Protein AF-0000000069872707 (afdb_homodimer)

InterPro domains:
  IPR000653 DegT/DnrJ/EryC1/StrS aminotransferase [PF01041] (14-368)
  IPR000653 DegT/DnrJ/EryC1/StrS aminotransferase [PIRSF000390] (2-368)
  IPR000653 DegT/DnrJ/EryC1/StrS aminotransferase [PTHR30244] (3-365)
  IPR000653 DegT/DnrJ/EryC1/StrS aminotransferase [cd00616] (14-362)
  IPR012749 dTDP-4-amino-4,6-dideoxygalactose transaminase WecE-like [TIGR02379] (3-368)
  IPR015421 Pyridoxal phosphate-dependent transferase, major domain [G3DSA:3.40.640.10] (1-249)
  IPR015422 Pyridoxal phosphate-dependent transferase, small domain [G3DSA:3.90.1150.10] (250-371)
  IPR015424 Pyridoxal phosphate-dependent transferase [SSF53383] (3-367)

Secondary structure (DSSP, 8-state):
--B-S------STHHHHHHHHHHTT--SSSSHHHHHHHHHHHHHH--SEEEEES-HHHHHHHHHHHTT--TT-EEEEESSS-HHHHHHHHTTT-EEEEE-B-TTT-SB-HHHHHHH--TTEEEEEEE-GGGPPP-HHHHHHHHHHHT-EEEEE-TT-TT-EETTEETTSSSSEEEEE--TTSSS--SS-EEEEE-SGGGHHHHHHHHBTTB-HHHHHTTS-SS--B-S---B-PPPHHHHHHHHHHHHTHHHHHHHHHHHHHHHHHHTHHHHHTTS-BPPP--TTEE-----EEEE-S-HHHHHHHHHHHHHTTB--B--PPPSTTSHHHHHH-EESS--HHHHHHHHHEEEEP--TT-HHHHHHHHHHHHH---S---/--B-S------STHHHHHHHHHHTT--SSSSHHHHHHHHHHHHHH--SEEEEES-HHHHHHHHHHHTT--TT-EEEEESSS-HHHHHHHHTTT-EEEEE-B-TTT-SB-HHHHGGG--TTEEEEEEE-GGGPPP-HHHHHHHHHHHT-EEEEE-TT-TT-EETTEETTSSSSEEEEE--TTSSS--SS-EEEEE-SGGGHHHHHHHHBTTB-HHHHHTTS-SS--B-S---B-PPPHHHHHHHHHHHHTHHHHHHHHHHHHHHHHHHTHHHHHTTS-BPPP--TTEE-----EEEE-S-HHHHHHHHHHHHHTTB--B--PPPGGGSHHHHHH-EESS--HHHHHHHHHEEEEP--TT-HHHHHHHHHHHHH---S---

Solvent-accessible surface area (backbone atoms only — not comparable to full-atom values): 36897 Å² total; per-residue (Å²): 113,80,39,64,43,68,55,60,78,82,90,67,57,28,65,57,36,27,52,49,31,59,71,66,53,47,34,28,50,81,35,74,35,36,50,50,39,30,51,52,51,23,68,73,42,65,29,73,38,50,42,66,18,46,21,32,39,49,20,39,32,48,50,28,58,71,70,59,54,37,70,65,28,23,32,35,26,48,26,65,43,65,57,46,74,49,27,26,34,43,67,40,40,18,24,43,33,26,37,37,34,32,84,62,57,56,18,52,32,65,88,57,50,69,80,58,59,56,97,46,49,50,31,40,40,46,50,21,44,58,4,39,57,50,67,53,69,62,45,52,50,54,24,59,76,67,73,32,48,33,34,27,40,16,42,45,11,72,88,8,20,46,72,84,40,30,52,26,40,74,37,44,30,9,16,31,29,15,31,42,83,37,87,47,34,35,19,36,15,20,24,28,26,34,43,38,74,89,48,48,67,60,49,54,21,27,41,51,38,4,17,43,46,70,41,27,78,71,65,74,39,95,65,58,49,43,59,46,71,35,42,77,32,56,35,20,16,51,41,26,17,26,28,37,42,32,58,76,40,36,68,60,46,31,52,50,20,36,53,54,43,48,43,53,55,61,69,45,44,64,44,33,74,71,65,62,32,42,69,76,54,76,58,87,59,39,42,60,31,42,44,51,44,49,36,36,39,90,33,45,66,56,34,51,50,47,34,50,50,20,42,76,57,38,27,41,47,44,63,78,47,65,44,35,60,79,22,66,29,25,55,71,53,31,46,64,57,67,76,44,66,49,35,55,48,46,46,45,11,34,35,33,51,57,51,36,63,81,46,51,69,66,46,50,46,48,50,39,30,62,62,68,69,46,69,86,78,73,132,114,79,39,63,43,68,57,60,80,83,89,69,55,27,66,60,36,27,51,49,29,59,70,67,53,46,33,28,49,81,36,74,35,36,49,50,39,29,52,52,50,22,68,74,42,66,28,73,39,49,42,64,17,45,22,32,40,49,19,40,32,50,49,27,57,72,70,59,55,38,70,65,26,24,32,37,26,50,26,66,41,65,58,45,73,50,28,28,33,43,66,41,41,18,24,42,32,27,34,38,33,32,84,64,56,56,17,52,32,67,88,56,48,71,81,60,58,57,97,45,48,49,30,40,42,47,50,22,43,59,4,39,57,48,68,54,71,63,47,51,51,53,24,59,77,66,74,34,48,36,36,26,41,15,44,44,12,72,88,8,20,45,73,85,40,31,52,26,38,74,36,44,29,10,16,30,29,14,32,41,84,37,86,46,35,34,18,35,16,20,26,29,26,33,43,38,72,91,47,46,67,58,48,54,21,29,41,52,38,4,17,45,47,69,42,27,79,71,64,75,40,96,64,58,49,43,60,46,69,37,40,77,31,56,37,21,15,51,42,27,16,27,28,36,43,31,58,77,41,36,67,60,47,33,50,50,18,36,53,56,43,48,43,54,54,61,70,45,44,65,44,33,75,71,66,61,34,42,67,76,52,76,56,88,57,41,41,59,31,43,45,50,45,49,36,36,39,88,34,47,67,55,34,53,50,47,35,52,50,21,43,77,59,40,28,42,47,41,62,77,47,67,44,34,58,79,21,65,27,24,56,71,52,31,46,64,56,67,78,44,65,48,35,54,48,44,45,46,10,33,36,34,50,56,52,37,64,81,47,51,70,67,48,51,47,50,50,38,30,63,61,68,67,45,71,86,77,73,132

Organism: Akkermansia muciniphila (strain ATCC BAA-835 / DSM 22959 / JCM 33894 / BCRC 81048 / CCUG 64013 / CIP 107961 / Muc) (NCBI:txid349741)

Foldseek 3Di:
DAAEQEDFDQDPCLVVLLVVQVVVVAWFFDDDLQVLVFVLLCVLQVFPGKHKFFFLLLLLLLVLVLLPQAAQAEEEEALLDDCSNVVSNVVRNYAYAHAAADLFARWGDLVLRLLSDDPRYAAYETERPQQADDPLVSNVVSCVVVVHFYEYACQANQVKDFLNHGGQQRTQKYKHGQDSLHLQHLNTIMMIGGRNPVSVQVSVCQCCQQKNVVCVVVVNDVDIDRHGGHDPTGDISSSSSSRSSSSVCSVVSLVLLVVLLVLLVVQCVVVVVVVQWAWHDHDPRMGGSNSWTKIFGDFLVLQVVLQVQCVVVNFHKDQGDDGLCPDPVNVVRYHYPDDHVSSVRSRRGMMIGRTGNPCDPVNSQSSCCRRPVDPPRDD/DAAEQEDFDQDPCLVVLLVVQVVVVAWFFDDDLQVLVFVLLCVQQVFPGKHKFFFLLLLLLLVLVLLPQAAQAEEEEALLDDVSNVVSNVVRNYAYAHAAADLFARWGDLVLVLLSDDPRYAAYETERPQQADDPLVSNVVSCVVVVHFYEYACQANQVKDFLNHGGQQRTQKYKHGQDSLHLQHLNTIMMIGGRNPVSVQVSVCQCCQQKNVVCVVVVNDVDIDRHGGHDPTGDISSSSSSRSSSSVCSVVSLVLLVVLLVLLVVQCVVVVVVVQWAWHDHDPRMGGSNSWTKIFGDFLVLQVVLQVQCVVVNFHKDQGDDGLCPDPVNVVRYHYPDDHVSSVRSRRGMMIGRTGNPCDPVNSQSSCCRRPVDPPRDD

pLDDT: mean 97.19, std 3.94, range [73.12, 99.0]

Nearest PDB structures (foldseek):
  7b0m-assembly1_AAA-2  TM=9.313E-01  e=1.054E-36  uncultured bacterium
  3nu7-assembly1_B  TM=9.279E-01  e=8.428E-34  Pseudomonas aeruginosa
  3nys-assembly1_A  TM=9.505E-01  e=1.929E-33  Pseudomonas aeruginosa PAO1
  8gyj-assembly1_A  TM=8.980E-01  e=2.191E-31  Streptomyces ficellus
  5w70-assembly1_B  TM=8.448E-01  e=7.184E-30  Streptomyces ribosidificus

Radius of gyration: 26.88 Å; Cα contacts (8 Å, |Δi|>4): 1862; chains: 2; bounding box: 54×82×63 Å

Sequence (758 aa):
MEIPFNQPHQHGPELDYIRDAIQRAHLCGDGYYTKKCHELLAERTGAGKVLLVHSGTAALEMAALLIDCRPGDEIIMPSYTFVSTANAFVLRGGVPVFVDIRPDTQNIDETLIEAAITDRTRAICVVHYAGVACEMDAIMEIAERHRLYVIEDAAQGVGSCYRGRRLGSIGHLGCYSFHETKNVISGEGGALLVNDPSLMERAEIIREKGTNRARFFRGQVDKYTWVDVGSSYLPGEMIAAYLYAQLEHGQEINGERLKWWDMYHRALAPLEEQGVLRRPCIPEHCTHNAHMYYVLLRSMEERTRLINKLAEHGIKAVFHYIPLHSSPAGMRFGRSAGAMPHTDRTSDTLLRLPLYYDLGEEGCREVLRAGFGLEGVESMEIPFNQPHQHGPELDYIRDAIQRAHLCGDGYYTKKCHELLAERTGAGKVLLVHSGTAALEMAALLIDCRPGDEIIMPSYTFVSTANAFVLRGGVPVFVDIRPDTQNIDETLIEAAITDRTRAICVVHYAGVACEMDAIMEIAERHRLYVIEDAAQGVGSCYRGRRLGSIGHLGCYSFHETKNVISGEGGALLVNDPSLMERAEIIREKGTNRARFFRGQVDKYTWVDVGSSYLPGEMIAAYLYAQLEHGQEINGERLKWWDMYHRALAPLEEQGVLRRPCIPEHCTHNAHMYYVLLRSMEERTRLINKLAEHGIKAVFHYIPLHSSPAGMRFGRSAGAMPHTDRTSDTLLRLPLYYDLGEEGCREVLRAGFGLEGVES

Structure (mmCIF, N/CA/C/O backbone):
data_AF-0000000069872707-model_v1
#
loop_
_entity.id
_entity.type
_entity.pdbx_description
1 polymer 'TDP-4-keto-6-deoxy-D-glucose transaminase'
#
loop_
_atom_site.group_PDB
_atom_site.id
_atom_site.type_symbol
_atom_site.label_atom_id
_atom_site.label_alt_id
_atom_site.label_comp_id
_atom_site.label_asym_id
_atom_site.label_entity_id
_atom_site.label_seq_id
_atom_site.pdbx_PDB_ins_code
_atom_site.Cartn_x
_atom_site.Cartn_y
_atom_site.Cartn_z
_atom_site.occupancy
_atom_site.B_iso_or_equiv
_atom_site.auth_seq_id
_atom_site.auth_comp_id
_atom_site.auth_asym_id
_atom_site.auth_atom_id
_atom_site.pdbx_PDB_model_num
ATOM 1 N N . MET A 1 1 ? -23.812 -21.672 -20.859 1 81.5 1 MET A N 1
ATOM 2 C CA . MET A 1 1 ? -23.438 -21.203 -19.531 1 81.5 1 MET A CA 1
ATOM 3 C C . MET A 1 1 ? -22.109 -20.453 -19.578 1 81.5 1 MET A C 1
ATOM 5 O O . MET A 1 1 ? -21.156 -20.906 -20.203 1 81.5 1 MET A O 1
ATOM 9 N N . GLU A 1 2 ? -22.062 -19.234 -19.062 1 93.19 2 GLU A N 1
ATOM 10 C CA . GLU A 1 2 ? -20.812 -18.469 -18.984 1 93.19 2 GLU A CA 1
ATOM 11 C C . GLU A 1 2 ? -20.047 -18.781 -17.703 1 93.19 2 GLU A C 1
ATOM 13 O O . GLU A 1 2 ? -20.609 -18.672 -16.594 1 93.19 2 GLU A O 1
ATOM 18 N N . ILE A 1 3 ? -18.875 -19.328 -17.828 1 97.81 3 ILE A N 1
ATOM 19 C CA . ILE A 1 3 ? -18.016 -19.672 -16.703 1 97.81 3 ILE A CA 1
ATOM 20 C C . ILE A 1 3 ? -16.781 -18.781 -16.703 1 97.81 3 ILE A C 1
ATOM 22 O O . ILE A 1 3 ? -15.883 -18.969 -17.531 1 97.81 3 ILE A O 1
ATOM 26 N N . PRO A 1 4 ? -16.75 -17.797 -15.75 1 97.56 4 PRO A N 1
ATOM 27 C CA . PRO A 1 4 ? -15.539 -16.984 -15.648 1 97.56 4 PRO A CA 1
ATOM 28 C C . PRO A 1 4 ? -14.336 -17.781 -15.141 1 97.56 4 PRO A C 1
ATOM 30 O O . PRO A 1 4 ? -14.492 -18.891 -14.625 1 97.56 4 PRO A O 1
ATOM 33 N N . PHE A 1 5 ? -13.234 -17.266 -15.414 1 97.56 5 PHE A N 1
ATOM 34 C CA . PHE A 1 5 ? -12.023 -17.953 -14.953 1 97.56 5 PHE A CA 1
ATOM 35 C C . PHE A 1 5 ? -11.992 -18.031 -13.438 1 97.56 5 PHE A C 1
ATOM 37 O O . PHE A 1 5 ? -11.562 -19.031 -12.867 1 97.56 5 PHE A O 1
ATOM 44 N N . ASN A 1 6 ? -12.312 -16.906 -12.758 1 96.12 6 ASN A N 1
ATOM 45 C CA . ASN A 1 6 ? -12.375 -16.781 -11.305 1 96.12 6 ASN A CA 1
ATOM 46 C C . ASN A 1 6 ? -13.562 -15.938 -10.867 1 96.12 6 ASN A C 1
ATOM 48 O O . ASN A 1 6 ? -14.055 -15.102 -11.633 1 96.12 6 ASN A O 1
ATOM 52 N N . GLN A 1 7 ? -14.039 -16.234 -9.672 1 95.75 7 GLN A N 1
ATOM 53 C CA . GLN A 1 7 ? -15.102 -15.461 -9.039 1 95.75 7 GLN A CA 1
ATOM 54 C C . GLN A 1 7 ? -14.883 -15.359 -7.535 1 95.75 7 GLN A C 1
ATOM 56 O O . GLN A 1 7 ? -14.844 -16.375 -6.836 1 95.75 7 GLN A O 1
ATOM 61 N N . PRO A 1 8 ? -14.68 -14.062 -7.078 1 95.69 8 PRO A N 1
ATOM 62 C CA . PRO A 1 8 ? -14.547 -13.914 -5.625 1 95.69 8 PRO A CA 1
ATOM 63 C C . PRO A 1 8 ? -15.75 -14.461 -4.863 1 95.69 8 PRO A C 1
ATOM 65 O O . PRO A 1 8 ? -16.891 -14.305 -5.305 1 95.69 8 PRO A O 1
ATOM 68 N N . HIS A 1 9 ? -15.453 -15.07 -3.781 1 95.31 9 HIS A N 1
ATOM 69 C CA . HIS A 1 9 ? -16.5 -15.68 -2.957 1 95.31 9 HIS A CA 1
ATOM 70 C C . HIS A 1 9 ? -16.672 -14.914 -1.647 1 95.31 9 HIS A C 1
ATOM 72 O O . HIS A 1 9 ? -15.703 -14.695 -0.917 1 95.31 9 HIS A O 1
ATOM 78 N N . GLN A 1 10 ? -17.859 -14.445 -1.392 1 94.81 10 GLN A N 1
ATOM 79 C CA . GLN A 1 10 ? -18.25 -13.922 -0.081 1 94.81 10 GLN A CA 1
ATOM 80 C C . GLN A 1 10 ? -18.875 -15.016 0.781 1 94.81 10 GLN A C 1
ATOM 82 O O . GLN A 1 10 ? -19.938 -15.547 0.451 1 94.81 10 GLN A O 1
ATOM 87 N N . HIS A 1 11 ? -18.297 -15.297 1.864 1 93 11 HIS A N 1
ATOM 88 C CA . HIS A 1 11 ? -18.734 -16.438 2.652 1 93 11 HIS A CA 1
ATOM 89 C C . HIS A 1 11 ? -19.969 -16.109 3.486 1 93 11 HIS A C 1
ATOM 91 O O . HIS A 1 11 ? -20.891 -16.922 3.598 1 93 11 HIS A O 1
ATOM 97 N N . GLY A 1 12 ? -19.984 -14.883 4.102 1 91.75 12 GLY A N 1
ATOM 98 C CA . GLY A 1 12 ? -21.188 -14.523 4.832 1 91.75 12 GLY A CA 1
ATOM 99 C C . GLY A 1 12 ? -21 -13.32 5.734 1 91.75 12 GLY A C 1
ATOM 100 O O . GLY A 1 12 ? -21.625 -12.273 5.512 1 91.75 12 GLY A O 1
ATOM 101 N N . PRO A 1 13 ? -20.062 -13.422 6.645 1 96.44 13 PRO A N 1
ATOM 102 C CA . PRO A 1 13 ? -19.984 -12.391 7.684 1 96.44 13 PRO A CA 1
ATOM 103 C C . PRO A 1 13 ? -19.203 -11.156 7.246 1 96.44 13 PRO A C 1
ATOM 105 O O . PRO A 1 13 ? -19.078 -10.195 8.008 1 96.44 13 PRO A O 1
ATOM 108 N N . GLU A 1 14 ? -18.656 -11.109 6.066 1 97.88 14 GLU A N 1
ATOM 109 C CA . GLU A 1 14 ? -17.719 -10.078 5.645 1 97.88 14 GLU A CA 1
ATOM 110 C C . GLU A 1 14 ? -18.312 -8.68 5.793 1 97.88 14 GLU A C 1
ATOM 112 O O . GLU A 1 14 ? -17.719 -7.797 6.402 1 97.88 14 GLU A O 1
ATOM 117 N N . LEU A 1 15 ? -19.531 -8.492 5.254 1 97.5 15 LEU A N 1
ATOM 118 C CA . LEU A 1 15 ? -20.156 -7.176 5.285 1 97.5 15 LEU A CA 1
ATOM 119 C C . LEU A 1 15 ? -20.484 -6.766 6.719 1 97.5 15 LEU A C 1
ATOM 121 O O . LEU A 1 15 ? -20.406 -5.586 7.066 1 97.5 15 LEU A O 1
ATOM 125 N N . ASP A 1 16 ? -20.891 -7.719 7.555 1 98.06 16 ASP A N 1
ATOM 126 C CA . ASP A 1 16 ? -21.172 -7.438 8.961 1 98.06 16 ASP A CA 1
ATOM 127 C C . ASP A 1 16 ? -19.922 -6.969 9.695 1 98.06 16 ASP A C 1
ATOM 129 O O . ASP A 1 16 ? -19.984 -6.051 10.516 1 98.06 16 ASP A O 1
ATOM 133 N N . TYR A 1 17 ? -18.828 -7.613 9.438 1 98.56 17 TYR A N 1
ATOM 134 C CA . TYR A 1 17 ? -17.578 -7.23 10.086 1 98.56 17 TYR A CA 1
ATOM 135 C C . TYR A 1 17 ? -17.109 -5.855 9.609 1 98.56 17 TYR A C 1
ATOM 137 O O . TYR A 1 17 ? -16.547 -5.082 10.391 1 98.56 17 TYR A O 1
ATOM 145 N N . ILE A 1 18 ? -17.359 -5.531 8.344 1 98.31 18 ILE A N 1
ATOM 146 C CA . ILE A 1 18 ? -17.047 -4.203 7.836 1 98.31 18 ILE A CA 1
ATOM 147 C C . ILE A 1 18 ? -17.891 -3.156 8.547 1 98.31 18 ILE A C 1
ATOM 149 O O . ILE A 1 18 ? -17.391 -2.111 8.961 1 98.31 18 ILE A O 1
ATOM 153 N N . ARG A 1 19 ? -19.172 -3.436 8.656 1 97.5 19 ARG A N 1
ATOM 154 C CA . ARG A 1 19 ? -20.062 -2.539 9.391 1 97.5 19 ARG A CA 1
ATOM 155 C C . ARG A 1 19 ? -19.562 -2.314 10.812 1 97.5 19 ARG A C 1
ATOM 157 O O . ARG A 1 19 ? -19.562 -1.185 11.305 1 97.5 19 ARG A O 1
ATOM 164 N N . ASP A 1 20 ? -19.172 -3.375 11.43 1 98.25 20 ASP A N 1
ATOM 165 C CA . ASP A 1 20 ? -18.641 -3.283 12.789 1 98.25 20 ASP A CA 1
ATOM 166 C C . ASP A 1 20 ? -17.391 -2.42 12.836 1 98.25 20 ASP A C 1
ATOM 168 O O . ASP A 1 20 ? -17.219 -1.601 13.75 1 98.25 20 ASP A O 1
ATOM 172 N N . ALA A 1 21 ? -16.5 -2.623 11.875 1 97.62 21 ALA A N 1
ATOM 173 C CA . ALA A 1 21 ? -15.281 -1.821 11.812 1 97.62 21 ALA A CA 1
ATOM 174 C C . ALA A 1 21 ? -15.609 -0.335 11.695 1 97.62 21 ALA A C 1
ATOM 176 O O . ALA A 1 21 ? -14.969 0.499 12.344 1 97.62 21 ALA A O 1
ATOM 177 N N . ILE A 1 22 ? -16.531 0.003 10.836 1 96.5 22 ILE A N 1
ATOM 178 C CA . ILE A 1 22 ? -16.953 1.388 10.633 1 96.5 22 ILE A CA 1
ATOM 179 C C . ILE A 1 22 ? -17.531 1.948 11.93 1 96.5 22 ILE A C 1
ATOM 181 O O . ILE A 1 22 ? -17.234 3.084 12.305 1 96.5 22 ILE A O 1
ATOM 185 N N . GLN A 1 23 ? -18.297 1.138 12.617 1 95.62 23 GLN A N 1
ATOM 186 C CA . GLN A 1 23 ? -18.953 1.562 13.844 1 95.62 23 GLN A CA 1
ATOM 187 C C . GLN A 1 23 ? -17.953 1.801 14.961 1 95.62 23 GLN A C 1
ATOM 189 O O . GLN A 1 23 ? -18.156 2.648 15.828 1 95.62 23 GLN A O 1
ATOM 194 N N . ARG A 1 24 ? -16.875 1.133 14.938 1 94.62 24 ARG A N 1
ATOM 195 C CA . ARG A 1 24 ? -15.828 1.28 15.945 1 94.62 24 ARG A CA 1
ATOM 196 C C . ARG A 1 24 ? -15.086 2.604 15.773 1 94.62 24 ARG A C 1
ATOM 198 O O . ARG A 1 24 ? -14.367 3.037 16.672 1 94.62 24 ARG A O 1
ATOM 205 N N . ALA A 1 25 ? -15.227 3.301 14.68 1 92 25 ALA A N 1
ATOM 206 C CA . ALA A 1 25 ? -14.688 4.625 14.391 1 92 25 ALA A CA 1
ATOM 207 C C . ALA A 1 25 ? -13.156 4.605 14.414 1 92 25 ALA A C 1
ATOM 209 O O . ALA A 1 25 ? -12.531 5.551 14.898 1 92 25 ALA A O 1
ATOM 210 N N . HIS A 1 26 ? -12.602 3.541 14.102 1 93.12 26 HIS A N 1
ATOM 211 C CA . HIS A 1 26 ? -11.188 3.322 13.852 1 93.12 26 HIS A CA 1
ATOM 212 C C . HIS A 1 26 ? -10.969 2.551 12.555 1 93.12 26 HIS A C 1
ATOM 214 O O . HIS A 1 26 ? -11.008 1.318 12.547 1 93.12 26 HIS A O 1
ATOM 220 N N . LEU A 1 27 ? -10.625 3.312 11.516 1 95.38 27 LEU A N 1
ATOM 221 C CA . LEU A 1 27 ? -10.672 2.709 10.188 1 95.38 27 LEU A CA 1
ATOM 222 C C . LEU A 1 27 ? -9.266 2.502 9.633 1 95.38 27 LEU A C 1
ATOM 224 O O . LEU A 1 27 ? -9.086 1.785 8.641 1 95.38 27 LEU A O 1
ATOM 228 N N . CYS A 1 28 ? -8.266 3.211 10.211 1 94.56 28 CYS A N 1
ATOM 229 C CA . CYS A 1 28 ? -6.898 2.98 9.766 1 94.56 28 CYS A CA 1
ATOM 230 C C . CYS A 1 28 ? -6.352 1.679 10.344 1 94.56 28 CYS A C 1
ATOM 232 O O . CYS A 1 28 ? -7.062 0.961 11.047 1 94.56 28 CYS A O 1
ATOM 234 N N . GLY A 1 29 ? -5.156 1.383 10.008 1 92.56 29 GLY A N 1
ATOM 235 C CA . GLY A 1 29 ? -4.578 0.098 10.359 1 92.56 29 GLY A CA 1
ATOM 236 C C . GLY A 1 29 ? -4.371 -0.075 11.852 1 92.56 29 GLY A C 1
ATOM 237 O O . GLY A 1 29 ? -4.426 0.897 12.602 1 92.56 29 GLY A O 1
ATOM 238 N N . ASP A 1 30 ? -4.203 -1.307 12.219 1 94.62 30 ASP A N 1
ATOM 239 C CA . ASP A 1 30 ? -3.811 -1.754 13.547 1 94.62 30 ASP A CA 1
ATOM 240 C C . ASP A 1 30 ? -4.938 -1.537 14.555 1 94.62 30 ASP A C 1
ATOM 242 O O . ASP A 1 30 ? -4.691 -1.138 15.695 1 94.62 30 ASP A O 1
ATOM 246 N N . GLY A 1 31 ? -6.148 -1.713 14.078 1 96.75 31 GLY A N 1
ATOM 247 C CA . GLY A 1 31 ? -7.309 -1.725 14.953 1 96.75 31 GLY A CA 1
ATOM 248 C C . GLY A 1 31 ? -7.715 -3.119 15.391 1 96.75 31 GLY A C 1
ATOM 249 O O . GLY A 1 31 ? -6.863 -4 15.539 1 96.75 31 GLY A O 1
ATOM 250 N N . TYR A 1 32 ? -8.969 -3.295 15.672 1 98.25 32 TYR A N 1
ATOM 251 C CA . TYR A 1 32 ? -9.547 -4.512 16.234 1 98.25 32 TYR A CA 1
ATOM 252 C C . TYR A 1 32 ? -9.383 -5.684 15.273 1 98.25 32 TYR A C 1
ATOM 254 O O . TYR A 1 32 ? -8.883 -6.746 15.656 1 98.25 32 TYR A O 1
ATOM 262 N N . TYR A 1 33 ? -9.711 -5.527 14.055 1 98.75 33 TYR A N 1
ATOM 263 C CA . TYR A 1 33 ? -9.727 -6.637 13.109 1 98.75 33 TYR A CA 1
ATOM 264 C C . TYR A 1 33 ? -8.32 -6.973 12.641 1 98.75 33 TYR A C 1
ATOM 266 O O . TYR A 1 33 ? -8.008 -8.133 12.367 1 98.75 33 TYR A O 1
ATOM 274 N N . THR A 1 34 ? -7.469 -5.949 12.516 1 98.62 34 THR A N 1
ATOM 275 C CA . THR A 1 34 ? -6.07 -6.23 12.211 1 98.62 34 THR A CA 1
ATOM 276 C C . THR A 1 34 ? -5.473 -7.168 13.258 1 98.62 34 THR A C 1
ATOM 278 O O . THR A 1 34 ? -4.816 -8.156 12.914 1 98.62 34 THR A O 1
ATOM 281 N N . LYS A 1 35 ? -5.738 -6.863 14.484 1 98.31 35 LYS A N 1
ATOM 282 C CA . LYS A 1 35 ? -5.215 -7.684 15.578 1 98.31 35 LYS A CA 1
ATOM 283 C C . LYS A 1 35 ? -5.793 -9.094 15.531 1 98.31 35 LYS A C 1
ATOM 285 O O . LYS A 1 35 ? -5.078 -10.07 15.766 1 98.31 35 LYS A O 1
ATOM 290 N N . LYS A 1 36 ? -7.02 -9.219 15.219 1 98.75 36 LYS A N 1
ATOM 291 C CA . LYS A 1 36 ? -7.66 -10.523 15.102 1 98.75 36 LYS A CA 1
ATOM 292 C C . LYS A 1 36 ? -7.031 -11.344 13.984 1 98.75 36 LYS A C 1
ATOM 294 O O . LYS A 1 36 ? -6.805 -12.547 14.141 1 98.75 36 LYS A O 1
ATOM 299 N N . CYS A 1 37 ? -6.785 -10.711 12.891 1 98.88 37 CYS A N 1
ATOM 300 C CA . CYS A 1 37 ? -6.148 -11.406 11.781 1 98.88 37 CYS A CA 1
ATOM 301 C C . CYS A 1 37 ? -4.746 -11.875 12.156 1 98.88 37 CYS A C 1
ATOM 303 O O . CYS A 1 37 ? -4.355 -13 11.836 1 98.88 37 CYS A O 1
ATOM 305 N N . HIS A 1 38 ? -3.967 -10.953 12.797 1 98.81 38 HIS A N 1
ATOM 306 C CA . HIS A 1 38 ? -2.627 -11.32 13.242 1 98.81 38 HIS A CA 1
ATOM 307 C C . HIS A 1 38 ? -2.664 -12.555 14.141 1 98.81 38 HIS A C 1
ATOM 309 O O . HIS A 1 38 ? -1.893 -13.492 13.938 1 98.81 38 HIS A O 1
ATOM 315 N N . GLU A 1 39 ? -3.553 -12.547 15.055 1 98.62 39 GLU A N 1
ATOM 316 C CA . GLU A 1 39 ? -3.672 -13.641 16.016 1 98.62 39 GLU A CA 1
ATOM 317 C C . GLU A 1 39 ? -4.051 -14.945 15.32 1 98.62 39 GLU A C 1
ATOM 319 O O . GLU A 1 39 ? -3.439 -15.992 15.57 1 98.62 39 GLU A O 1
ATOM 324 N N . LEU A 1 40 ? -4.996 -14.875 14.492 1 98.75 40 LEU A N 1
ATOM 325 C CA . LEU A 1 40 ? -5.492 -16.062 13.812 1 98.75 40 LEU A CA 1
ATOM 326 C C . LEU A 1 40 ? -4.418 -16.656 12.906 1 98.75 40 LEU A C 1
ATOM 328 O O . LEU A 1 40 ? -4.215 -17.875 12.891 1 98.75 40 LEU A O 1
ATOM 332 N N . LEU A 1 41 ? -3.744 -15.859 12.148 1 98.81 41 LEU A N 1
ATOM 333 C CA . LEU A 1 41 ? -2.703 -16.328 11.242 1 98.81 41 LEU A CA 1
ATOM 334 C C . LEU A 1 41 ? -1.517 -16.891 12.016 1 98.81 41 LEU A C 1
ATOM 336 O O . LEU A 1 41 ? -0.911 -17.875 11.602 1 98.81 41 LEU A O 1
ATOM 340 N N . ALA A 1 42 ? -1.175 -16.188 13.078 1 98.62 42 ALA A N 1
ATOM 341 C CA . ALA A 1 42 ? -0.088 -16.688 13.906 1 98.62 42 ALA A CA 1
ATOM 342 C C . ALA A 1 42 ? -0.426 -18.078 14.469 1 98.62 42 ALA A C 1
ATOM 344 O O . ALA A 1 42 ? 0.414 -18.969 14.461 1 98.62 42 ALA A O 1
ATOM 345 N N . GLU A 1 43 ? -1.593 -18.203 14.945 1 98.25 43 GLU A N 1
ATOM 346 C CA . GLU A 1 43 ? -2.049 -19.469 15.5 1 98.25 43 GLU A CA 1
ATOM 347 C C . GLU A 1 43 ? -2.025 -20.578 14.445 1 98.25 43 GLU A C 1
ATOM 349 O O . GLU A 1 43 ? -1.569 -21.688 14.711 1 98.25 43 GLU A O 1
ATOM 354 N N . ARG A 1 44 ? -2.432 -20.297 13.297 1 97.81 44 ARG A N 1
ATOM 355 C CA . ARG A 1 44 ? -2.623 -21.297 12.25 1 97.81 44 ARG A CA 1
ATOM 356 C C . ARG A 1 44 ? -1.299 -21.656 11.586 1 97.81 44 ARG A C 1
ATOM 358 O O . ARG A 1 44 ? -1.125 -22.766 11.102 1 97.81 44 ARG A O 1
ATOM 365 N N . THR A 1 45 ? -0.362 -20.734 11.516 1 98.31 45 THR A N 1
ATOM 366 C CA . THR A 1 45 ? 0.866 -20.969 10.766 1 98.31 45 THR A CA 1
ATOM 367 C C . THR A 1 45 ? 2.014 -21.344 11.703 1 98.31 45 THR A C 1
ATOM 369 O O . THR A 1 45 ? 2.996 -21.953 11.281 1 98.31 45 THR A O 1
ATOM 372 N N . GLY A 1 46 ? 1.927 -20.891 12.93 1 97.69 46 GLY A N 1
ATOM 373 C CA . GLY A 1 46 ? 3.033 -21.031 13.859 1 97.69 46 GLY A CA 1
ATOM 374 C C . GLY A 1 46 ? 4.133 -20.016 13.656 1 97.69 46 GLY A C 1
ATOM 375 O O . GLY A 1 46 ? 5.203 -20.109 14.258 1 97.69 46 GLY A O 1
ATOM 376 N N . ALA A 1 47 ? 3.889 -19.031 12.82 1 97.88 47 ALA A N 1
ATOM 377 C CA . ALA A 1 47 ? 4.879 -17.984 12.578 1 97.88 47 ALA A CA 1
ATOM 378 C C . ALA A 1 47 ? 5.145 -17.188 13.852 1 97.88 47 ALA A C 1
ATOM 380 O O . ALA A 1 47 ? 4.25 -17 14.672 1 97.88 47 ALA A O 1
ATOM 381 N N . GLY A 1 48 ? 6.395 -16.656 13.984 1 97.19 48 GLY A N 1
ATOM 382 C CA . GLY A 1 48 ? 6.762 -15.867 15.148 1 97.19 48 GLY A CA 1
ATOM 383 C C . GLY A 1 48 ? 6.012 -14.555 15.242 1 97.19 48 GLY A C 1
ATOM 384 O O . GLY A 1 48 ? 5.621 -14.133 16.328 1 97.19 48 GLY A O 1
ATOM 385 N N . LYS A 1 49 ? 5.863 -13.914 14.18 1 98.25 49 LYS A N 1
ATOM 386 C CA . LYS A 1 49 ? 5.125 -12.656 14.078 1 98.25 49 LYS A CA 1
ATOM 387 C C . LYS A 1 49 ? 4.426 -12.539 12.727 1 98.25 49 LYS A C 1
ATOM 389 O O . LYS A 1 49 ? 4.996 -12.883 11.695 1 98.25 49 LYS A O 1
ATOM 394 N N . VAL A 1 50 ? 3.213 -12.141 12.812 1 98.81 50 VAL A N 1
ATOM 395 C CA . VAL A 1 50 ? 2.449 -11.898 11.594 1 98.81 50 VAL A CA 1
ATOM 396 C C . VAL A 1 50 ? 2.08 -10.414 11.508 1 98.81 50 VAL A C 1
ATOM 398 O O . VAL A 1 50 ? 1.62 -9.828 12.484 1 98.81 50 VAL A O 1
ATOM 401 N N . LEU A 1 51 ? 2.336 -9.812 10.406 1 98.88 51 LEU A N 1
ATOM 402 C CA . LEU A 1 51 ? 1.99 -8.414 10.148 1 98.88 51 LEU A CA 1
ATOM 403 C C . LEU A 1 51 ? 1.175 -8.289 8.867 1 98.88 51 LEU A C 1
ATOM 405 O O . LEU A 1 51 ? 1.672 -8.586 7.781 1 98.88 51 LEU A O 1
ATOM 409 N N . LEU A 1 52 ? -0.051 -7.836 9 1 98.88 52 LEU A N 1
ATOM 410 C CA . LEU A 1 52 ? -0.837 -7.555 7.801 1 98.88 52 LEU A CA 1
ATOM 411 C C . LEU A 1 52 ? -0.228 -6.406 7.008 1 98.88 52 LEU A C 1
ATOM 413 O O . LEU A 1 52 ? 0.283 -5.445 7.59 1 98.88 52 LEU A O 1
ATOM 417 N N . VAL A 1 53 ? -0.286 -6.543 5.75 1 98.75 53 VAL A N 1
ATOM 418 C CA . VAL A 1 53 ? 0.147 -5.496 4.832 1 98.75 53 VAL A CA 1
ATOM 419 C C . VAL A 1 53 ? -0.882 -5.328 3.715 1 98.75 53 VAL A C 1
ATOM 421 O O . VAL A 1 53 ? -1.828 -6.113 3.611 1 98.75 53 VAL A O 1
ATOM 424 N N . HIS A 1 54 ? -0.735 -4.32 2.875 1 98.25 54 HIS A N 1
ATOM 425 C CA . HIS A 1 54 ? -1.801 -3.945 1.951 1 98.25 54 HIS A CA 1
ATOM 426 C C . HIS A 1 54 ? -1.776 -4.816 0.7 1 98.25 54 HIS A C 1
ATOM 428 O O . HIS A 1 54 ? -2.707 -4.773 -0.109 1 98.25 54 HIS A O 1
ATOM 434 N N . SER A 1 55 ? -0.775 -5.633 0.5 1 98.44 55 SER A N 1
ATOM 435 C CA . SER A 1 55 ? -0.69 -6.543 -0.639 1 98.44 55 SER A CA 1
ATOM 436 C C . SER A 1 55 ? 0.391 -7.598 -0.424 1 98.44 55 SER A C 1
ATOM 438 O O . SER A 1 55 ? 1.248 -7.445 0.449 1 98.44 55 SER A O 1
ATOM 440 N N . GLY A 1 56 ? 0.293 -8.6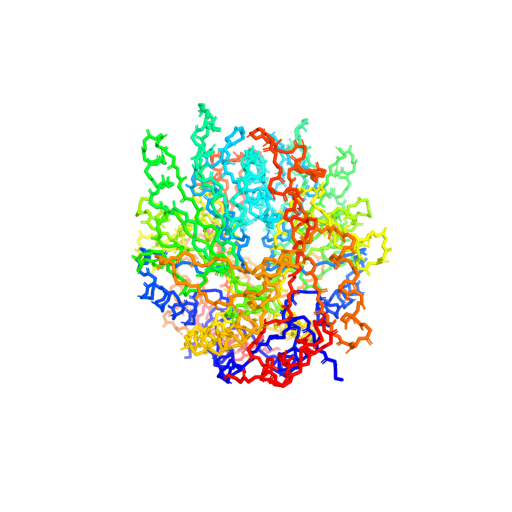72 -1.201 1 98.62 56 GLY A N 1
ATOM 441 C CA . GLY A 1 56 ? 1.396 -9.625 -1.2 1 98.62 56 GLY A CA 1
ATOM 442 C C . GLY A 1 56 ? 2.709 -9.008 -1.649 1 98.62 56 GLY A C 1
ATOM 443 O O . GLY A 1 56 ? 3.775 -9.375 -1.148 1 98.62 56 GLY A O 1
ATOM 444 N N . THR A 1 57 ? 2.684 -8.07 -2.586 1 98.62 57 THR A N 1
ATOM 445 C CA . THR A 1 57 ? 3.855 -7.336 -3.047 1 98.62 57 THR A CA 1
ATOM 446 C C . THR A 1 57 ? 4.508 -6.582 -1.893 1 98.62 57 THR A C 1
ATOM 448 O O . THR A 1 57 ? 5.734 -6.578 -1.761 1 98.62 57 THR A O 1
ATOM 451 N N . ALA A 1 58 ? 3.666 -5.977 -1.077 1 98.69 58 ALA A N 1
ATOM 452 C CA . ALA A 1 58 ? 4.164 -5.238 0.081 1 98.69 58 ALA A CA 1
ATOM 453 C C . ALA A 1 58 ? 4.938 -6.152 1.024 1 98.69 58 ALA A C 1
ATOM 455 O O . ALA A 1 58 ? 5.965 -5.758 1.58 1 98.69 58 ALA A O 1
ATOM 456 N N . ALA A 1 59 ? 4.406 -7.336 1.242 1 98.94 59 ALA A N 1
ATOM 457 C CA . ALA A 1 59 ? 5.102 -8.305 2.086 1 98.94 59 ALA A CA 1
ATOM 458 C C . ALA A 1 59 ? 6.488 -8.617 1.532 1 98.94 59 ALA A C 1
ATOM 460 O O . ALA A 1 59 ? 7.469 -8.664 2.281 1 98.94 59 ALA A O 1
ATOM 461 N N . LEU A 1 60 ? 6.574 -8.82 0.262 1 98.94 60 LEU A N 1
ATOM 462 C CA . LEU A 1 60 ? 7.84 -9.109 -0.396 1 98.94 60 LEU A CA 1
ATOM 463 C C . LEU A 1 60 ? 8.789 -7.922 -0.302 1 98.94 60 LEU A C 1
ATOM 465 O O . LEU A 1 60 ? 9.992 -8.094 -0.077 1 98.94 60 LEU A O 1
ATOM 469 N N . GLU A 1 61 ? 8.258 -6.742 -0.501 1 98.81 61 GLU A N 1
ATOM 470 C CA . GLU A 1 61 ? 9.086 -5.543 -0.399 1 98.81 61 GLU A CA 1
ATOM 471 C C . GLU A 1 61 ? 9.625 -5.367 1.016 1 98.81 61 GLU A C 1
ATOM 473 O O . GLU A 1 61 ? 10.789 -4.984 1.197 1 98.81 61 GLU A O 1
ATOM 478 N N . MET A 1 62 ? 8.789 -5.586 1.996 1 98.81 62 MET A N 1
ATOM 479 C CA . MET A 1 62 ? 9.266 -5.543 3.377 1 98.81 62 MET A CA 1
ATOM 480 C C . MET A 1 62 ? 10.359 -6.578 3.607 1 98.81 62 MET A C 1
ATOM 482 O O . MET A 1 62 ? 11.336 -6.309 4.316 1 98.81 62 MET A O 1
ATOM 486 N N . ALA A 1 63 ? 10.156 -7.777 3.043 1 98.94 63 ALA A N 1
ATOM 487 C CA . ALA A 1 63 ? 11.18 -8.812 3.168 1 98.94 63 ALA A CA 1
ATOM 488 C C . ALA A 1 63 ? 12.516 -8.328 2.609 1 98.94 63 ALA A C 1
ATOM 490 O O . ALA A 1 63 ? 13.562 -8.555 3.215 1 98.94 63 ALA A O 1
ATOM 491 N N . ALA A 1 64 ? 12.492 -7.684 1.471 1 98.88 64 ALA A N 1
ATOM 492 C CA . ALA A 1 64 ? 13.719 -7.16 0.864 1 98.88 64 ALA A CA 1
ATOM 493 C C . ALA A 1 64 ? 14.406 -6.16 1.79 1 98.88 64 ALA A C 1
ATOM 495 O O . ALA A 1 64 ? 15.625 -6.188 1.942 1 98.88 64 ALA A O 1
ATOM 496 N N . LEU A 1 65 ? 13.633 -5.273 2.385 1 98.69 65 LEU A N 1
ATOM 497 C CA . LEU A 1 65 ? 14.188 -4.293 3.311 1 98.69 65 LEU A CA 1
ATOM 498 C C . LEU A 1 65 ? 14.75 -4.973 4.555 1 98.69 65 LEU A C 1
ATOM 500 O O . LEU A 1 65 ? 15.805 -4.582 5.055 1 98.69 65 LEU A O 1
ATOM 504 N N . LEU A 1 66 ? 14.039 -5.945 5.02 1 98.81 66 LEU A N 1
ATOM 505 C CA . LEU A 1 66 ? 14.391 -6.602 6.273 1 98.81 66 LEU A CA 1
ATOM 506 C C . LEU A 1 66 ? 15.711 -7.348 6.145 1 98.81 66 LEU A C 1
ATOM 508 O O . LEU A 1 66 ? 16.5 -7.398 7.094 1 98.81 66 LEU A O 1
ATOM 512 N N . ILE A 1 67 ? 15.961 -7.902 4.961 1 98.69 67 ILE A N 1
ATOM 513 C CA . ILE A 1 67 ? 17.219 -8.625 4.801 1 98.69 67 ILE A CA 1
ATOM 514 C C . ILE A 1 67 ? 18.312 -7.664 4.352 1 98.69 67 ILE A C 1
ATOM 516 O O . ILE A 1 67 ? 19.406 -8.094 3.984 1 98.69 67 ILE A O 1
ATOM 520 N N . ASP A 1 68 ? 17.984 -6.387 4.297 1 97.56 68 ASP A N 1
ATOM 521 C CA . ASP A 1 68 ? 18.922 -5.324 3.936 1 97.56 68 ASP A CA 1
ATOM 522 C C . ASP A 1 68 ? 19.469 -5.535 2.531 1 97.56 68 ASP A C 1
ATOM 524 O O . ASP A 1 68 ? 20.688 -5.516 2.33 1 97.56 68 ASP A O 1
ATOM 528 N N . CYS A 1 69 ? 18.547 -5.887 1.644 1 98 69 CYS A N 1
ATOM 529 C CA . CYS A 1 69 ? 18.938 -6.004 0.244 1 98 69 CYS A CA 1
ATOM 530 C C . CYS A 1 69 ? 19.578 -4.711 -0.25 1 98 69 CYS A C 1
ATOM 532 O O . CYS A 1 69 ? 19 -3.633 -0.117 1 98 69 CYS A O 1
ATOM 534 N N . ARG A 1 70 ? 20.75 -4.773 -0.786 1 96.06 70 ARG A N 1
ATOM 535 C CA . ARG A 1 70 ? 21.531 -3.645 -1.283 1 96.06 70 ARG A CA 1
ATOM 536 C C . ARG A 1 70 ? 21.797 -3.777 -2.779 1 96.06 70 ARG A C 1
ATOM 538 O O . ARG A 1 70 ? 21.609 -4.852 -3.354 1 96.06 70 ARG A O 1
ATOM 545 N N . PRO A 1 71 ? 22.156 -2.615 -3.402 1 96.56 71 PRO A N 1
ATOM 546 C CA . PRO A 1 71 ? 22.484 -2.703 -4.828 1 96.56 71 PRO A CA 1
ATOM 547 C C . PRO A 1 71 ? 23.562 -3.744 -5.125 1 96.56 71 PRO A C 1
ATOM 549 O O . PRO A 1 71 ? 24.609 -3.754 -4.477 1 96.56 71 PRO A O 1
ATOM 552 N N . GLY A 1 72 ? 23.219 -4.652 -6.023 1 97.81 72 GLY A N 1
ATOM 553 C CA . GLY A 1 72 ? 24.172 -5.664 -6.434 1 97.81 72 GLY A CA 1
ATOM 554 C C . GLY A 1 72 ? 23.953 -7.008 -5.762 1 97.81 72 GLY A C 1
ATOM 555 O O . GLY A 1 72 ? 24.453 -8.031 -6.227 1 97.81 72 GLY A O 1
ATOM 556 N N . ASP A 1 73 ? 23.188 -7.043 -4.676 1 98.75 73 ASP A N 1
ATOM 557 C CA . ASP A 1 73 ? 22.844 -8.312 -4.039 1 98.75 73 ASP A CA 1
ATOM 558 C C . ASP A 1 73 ? 22.062 -9.219 -4.992 1 98.75 73 ASP A C 1
ATOM 560 O O . ASP A 1 73 ? 21.203 -8.742 -5.73 1 98.75 73 ASP A O 1
ATOM 564 N N . GLU A 1 74 ? 22.422 -10.453 -4.984 1 98.94 74 GLU A N 1
ATOM 565 C CA . GLU A 1 74 ? 21.75 -11.422 -5.852 1 98.94 74 GLU A CA 1
ATOM 566 C C . GLU A 1 74 ? 20.688 -12.203 -5.082 1 98.94 74 GLU A C 1
ATOM 568 O O . GLU A 1 74 ? 20.938 -12.648 -3.959 1 98.94 74 GLU A O 1
ATOM 573 N N . ILE A 1 75 ? 19.562 -12.281 -5.66 1 99 75 ILE A N 1
ATOM 574 C CA . ILE A 1 75 ? 18.453 -13.039 -5.094 1 99 75 ILE A CA 1
ATOM 575 C C . ILE A 1 75 ? 18.062 -14.164 -6.043 1 99 75 ILE A C 1
ATOM 577 O O . ILE A 1 75 ? 17.578 -13.914 -7.148 1 99 75 ILE A O 1
ATOM 581 N N . ILE A 1 76 ? 18.203 -15.398 -5.625 1 99 76 ILE A N 1
ATOM 582 C CA . ILE A 1 76 ? 17.875 -16.547 -6.449 1 99 76 ILE A CA 1
ATOM 583 C C . ILE A 1 76 ? 16.359 -16.797 -6.414 1 99 76 ILE A C 1
ATOM 585 O O . ILE A 1 76 ? 15.75 -16.797 -5.34 1 99 76 ILE A O 1
ATOM 589 N N . MET A 1 77 ? 15.781 -16.984 -7.547 1 98.94 77 MET A N 1
ATOM 590 C CA . MET A 1 77 ? 14.344 -17.203 -7.633 1 98.94 77 MET A CA 1
ATOM 591 C C . MET A 1 77 ? 13.977 -17.891 -8.953 1 98.94 77 MET A C 1
ATOM 593 O O . MET A 1 77 ? 14.789 -17.938 -9.875 1 98.94 77 MET A O 1
ATOM 597 N N . PRO A 1 78 ? 12.766 -18.484 -9.055 1 98.94 78 PRO A N 1
ATOM 598 C CA . PRO A 1 78 ? 12.297 -18.922 -10.367 1 98.94 78 PRO A CA 1
ATOM 599 C C . PRO A 1 78 ? 11.906 -17.766 -11.281 1 98.94 78 PRO A C 1
ATOM 601 O O . PRO A 1 78 ? 11.523 -16.703 -10.797 1 98.94 78 PRO A O 1
ATOM 604 N N . SER A 1 79 ? 12.031 -17.984 -12.578 1 98.69 79 SER A N 1
ATOM 605 C CA . SER A 1 79 ? 11.555 -17.031 -13.562 1 98.69 79 SER A CA 1
ATOM 606 C C . SER A 1 79 ? 10.062 -17.188 -13.812 1 98.69 79 SER A C 1
ATOM 608 O O . SER A 1 79 ? 9.375 -16.219 -14.156 1 98.69 79 SER A O 1
ATOM 610 N N . TYR A 1 80 ? 9.602 -18.422 -13.672 1 98.56 80 TYR A N 1
ATOM 611 C CA . TYR A 1 80 ? 8.18 -18.688 -13.828 1 98.56 80 TYR A CA 1
ATOM 612 C C . TYR A 1 80 ? 7.395 -18.266 -12.594 1 98.56 80 TYR A C 1
ATOM 614 O O . TYR A 1 80 ? 6.945 -19.094 -11.812 1 98.56 80 TYR A O 1
ATOM 622 N N . THR A 1 81 ? 7.234 -16.984 -12.469 1 98.38 81 THR A N 1
ATOM 623 C CA . THR A 1 81 ? 6.523 -16.375 -11.352 1 98.38 81 THR A CA 1
ATOM 624 C C . THR A 1 81 ? 5.984 -15.008 -11.719 1 98.38 81 THR A C 1
ATOM 626 O O . THR A 1 81 ? 6.145 -14.555 -12.859 1 98.38 81 THR A O 1
ATOM 629 N N . PHE A 1 82 ? 5.238 -14.43 -10.797 1 97.81 82 PHE A N 1
ATOM 630 C CA . PHE A 1 82 ? 4.676 -13.102 -10.992 1 97.81 82 PHE A CA 1
ATOM 631 C C . PHE A 1 82 ? 5.738 -12.023 -10.797 1 97.81 82 PHE A C 1
ATOM 633 O O . PHE A 1 82 ? 6.66 -12.188 -9.992 1 97.81 82 PHE A O 1
ATOM 640 N N . VAL A 1 83 ? 5.676 -10.898 -11.375 1 98 83 VAL A N 1
ATOM 641 C CA . VAL A 1 83 ? 6.66 -9.82 -11.445 1 98 83 VAL A CA 1
ATOM 642 C C . VAL A 1 83 ? 6.961 -9.297 -10.047 1 98 83 VAL A C 1
ATOM 644 O O . VAL A 1 83 ? 8.078 -8.844 -9.773 1 98 83 VAL A O 1
ATOM 647 N N . SER A 1 84 ? 5.988 -9.312 -9.133 1 98 84 SER A N 1
ATOM 648 C CA . SER A 1 84 ? 6.145 -8.75 -7.793 1 98 84 SER A CA 1
ATOM 649 C C . SER A 1 84 ? 7.254 -9.453 -7.023 1 98 84 SER A C 1
ATOM 651 O O . SER A 1 84 ? 7.93 -8.844 -6.195 1 98 84 SER A O 1
ATOM 653 N N . THR A 1 85 ? 7.418 -10.742 -7.309 1 98.69 85 THR A N 1
ATOM 654 C CA . THR A 1 85 ? 8.469 -11.508 -6.645 1 98.69 85 THR A CA 1
ATOM 655 C C . THR A 1 85 ? 9.844 -10.898 -6.926 1 98.69 85 THR A C 1
ATOM 657 O O . THR A 1 85 ? 10.664 -10.766 -6.016 1 98.69 85 THR A O 1
ATOM 660 N N . ALA A 1 86 ? 10.047 -10.508 -8.148 1 98.75 86 ALA A N 1
ATOM 661 C CA . ALA A 1 86 ? 11.336 -9.945 -8.555 1 98.75 86 ALA A CA 1
ATOM 662 C C . ALA A 1 86 ? 11.406 -8.453 -8.227 1 98.75 86 ALA A C 1
ATOM 664 O O . ALA A 1 86 ? 12.438 -7.961 -7.758 1 98.75 86 ALA A O 1
ATOM 665 N N . ASN A 1 87 ? 10.359 -7.73 -8.422 1 98.25 87 ASN A N 1
ATOM 666 C CA . ASN A 1 87 ? 10.32 -6.281 -8.273 1 98.25 87 ASN A CA 1
ATOM 667 C C . ASN A 1 87 ? 10.672 -5.852 -6.852 1 98.25 87 ASN A C 1
ATOM 669 O O . ASN A 1 87 ? 11.281 -4.797 -6.648 1 98.25 87 ASN A O 1
ATOM 673 N N . ALA A 1 88 ? 10.258 -6.641 -5.922 1 98.56 88 ALA A N 1
ATOM 674 C CA . ALA A 1 88 ? 10.492 -6.328 -4.516 1 98.56 88 ALA A CA 1
ATOM 675 C C . ALA A 1 88 ? 11.977 -6.105 -4.242 1 98.56 88 ALA A C 1
ATOM 677 O O . ALA A 1 88 ? 12.344 -5.266 -3.422 1 98.56 88 ALA A O 1
ATOM 678 N N . PHE A 1 89 ? 12.812 -6.832 -4.945 1 98.75 89 PHE A N 1
ATOM 679 C CA . PHE A 1 89 ? 14.25 -6.762 -4.734 1 98.75 89 PHE A CA 1
ATOM 680 C C . PHE A 1 89 ? 14.891 -5.781 -5.707 1 98.75 89 PHE A C 1
ATOM 682 O O . PHE A 1 89 ? 15.828 -5.066 -5.348 1 98.75 89 PHE A O 1
ATOM 689 N N . VAL A 1 90 ? 14.336 -5.738 -6.926 1 98.5 90 VAL A N 1
ATOM 690 C CA . VAL A 1 90 ? 14.859 -4.836 -7.945 1 98.5 90 VAL A CA 1
ATOM 691 C C . VAL A 1 90 ? 14.727 -3.389 -7.473 1 98.5 90 VAL A C 1
ATOM 693 O O . VAL A 1 90 ? 15.609 -2.564 -7.715 1 98.5 90 VAL A O 1
ATOM 696 N N . LEU A 1 91 ? 13.688 -3.086 -6.75 1 97.75 91 LEU A N 1
ATOM 697 C CA . LEU A 1 91 ? 13.43 -1.744 -6.234 1 97.75 91 LEU A CA 1
ATOM 698 C C . LEU A 1 91 ? 14.523 -1.322 -5.258 1 97.75 91 LEU A C 1
ATOM 700 O O . LEU A 1 91 ? 14.695 -0.131 -4.988 1 97.75 91 LEU A O 1
ATOM 704 N N . ARG A 1 92 ? 15.219 -2.285 -4.707 1 97 92 ARG A N 1
ATOM 705 C CA . ARG A 1 92 ? 16.312 -2.012 -3.773 1 97 92 ARG A CA 1
ATOM 706 C C . ARG A 1 92 ? 17.672 -2.146 -4.461 1 97 92 ARG A C 1
ATOM 708 O O . ARG A 1 92 ? 18.703 -2.131 -3.799 1 97 92 ARG A O 1
ATOM 715 N N . GLY A 1 93 ? 17.656 -2.391 -5.727 1 97.12 93 GLY A N 1
ATOM 716 C CA . GLY A 1 93 ? 18.891 -2.555 -6.484 1 97.12 93 GLY A CA 1
ATOM 717 C C . GLY A 1 93 ? 19.375 -3.992 -6.535 1 97.12 93 GLY A C 1
ATOM 718 O O . GLY A 1 93 ? 20.438 -4.277 -7.074 1 97.12 93 GLY A O 1
ATOM 719 N N . GLY A 1 94 ? 18.562 -4.902 -5.984 1 98.44 94 GLY A N 1
ATOM 720 C CA . GLY A 1 94 ? 18.906 -6.316 -6.051 1 98.44 94 GLY A CA 1
ATOM 721 C C . GLY A 1 94 ? 18.828 -6.883 -7.453 1 98.44 94 GLY A C 1
ATOM 722 O O . GLY A 1 94 ? 18.156 -6.316 -8.32 1 98.44 94 GLY A O 1
ATOM 723 N N . VAL A 1 95 ? 19.484 -8 -7.629 1 98.88 95 VAL A N 1
ATOM 724 C CA . VAL A 1 95 ? 19.562 -8.656 -8.938 1 98.88 95 VAL A CA 1
ATOM 725 C C . VAL A 1 95 ? 18.906 -10.031 -8.859 1 98.88 95 VAL A C 1
ATOM 727 O O . VAL A 1 95 ? 19.484 -10.969 -8.289 1 98.88 95 VAL A O 1
ATOM 730 N N . PRO A 1 96 ? 17.75 -10.156 -9.438 1 98.94 96 PRO A N 1
ATOM 731 C CA . PRO A 1 96 ? 17.203 -11.508 -9.531 1 98.94 96 PRO A CA 1
ATOM 732 C C . PRO A 1 96 ? 18.094 -12.461 -10.328 1 98.94 96 PRO A C 1
ATOM 734 O O . PRO A 1 96 ? 18.531 -12.117 -11.43 1 98.94 96 PRO A O 1
ATOM 737 N N . VAL A 1 97 ? 18.391 -13.562 -9.758 1 98.94 97 VAL A N 1
ATOM 738 C CA . VAL A 1 97 ? 19.094 -14.656 -10.43 1 98.94 97 VAL A CA 1
ATOM 739 C C . VAL A 1 97 ? 18.125 -15.812 -10.672 1 98.94 97 VAL A C 1
ATOM 741 O O . VAL A 1 97 ? 17.781 -16.547 -9.742 1 98.94 97 VAL A O 1
ATOM 744 N N . PHE A 1 98 ? 17.781 -15.977 -11.945 1 98.94 98 PHE A N 1
ATOM 745 C CA . PHE A 1 98 ? 16.719 -16.906 -12.297 1 98.94 98 PHE A CA 1
ATOM 746 C C . PHE A 1 98 ? 17.266 -18.312 -12.453 1 98.94 98 PHE A C 1
ATOM 748 O O . PHE A 1 98 ? 18.25 -18.531 -13.148 1 98.94 98 PHE A O 1
ATOM 755 N N . VAL A 1 99 ? 16.625 -19.203 -11.773 1 98.88 99 VAL A N 1
ATOM 756 C CA . VAL A 1 99 ? 16.922 -20.625 -11.828 1 98.88 99 VAL A CA 1
ATOM 757 C C . VAL A 1 99 ? 15.727 -21.375 -12.414 1 98.88 99 VAL A C 1
ATOM 759 O O . VAL A 1 99 ? 14.578 -21.047 -12.141 1 98.88 99 VAL A O 1
ATOM 762 N N . ASP A 1 100 ? 15.969 -22.422 -13.195 1 98.88 100 ASP A N 1
ATOM 763 C CA . ASP A 1 100 ? 14.914 -23.156 -13.875 1 98.88 100 ASP A CA 1
ATOM 764 C C . ASP A 1 100 ? 14.047 -23.922 -12.875 1 98.88 100 ASP A C 1
ATOM 766 O O . ASP A 1 100 ? 14.398 -24.031 -11.695 1 98.88 100 ASP A O 1
ATOM 770 N N . ILE A 1 101 ? 12.914 -24.359 -13.359 1 98.88 101 ILE A N 1
ATOM 771 C CA . ILE A 1 101 ? 11.93 -25.016 -12.508 1 98.88 101 ILE A CA 1
ATOM 772 C C . ILE A 1 101 ? 11.938 -26.531 -12.781 1 98.88 101 ILE A C 1
ATOM 774 O O . ILE A 1 101 ? 12.547 -26.984 -13.75 1 98.88 101 ILE A O 1
ATOM 778 N N . ARG A 1 102 ? 11.273 -27.25 -11.812 1 98.38 102 ARG A N 1
ATOM 779 C CA . ARG A 1 102 ? 10.992 -28.656 -12.031 1 98.38 102 ARG A CA 1
ATOM 780 C C . ARG A 1 102 ? 9.812 -28.844 -12.984 1 98.38 102 ARG A C 1
ATOM 782 O O . ARG A 1 102 ? 8.836 -28.094 -12.922 1 98.38 102 ARG A O 1
ATOM 789 N N . PRO A 1 103 ? 9.875 -29.844 -13.836 1 97 103 PRO A N 1
ATOM 790 C CA . PRO A 1 103 ? 8.766 -30.062 -14.766 1 97 103 PRO A CA 1
ATOM 791 C C . PRO A 1 103 ? 7.531 -30.656 -14.094 1 97 103 PRO A C 1
ATOM 793 O O . PRO A 1 103 ? 6.434 -30.609 -14.648 1 97 103 PRO A O 1
ATOM 796 N N . ASP A 1 104 ? 7.758 -31.266 -12.891 1 97.5 104 ASP A N 1
ATOM 797 C CA . ASP A 1 104 ? 6.637 -31.953 -12.258 1 97.5 104 ASP A CA 1
ATOM 798 C C . ASP A 1 104 ? 5.773 -30.984 -11.461 1 97.5 104 ASP A C 1
ATOM 800 O O . ASP A 1 104 ? 4.551 -30.953 -11.617 1 97.5 104 ASP A O 1
ATOM 804 N N . THR A 1 105 ? 6.402 -30.078 -10.695 1 98.31 105 THR A N 1
ATOM 805 C CA . THR A 1 105 ? 5.648 -29.234 -9.789 1 98.31 105 THR A CA 1
ATOM 806 C C . THR A 1 105 ? 5.645 -27.781 -10.281 1 98.31 105 THR A C 1
ATOM 808 O O . THR A 1 105 ? 4.879 -26.953 -9.789 1 98.31 105 THR A O 1
ATOM 811 N N . GLN A 1 106 ? 6.488 -27.438 -11.25 1 98.62 106 GLN A N 1
ATOM 812 C CA . GLN A 1 106 ? 6.68 -26.094 -11.781 1 98.62 106 GLN A CA 1
ATOM 813 C C . GLN A 1 106 ? 7.328 -25.172 -10.734 1 98.62 106 GLN A C 1
ATOM 815 O O . GLN A 1 106 ? 7.383 -23.953 -10.922 1 98.62 106 GLN A O 1
ATOM 820 N N . ASN A 1 107 ? 7.777 -25.766 -9.57 1 98.88 107 ASN A N 1
ATOM 821 C CA . ASN A 1 107 ? 8.555 -25.031 -8.578 1 98.88 107 ASN A CA 1
ATOM 822 C C . ASN A 1 107 ? 10.031 -24.953 -8.969 1 98.88 107 ASN A C 1
ATOM 824 O O . ASN A 1 107 ? 10.492 -25.719 -9.82 1 98.88 107 ASN A O 1
ATOM 828 N N . ILE A 1 108 ? 10.727 -24.062 -8.359 1 98.94 108 ILE A N 1
ATOM 829 C CA . ILE A 1 108 ? 12.164 -23.922 -8.594 1 98.94 108 ILE A CA 1
ATOM 830 C C . ILE A 1 108 ? 12.844 -25.281 -8.383 1 98.94 108 ILE A C 1
ATOM 832 O O . ILE A 1 108 ? 12.508 -26.016 -7.453 1 98.94 108 ILE A O 1
ATOM 836 N N . ASP A 1 109 ? 13.75 -25.672 -9.32 1 98.88 109 ASP A N 1
ATOM 837 C CA . ASP A 1 109 ? 14.531 -26.891 -9.164 1 98.88 109 ASP A CA 1
ATOM 838 C C . ASP A 1 109 ? 15.625 -26.719 -8.109 1 98.88 109 ASP A C 1
ATOM 840 O O . ASP A 1 109 ? 16.656 -26.094 -8.375 1 98.88 109 ASP A O 1
ATOM 844 N N . GLU A 1 110 ? 15.383 -27.297 -6.965 1 98.88 110 GLU A N 1
ATOM 845 C CA . GLU A 1 110 ? 16.281 -27.109 -5.836 1 98.88 110 GLU A CA 1
ATOM 846 C C . GLU A 1 110 ? 17.688 -27.625 -6.156 1 98.88 110 GLU A C 1
ATOM 848 O O . GLU A 1 110 ? 18.672 -27.156 -5.582 1 98.88 110 GLU A O 1
ATOM 853 N N . THR A 1 111 ? 17.797 -28.531 -7.082 1 98.75 111 THR A N 1
ATOM 854 C CA . THR A 1 111 ? 19.094 -29.141 -7.398 1 98.75 111 THR A CA 1
ATOM 855 C C . THR A 1 111 ? 19.953 -28.172 -8.211 1 98.75 111 THR A C 1
ATOM 857 O O . THR A 1 111 ? 21.156 -28.391 -8.352 1 98.75 111 THR A O 1
ATOM 860 N N . LEU A 1 112 ? 19.406 -27.094 -8.695 1 98.81 112 LEU A N 1
ATOM 861 C CA . LEU A 1 112 ? 20.125 -26.141 -9.523 1 98.81 112 LEU A CA 1
ATOM 862 C C . LEU A 1 112 ? 20.5 -24.891 -8.719 1 98.81 112 LEU A C 1
ATOM 864 O O . LEU A 1 112 ? 21.266 -24.047 -9.188 1 98.81 112 LEU A O 1
ATOM 868 N N . ILE A 1 113 ? 20.016 -24.766 -7.496 1 98.88 113 ILE A N 1
ATOM 869 C CA . ILE A 1 113 ? 20.125 -23.547 -6.711 1 98.88 113 ILE A CA 1
ATOM 870 C C . ILE A 1 113 ? 21.594 -23.312 -6.32 1 98.88 113 ILE A C 1
ATOM 872 O O . ILE A 1 113 ? 22.109 -22.203 -6.488 1 98.88 113 ILE A O 1
ATOM 876 N N . GLU A 1 114 ? 22.219 -24.328 -5.84 1 98.56 114 GLU A N 1
ATOM 877 C CA . GLU A 1 114 ? 23.562 -24.156 -5.27 1 98.56 114 GLU A CA 1
ATOM 878 C C . GLU A 1 114 ? 24.547 -23.656 -6.32 1 98.56 114 GLU A C 1
ATOM 880 O O . GLU A 1 114 ? 25.406 -22.828 -6.027 1 98.56 114 GLU A O 1
ATOM 885 N N . ALA A 1 115 ? 24.422 -24.156 -7.527 1 98.5 115 ALA A N 1
ATOM 886 C CA . ALA A 1 115 ? 25.312 -23.766 -8.617 1 98.5 115 ALA A CA 1
ATOM 887 C C . ALA A 1 115 ? 25.141 -22.297 -8.984 1 98.5 115 ALA A C 1
ATOM 889 O O . ALA A 1 115 ? 26.016 -21.688 -9.594 1 98.5 115 ALA A O 1
ATOM 890 N N . ALA A 1 116 ? 24.031 -21.703 -8.57 1 98.81 116 ALA A N 1
ATOM 891 C CA . ALA A 1 116 ? 23.734 -20.312 -8.906 1 98.81 116 ALA A CA 1
ATOM 892 C C . ALA A 1 116 ? 24.266 -19.359 -7.844 1 98.81 116 ALA A C 1
ATOM 894 O O . ALA A 1 116 ? 24.281 -18.141 -8.039 1 98.81 116 ALA A O 1
ATOM 895 N N . ILE A 1 117 ? 24.766 -19.844 -6.754 1 98.81 117 ILE A N 1
ATOM 896 C CA . ILE A 1 117 ? 25.219 -19.031 -5.629 1 98.81 117 ILE A CA 1
ATOM 897 C C . ILE A 1 117 ? 26.578 -18.406 -5.953 1 98.81 117 ILE A C 1
ATOM 899 O O . ILE A 1 117 ? 27.453 -19.062 -6.52 1 98.81 117 ILE A O 1
ATOM 903 N N . THR A 1 118 ? 26.734 -17.203 -5.758 1 98.69 118 THR A N 1
ATOM 904 C CA . THR A 1 118 ? 28 -16.469 -5.809 1 98.69 118 THR A CA 1
ATOM 905 C C . THR A 1 118 ? 28.266 -15.75 -4.484 1 98.69 118 THR A C 1
ATOM 907 O O . THR A 1 118 ? 27.5 -15.898 -3.529 1 98.69 118 THR A O 1
ATOM 910 N N . ASP A 1 119 ? 29.344 -14.969 -4.461 1 98.31 119 ASP A N 1
ATOM 911 C CA . ASP A 1 119 ? 29.688 -14.211 -3.262 1 98.31 119 ASP A CA 1
ATOM 912 C C . ASP A 1 119 ? 28.703 -13.055 -3.051 1 98.31 119 ASP A C 1
ATOM 914 O O . ASP A 1 119 ? 28.656 -12.461 -1.969 1 98.31 119 ASP A O 1
ATOM 918 N N . ARG A 1 120 ? 27.812 -12.812 -4.008 1 98.56 120 ARG A N 1
ATOM 919 C CA . ARG A 1 120 ? 26.875 -11.703 -3.936 1 98.56 120 ARG A CA 1
ATOM 920 C C . ARG A 1 120 ? 25.469 -12.188 -3.559 1 98.56 120 ARG A C 1
ATOM 922 O O . ARG A 1 120 ? 24.562 -11.383 -3.346 1 98.56 120 ARG A O 1
ATOM 929 N N . THR A 1 121 ? 25.312 -13.469 -3.482 1 98.88 121 THR A N 1
ATOM 930 C CA . THR A 1 121 ? 24 -14.008 -3.188 1 98.88 121 THR A CA 1
ATOM 931 C C . THR A 1 121 ? 23.594 -13.695 -1.751 1 98.88 121 THR A C 1
ATOM 933 O O . THR A 1 121 ? 24.344 -13.961 -0.814 1 98.88 121 THR A O 1
ATOM 936 N N . ARG A 1 122 ? 22.375 -13.133 -1.646 1 98.81 122 ARG A N 1
ATOM 937 C CA . ARG A 1 122 ? 21.875 -12.711 -0.339 1 98.81 122 ARG A CA 1
ATOM 938 C C . ARG A 1 122 ? 20.734 -13.602 0.13 1 98.81 122 ARG A C 1
ATOM 940 O O . ARG A 1 122 ? 20.578 -13.828 1.331 1 98.81 122 ARG A O 1
ATOM 947 N N . ALA A 1 123 ? 19.969 -14.086 -0.809 1 98.94 123 ALA A N 1
ATOM 948 C CA . ALA A 1 123 ? 18.75 -14.797 -0.424 1 98.94 123 ALA A CA 1
ATOM 949 C C . ALA A 1 123 ? 18.266 -15.719 -1.546 1 98.94 123 ALA A C 1
ATOM 951 O O . ALA A 1 123 ? 18.688 -15.57 -2.695 1 98.94 123 ALA A O 1
ATOM 952 N N . ILE A 1 124 ? 17.531 -16.703 -1.156 1 99 124 ILE A N 1
ATOM 953 C CA . ILE A 1 124 ? 16.688 -17.516 -2.039 1 99 124 ILE A CA 1
ATOM 954 C C . ILE A 1 124 ? 15.219 -17.172 -1.809 1 99 124 ILE A C 1
ATOM 956 O O . ILE A 1 124 ? 14.719 -17.266 -0.684 1 99 124 ILE A O 1
ATOM 960 N N . CYS A 1 125 ? 14.578 -16.703 -2.84 1 98.94 125 CYS A N 1
ATOM 961 C CA . CYS A 1 125 ? 13.148 -16.438 -2.793 1 98.94 125 CYS A CA 1
ATOM 962 C C . CYS A 1 125 ? 12.367 -17.484 -3.572 1 98.94 125 CYS A C 1
ATOM 964 O O . CYS A 1 125 ? 12.375 -17.484 -4.805 1 98.94 125 CYS A O 1
ATOM 966 N N . VAL A 1 126 ? 11.688 -18.344 -2.875 1 98.94 126 VAL A N 1
ATOM 967 C CA . VAL A 1 126 ? 10.961 -19.406 -3.539 1 98.94 126 VAL A CA 1
ATOM 968 C C . VAL A 1 126 ? 9.5 -19.016 -3.721 1 98.94 126 VAL A C 1
ATOM 970 O O . VAL A 1 126 ? 8.984 -18.156 -2.984 1 98.94 126 VAL A O 1
ATOM 973 N N . VAL A 1 127 ? 8.891 -19.531 -4.688 1 98.94 127 VAL A N 1
ATOM 974 C CA . VAL A 1 127 ? 7.457 -19.391 -4.949 1 98.94 127 VAL A CA 1
ATOM 975 C C . VAL A 1 127 ? 6.801 -20.781 -4.906 1 98.94 127 VAL A C 1
ATOM 977 O O . VAL A 1 127 ? 7.223 -21.688 -5.609 1 98.94 127 VAL A O 1
ATOM 980 N N . HIS A 1 128 ? 5.809 -20.938 -4.023 1 98.94 128 HIS A N 1
ATOM 981 C CA . HIS A 1 128 ? 5.059 -22.188 -3.971 1 98.94 128 HIS A CA 1
ATOM 982 C C . HIS A 1 128 ? 3.936 -22.203 -5.004 1 98.94 128 HIS A C 1
ATOM 984 O O . HIS A 1 128 ? 2.781 -21.906 -4.676 1 98.94 128 HIS A O 1
ATOM 990 N N . TYR A 1 129 ? 4.277 -22.578 -6.223 1 98.81 129 TYR A N 1
ATOM 991 C CA . TYR A 1 129 ? 3.365 -22.453 -7.355 1 98.81 129 TYR A CA 1
ATOM 992 C C . TYR A 1 129 ? 2.146 -23.359 -7.168 1 98.81 129 TYR A C 1
ATOM 994 O O . TYR A 1 129 ? 2.273 -24.516 -6.746 1 98.81 129 TYR A O 1
ATOM 1002 N N . ALA A 1 130 ? 0.962 -22.812 -7.398 1 98.69 130 ALA A N 1
ATOM 1003 C CA . ALA A 1 130 ? -0.328 -23.5 -7.379 1 98.69 130 ALA A CA 1
ATOM 1004 C C . ALA A 1 130 ? -0.632 -24.047 -5.988 1 98.69 130 ALA A C 1
ATOM 1006 O O . ALA A 1 130 ? -1.427 -24.984 -5.848 1 98.69 130 ALA A O 1
ATOM 1007 N N . GLY A 1 131 ? 0.061 -23.531 -5.008 1 98.69 131 GLY A N 1
ATOM 1008 C CA . GLY A 1 131 ? -0.184 -23.953 -3.637 1 98.69 131 GLY A CA 1
ATOM 1009 C C . GLY A 1 131 ? 0.57 -25.203 -3.256 1 98.69 131 GLY A C 1
ATOM 1010 O O . GLY A 1 131 ? 0.278 -25.828 -2.23 1 98.69 131 GLY A O 1
ATOM 1011 N N . VAL A 1 132 ? 1.495 -25.656 -4.09 1 98.81 132 VAL A N 1
ATOM 1012 C CA . VAL A 1 132 ? 2.32 -26.844 -3.832 1 98.81 132 VAL A CA 1
ATOM 1013 C C . VAL A 1 132 ? 3.701 -26.406 -3.342 1 98.81 132 VAL A C 1
ATOM 1015 O O . VAL A 1 132 ? 4.336 -25.547 -3.947 1 98.81 132 VAL A O 1
ATOM 1018 N N . ALA A 1 133 ? 4.168 -27.016 -2.311 1 98.88 133 ALA A N 1
ATOM 1019 C CA . ALA A 1 133 ? 5.406 -26.609 -1.646 1 98.88 133 ALA A CA 1
ATOM 1020 C C . ALA A 1 133 ? 6.617 -26.906 -2.523 1 98.88 133 ALA A C 1
ATOM 1022 O O . ALA A 1 133 ? 6.672 -27.938 -3.197 1 98.88 133 ALA A O 1
ATOM 1023 N N . CYS A 1 134 ? 7.578 -26.031 -2.488 1 98.94 134 CYS A N 1
ATOM 1024 C CA . CYS A 1 134 ? 8.922 -26.359 -2.947 1 98.94 134 CYS A CA 1
ATOM 1025 C C . CYS A 1 134 ? 9.562 -27.422 -2.049 1 98.94 134 CYS A C 1
ATOM 1027 O O . CYS A 1 134 ? 9.023 -27.75 -0.992 1 98.94 134 CYS A O 1
ATOM 1029 N N . GLU A 1 135 ? 10.695 -27.969 -2.525 1 98.88 135 GLU A N 1
ATOM 1030 C CA . GLU A 1 135 ? 11.453 -28.875 -1.677 1 98.88 135 GLU A CA 1
ATOM 1031 C C . GLU A 1 135 ? 12.195 -28.109 -0.578 1 98.88 135 GLU A C 1
ATOM 1033 O O . GLU A 1 135 ? 13.414 -27.953 -0.638 1 98.88 135 GLU A O 1
ATOM 1038 N N . MET A 1 136 ? 11.445 -27.75 0.443 1 98.94 136 MET A N 1
ATOM 1039 C CA . MET A 1 136 ? 11.891 -26.75 1.414 1 98.94 136 MET A CA 1
ATOM 1040 C C . MET A 1 136 ? 13.047 -27.297 2.252 1 98.94 136 MET A C 1
ATOM 1042 O O . MET A 1 136 ? 13.953 -26.547 2.625 1 98.94 136 MET A O 1
ATOM 1046 N N . ASP A 1 137 ? 13.055 -28.609 2.59 1 98.88 137 ASP A N 1
ATOM 1047 C CA . ASP A 1 137 ? 14.164 -29.141 3.367 1 98.88 137 ASP A CA 1
ATOM 1048 C C . ASP A 1 137 ? 15.492 -28.953 2.635 1 98.88 137 AS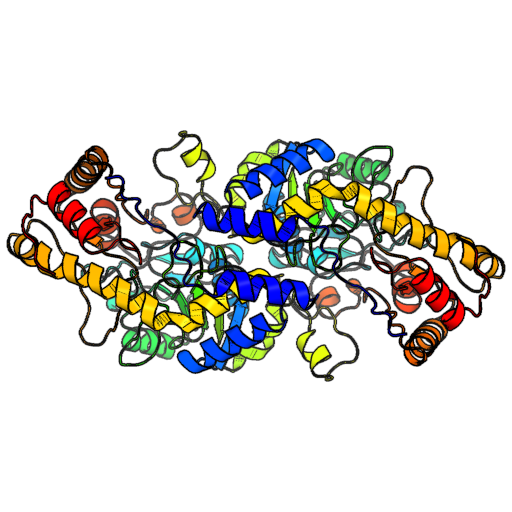P A C 1
ATOM 1050 O O . ASP A 1 137 ? 16.469 -28.5 3.225 1 98.88 137 ASP A O 1
ATOM 1054 N N . ALA A 1 138 ? 15.516 -29.297 1.381 1 98.88 138 ALA A N 1
ATOM 1055 C CA . ALA A 1 138 ? 16.734 -29.141 0.572 1 98.88 138 ALA A CA 1
ATOM 1056 C C . ALA A 1 138 ? 17.141 -27.672 0.463 1 98.88 138 ALA A C 1
ATOM 1058 O O . ALA A 1 138 ? 18.328 -27.344 0.561 1 98.88 138 ALA A O 1
ATOM 1059 N N . ILE A 1 139 ? 16.188 -26.828 0.262 1 98.94 139 ILE A N 1
ATOM 1060 C CA . ILE A 1 139 ? 16.453 -25.406 0.069 1 98.94 139 ILE A CA 1
ATOM 1061 C C . ILE A 1 139 ? 17 -24.797 1.363 1 98.94 139 ILE A C 1
ATOM 1063 O O . ILE A 1 139 ? 17.969 -24.047 1.344 1 98.94 139 ILE A O 1
ATOM 1067 N N . MET A 1 140 ? 16.359 -25.125 2.465 1 98.94 140 MET A N 1
ATOM 1068 C CA . MET A 1 140 ? 16.812 -24.609 3.754 1 98.94 140 MET A CA 1
ATOM 1069 C C . MET A 1 140 ? 18.234 -25.094 4.062 1 98.94 140 MET A C 1
ATOM 1071 O O . MET A 1 140 ? 19.031 -24.359 4.637 1 98.94 140 MET A O 1
ATOM 1075 N N . GLU A 1 141 ? 18.516 -26.344 3.723 1 98.88 141 GLU A N 1
ATOM 1076 C CA . GLU A 1 141 ? 19.859 -26.891 3.939 1 98.88 141 GLU A CA 1
ATOM 1077 C C . GLU A 1 141 ? 20.906 -26.125 3.137 1 98.88 141 GLU A C 1
ATOM 1079 O O . GLU A 1 141 ? 21.969 -25.781 3.656 1 98.88 141 GLU A O 1
ATOM 1084 N N . ILE A 1 142 ? 20.609 -25.875 1.881 1 98.88 142 ILE A N 1
ATOM 1085 C CA . ILE A 1 142 ? 21.516 -25.109 1.025 1 98.88 142 ILE A CA 1
ATOM 1086 C C . ILE A 1 142 ? 21.719 -23.719 1.62 1 98.88 142 ILE A C 1
ATOM 1088 O O . ILE A 1 142 ? 22.844 -23.234 1.725 1 98.88 142 ILE A O 1
ATOM 1092 N N . ALA A 1 143 ? 20.594 -23.078 2.012 1 98.88 143 ALA A N 1
ATOM 1093 C CA . ALA A 1 143 ? 20.656 -21.734 2.559 1 98.88 143 ALA A CA 1
ATOM 1094 C C . ALA A 1 143 ? 21.5 -21.688 3.824 1 98.88 143 ALA A C 1
ATOM 1096 O O . ALA A 1 143 ? 22.281 -20.75 4.031 1 98.88 143 ALA A O 1
ATOM 1097 N N . GLU A 1 144 ? 21.344 -22.672 4.637 1 98.69 144 GLU A N 1
ATOM 1098 C CA . GLU A 1 144 ? 22.125 -22.75 5.871 1 98.69 144 GLU A CA 1
ATOM 1099 C C . GLU A 1 144 ? 23.609 -22.859 5.582 1 98.69 144 GLU A C 1
ATOM 1101 O O . GLU A 1 144 ? 24.422 -22.141 6.172 1 98.69 144 GLU A O 1
ATOM 1106 N N . ARG A 1 145 ? 23.953 -23.719 4.66 1 98.56 145 ARG A N 1
ATOM 1107 C CA . ARG A 1 145 ? 25.359 -23.953 4.328 1 98.56 145 ARG A CA 1
ATOM 1108 C C . ARG A 1 145 ? 26 -22.688 3.768 1 98.56 145 ARG A C 1
ATOM 1110 O O . ARG A 1 145 ? 27.188 -22.453 3.979 1 98.56 145 ARG A O 1
ATOM 1117 N N . HIS A 1 146 ? 25.25 -21.875 3.176 1 98.75 146 HIS A N 1
ATOM 1118 C CA . HIS A 1 146 ? 25.797 -20.703 2.492 1 98.75 146 HIS A CA 1
ATOM 1119 C C . HIS A 1 146 ? 25.406 -19.406 3.195 1 98.75 146 HIS A C 1
ATOM 1121 O O . HIS A 1 146 ? 25.688 -18.312 2.701 1 98.75 146 HIS A O 1
ATOM 1127 N N . ARG A 1 147 ? 24.719 -19.469 4.355 1 98.25 147 ARG A N 1
ATOM 1128 C CA . ARG A 1 147 ? 24.312 -18.344 5.172 1 98.25 147 ARG A CA 1
ATOM 1129 C C . ARG A 1 147 ? 23.438 -17.375 4.371 1 98.25 147 ARG A C 1
ATOM 1131 O O . ARG A 1 147 ? 23.703 -16.172 4.328 1 98.25 147 ARG A O 1
ATOM 1138 N N . LEU A 1 148 ? 22.453 -17.906 3.715 1 98.94 148 LEU A N 1
ATOM 1139 C CA . LEU A 1 148 ? 21.5 -17.141 2.912 1 98.94 148 LEU A CA 1
ATOM 1140 C C . LEU A 1 148 ? 20.141 -17.062 3.598 1 98.94 148 LEU A C 1
ATOM 1142 O O . LEU A 1 148 ? 19.766 -17.969 4.344 1 98.94 148 LEU A O 1
ATOM 1146 N N . TYR A 1 149 ? 19.422 -15.961 3.396 1 98.94 149 TYR A N 1
ATOM 1147 C CA . TYR A 1 149 ? 18.031 -15.891 3.801 1 98.94 149 TYR A CA 1
ATOM 1148 C C . TYR A 1 149 ? 17.141 -16.703 2.854 1 98.94 149 TYR A C 1
ATOM 1150 O O . TYR A 1 149 ? 17.438 -16.812 1.662 1 98.94 149 TYR A O 1
ATOM 1158 N N . VAL A 1 150 ? 16.109 -17.312 3.365 1 99 150 VAL A N 1
ATOM 1159 C CA . VAL A 1 150 ? 15.07 -17.922 2.551 1 99 150 VAL A CA 1
ATOM 1160 C C . VAL A 1 150 ? 13.758 -17.156 2.74 1 99 150 VAL A C 1
ATOM 1162 O O . VAL A 1 150 ? 13.273 -17.016 3.867 1 99 150 VAL A O 1
ATOM 1165 N N . ILE A 1 151 ? 13.227 -16.625 1.69 1 99 151 ILE A N 1
ATOM 1166 C CA . ILE A 1 151 ? 11.938 -15.938 1.66 1 99 151 ILE A CA 1
ATOM 1167 C C . ILE A 1 151 ? 10.93 -16.781 0.887 1 99 151 ILE A C 1
ATOM 1169 O O . ILE A 1 151 ? 11.18 -17.172 -0.259 1 99 151 ILE A O 1
ATOM 1173 N N . GLU A 1 152 ? 9.828 -17.109 1.525 1 99 152 GLU A N 1
ATOM 1174 C CA . GLU A 1 152 ? 8.758 -17.844 0.866 1 99 152 GLU A CA 1
ATOM 1175 C C . GLU A 1 152 ? 7.707 -16.906 0.291 1 99 152 GLU A C 1
ATOM 1177 O O . GLU A 1 152 ? 6.965 -16.266 1.039 1 99 152 GLU A O 1
ATOM 1182 N N . ASP A 1 153 ? 7.703 -16.766 -1.002 1 98.94 153 ASP A N 1
ATOM 1183 C CA . ASP A 1 153 ? 6.473 -16.25 -1.601 1 98.94 153 ASP A CA 1
ATOM 1184 C C . ASP A 1 153 ? 5.375 -17.312 -1.583 1 98.94 153 ASP A C 1
ATOM 1186 O O . ASP A 1 153 ? 5.262 -18.109 -2.512 1 98.94 153 ASP A O 1
ATOM 1190 N N . ALA A 1 154 ? 4.566 -17.266 -0.591 1 98.88 154 ALA A N 1
ATOM 1191 C CA . ALA A 1 154 ? 3.5 -18.234 -0.357 1 98.88 154 ALA A CA 1
ATOM 1192 C C . ALA A 1 154 ? 2.137 -17.641 -0.7 1 98.88 154 ALA A C 1
ATOM 1194 O O . ALA A 1 154 ? 1.119 -18.031 -0.124 1 98.88 154 ALA A O 1
ATOM 1195 N N . ALA A 1 155 ? 2.131 -16.672 -1.605 1 98.75 155 ALA A N 1
ATOM 1196 C CA . ALA A 1 155 ? 0.904 -15.992 -2.025 1 98.75 155 ALA A CA 1
ATOM 1197 C C . ALA A 1 155 ? -0.154 -17 -2.461 1 98.75 155 ALA A C 1
ATOM 1199 O O . ALA A 1 155 ? -1.353 -16.766 -2.293 1 98.75 155 ALA A O 1
ATOM 1200 N N . GLN A 1 156 ? 0.26 -18.156 -2.967 1 98.75 156 GLN A N 1
ATOM 1201 C CA . GLN A 1 156 ? -0.653 -19.156 -3.502 1 98.75 156 GLN A CA 1
ATOM 1202 C C . GLN A 1 156 ? -0.832 -20.312 -2.521 1 98.75 156 GLN A C 1
ATOM 1204 O O . GLN A 1 156 ? -1.54 -21.281 -2.816 1 98.75 156 GLN A O 1
ATOM 1209 N N . GLY A 1 157 ? -0.184 -20.219 -1.342 1 98.69 157 GLY A N 1
ATOM 1210 C CA . GLY A 1 157 ? -0.072 -21.422 -0.538 1 98.69 157 GLY A CA 1
ATOM 1211 C C . GLY A 1 157 ? -0.692 -21.281 0.839 1 98.69 157 GLY A C 1
ATOM 1212 O O . GLY A 1 157 ? -0.339 -22.016 1.763 1 98.69 157 GLY A O 1
ATOM 1213 N N . VAL A 1 158 ? -1.607 -20.297 1.034 1 98.5 158 VAL A N 1
ATOM 1214 C CA . VAL A 1 158 ? -2.262 -20.156 2.33 1 98.5 158 VAL A CA 1
ATOM 1215 C C . VAL A 1 158 ? -3.029 -21.438 2.666 1 98.5 158 VAL A C 1
ATOM 1217 O O . VAL A 1 158 ? -3.912 -21.859 1.912 1 98.5 158 VAL A O 1
ATOM 1220 N N . GLY A 1 159 ? -2.668 -22.031 3.764 1 98.06 159 GLY A N 1
ATOM 1221 C CA . GLY A 1 159 ? -3.314 -23.266 4.188 1 98.06 159 GLY A CA 1
ATOM 1222 C C . GLY A 1 159 ? -2.59 -24.516 3.715 1 98.06 159 GLY A C 1
ATOM 1223 O O . GLY A 1 159 ? -2.902 -25.625 4.152 1 98.06 159 GLY A O 1
ATOM 1224 N N . SER A 1 160 ? -1.604 -24.422 2.826 1 98.75 160 SER A N 1
ATOM 1225 C CA . SER A 1 160 ? -0.82 -25.547 2.328 1 98.75 160 SER A CA 1
ATOM 1226 C C . SER A 1 160 ? 0.301 -25.906 3.297 1 98.75 160 SER A C 1
ATOM 1228 O O . SER A 1 160 ? 0.674 -25.109 4.152 1 98.75 160 SER A O 1
ATOM 1230 N N . CYS A 1 161 ? 0.834 -27.125 3.113 1 98.56 161 CYS A N 1
ATOM 1231 C CA . CYS A 1 161 ? 1.872 -27.578 4.031 1 98.56 161 CYS A CA 1
ATOM 1232 C C . CYS A 1 161 ? 2.969 -28.328 3.287 1 98.56 161 CYS A C 1
ATOM 1234 O O . CYS A 1 161 ? 2.727 -28.906 2.219 1 98.56 161 CYS A O 1
ATOM 1236 N N . TYR A 1 162 ? 4.148 -28.281 3.818 1 98.88 162 TYR A N 1
ATOM 1237 C CA . TYR A 1 162 ? 5.305 -29.109 3.506 1 98.88 162 TYR A CA 1
ATOM 1238 C C . TYR A 1 162 ? 5.707 -29.953 4.707 1 98.88 162 TYR A C 1
ATOM 1240 O O . TYR A 1 162 ? 6.262 -29.438 5.68 1 98.88 162 TYR A O 1
ATOM 1248 N N . ARG A 1 163 ? 5.449 -31.297 4.621 1 98.5 163 ARG A N 1
ATOM 1249 C CA . ARG A 1 163 ? 5.73 -32.219 5.723 1 98.5 163 ARG A CA 1
ATOM 1250 C C . ARG A 1 163 ? 5.117 -31.719 7.023 1 98.5 163 ARG A C 1
ATOM 1252 O O . ARG A 1 163 ? 5.789 -31.672 8.055 1 98.5 163 ARG A O 1
ATOM 1259 N N . GLY A 1 164 ? 3.895 -31.203 6.922 1 97.75 164 GLY A N 1
ATOM 1260 C CA . GLY A 1 164 ? 3.121 -30.797 8.078 1 97.75 164 GLY A CA 1
ATOM 1261 C C . GLY A 1 164 ? 3.385 -29.359 8.492 1 97.75 164 GLY A C 1
ATOM 1262 O O . GLY A 1 164 ? 2.645 -28.797 9.297 1 97.75 164 GLY A O 1
ATOM 1263 N N . ARG A 1 165 ? 4.383 -28.734 7.941 1 98.5 165 ARG A N 1
ATOM 1264 C CA . ARG A 1 165 ? 4.695 -27.344 8.242 1 98.5 165 ARG A CA 1
ATOM 1265 C C . ARG A 1 165 ? 4.012 -26.406 7.254 1 98.5 165 ARG A C 1
ATOM 1267 O O . ARG A 1 165 ? 4.094 -26.594 6.043 1 98.5 165 ARG A O 1
ATOM 1274 N N . ARG A 1 166 ? 3.35 -25.391 7.77 1 98.81 166 ARG A N 1
ATOM 1275 C CA . ARG A 1 166 ? 2.588 -24.484 6.922 1 98.81 166 ARG A CA 1
ATOM 1276 C C . ARG A 1 166 ? 3.512 -23.656 6.031 1 98.81 166 ARG A C 1
ATOM 1278 O O . ARG A 1 166 ? 4.562 -23.188 6.484 1 98.81 166 ARG A O 1
ATOM 1285 N N . LEU A 1 167 ? 3.121 -23.547 4.781 1 98.88 167 LEU A N 1
ATOM 1286 C CA . LEU A 1 167 ? 3.9 -22.719 3.873 1 98.88 167 LEU A CA 1
ATOM 1287 C C . LEU A 1 167 ? 3.896 -21.266 4.332 1 98.88 167 LEU A C 1
ATOM 1289 O O . LEU A 1 167 ? 2.879 -20.766 4.82 1 98.88 167 LEU A O 1
ATOM 1293 N N . GLY A 1 168 ? 4.98 -20.547 4.156 1 98.81 168 GLY A N 1
ATOM 1294 C CA . GLY A 1 168 ? 5.184 -19.188 4.652 1 98.81 168 GLY A CA 1
ATOM 1295 C C . GLY A 1 168 ? 5.828 -19.141 6.023 1 98.81 168 GLY A C 1
ATOM 1296 O O . GLY A 1 168 ? 6.316 -18.094 6.453 1 98.81 168 GLY A O 1
ATOM 1297 N N . SER A 1 169 ? 5.879 -20.281 6.691 1 98.75 169 SER A N 1
ATOM 1298 C CA . SER A 1 169 ? 6.398 -20.297 8.055 1 98.75 169 SER A CA 1
ATOM 1299 C C . SER A 1 169 ? 7.68 -21.125 8.148 1 98.75 169 SER A C 1
ATOM 1301 O O . SER A 1 169 ? 8.164 -21.406 9.25 1 98.75 169 SER A O 1
ATOM 1303 N N . ILE A 1 170 ? 8.258 -21.562 7.023 1 98.88 170 ILE A N 1
ATOM 1304 C CA . ILE A 1 170 ? 9.414 -22.453 7.012 1 98.88 170 ILE A CA 1
ATOM 1305 C C . ILE A 1 170 ? 10.695 -21.641 6.801 1 98.88 170 ILE A C 1
ATOM 1307 O O . ILE A 1 170 ? 11.672 -21.797 7.535 1 98.88 170 ILE A O 1
ATOM 1311 N N . GLY A 1 171 ? 10.695 -20.766 5.777 1 98.88 171 GLY A N 1
ATOM 1312 C CA . GLY A 1 171 ? 11.828 -19.875 5.551 1 98.88 171 GLY A CA 1
ATOM 1313 C C . GLY A 1 171 ? 11.969 -18.797 6.609 1 98.88 171 GLY A C 1
ATOM 1314 O O . GLY A 1 171 ? 11.234 -18.797 7.602 1 98.88 171 GLY A O 1
ATOM 1315 N N . HIS A 1 172 ? 12.922 -17.922 6.484 1 98.94 172 HIS A N 1
ATOM 1316 C CA . HIS A 1 172 ? 13.156 -16.844 7.438 1 98.94 172 HIS A CA 1
ATOM 1317 C C . HIS A 1 172 ? 12.008 -15.844 7.434 1 98.94 172 HIS A C 1
ATOM 1319 O O . HIS A 1 172 ? 11.688 -15.258 8.469 1 98.94 172 HIS A O 1
ATOM 1325 N N . LEU A 1 173 ? 11.477 -15.609 6.27 1 98.94 173 LEU A N 1
ATOM 1326 C CA . LEU A 1 173 ? 10.305 -14.766 6.047 1 98.94 173 LEU A CA 1
ATOM 1327 C C . LEU A 1 173 ? 9.32 -15.438 5.105 1 98.94 173 LEU A C 1
ATOM 1329 O O . LEU A 1 173 ? 9.719 -16.172 4.207 1 98.94 173 LEU A O 1
ATOM 1333 N N . GLY A 1 174 ? 8.031 -15.242 5.328 1 98.94 174 GLY A N 1
ATOM 1334 C CA . GLY A 1 174 ? 6.965 -15.68 4.445 1 98.94 174 GLY A CA 1
ATOM 1335 C C . GLY A 1 174 ? 6.039 -14.555 4.027 1 98.94 174 GLY A C 1
ATOM 1336 O O . GLY A 1 174 ? 5.809 -13.617 4.793 1 98.94 174 GLY A O 1
ATOM 1337 N N . CYS A 1 175 ? 5.508 -14.656 2.854 1 98.94 175 CYS A N 1
ATOM 1338 C CA . CYS A 1 175 ? 4.648 -13.609 2.309 1 98.94 175 CYS A CA 1
ATOM 1339 C C . CYS A 1 175 ? 3.338 -14.195 1.793 1 98.94 175 CYS A C 1
ATOM 1341 O O . CYS A 1 175 ? 3.344 -15.102 0.958 1 98.94 175 CYS A O 1
ATOM 1343 N N . TYR A 1 176 ? 2.225 -13.727 2.279 1 98.94 176 TYR A N 1
ATOM 1344 C CA . TYR A 1 176 ? 0.893 -14.109 1.831 1 98.94 176 TYR A CA 1
ATOM 1345 C C . TYR A 1 176 ? 0.261 -13.008 0.987 1 98.94 176 TYR A C 1
ATOM 1347 O O . TYR A 1 176 ? 0.631 -11.836 1.104 1 98.94 176 TYR A O 1
ATOM 1355 N N . SER A 1 177 ? -0.614 -13.383 0.107 1 98.81 177 SER A N 1
ATOM 1356 C CA . SER A 1 177 ? -1.459 -12.477 -0.656 1 98.81 177 SER A CA 1
ATOM 1357 C C . SER A 1 177 ? -2.938 -12.805 -0.468 1 98.81 177 SER A C 1
ATOM 1359 O O . SER A 1 177 ? -3.316 -13.977 -0.425 1 98.81 177 SER A O 1
ATOM 1361 N N . PHE A 1 178 ? -3.709 -11.797 -0.32 1 98.75 178 PHE A N 1
ATOM 1362 C CA . PHE A 1 178 ? -5.156 -11.945 -0.209 1 98.75 178 PHE A CA 1
ATOM 1363 C C . PHE A 1 178 ? -5.863 -11.203 -1.336 1 98.75 178 PHE A C 1
ATOM 1365 O O . PHE A 1 178 ? -6.938 -10.633 -1.133 1 98.75 178 PHE A O 1
ATOM 1372 N N . HIS A 1 179 ? -5.219 -11.156 -2.477 1 98.31 179 HIS A N 1
ATOM 1373 C CA . HIS A 1 179 ? -5.797 -10.633 -3.711 1 98.31 179 HIS A CA 1
ATOM 1374 C C . HIS A 1 179 ? -7.062 -11.391 -4.09 1 98.31 179 HIS A C 1
ATOM 1376 O O . HIS A 1 179 ? -7.258 -12.531 -3.67 1 98.31 179 HIS A O 1
ATOM 1382 N N . GLU A 1 180 ? -7.844 -10.828 -4.922 1 97.44 180 GLU A N 1
ATOM 1383 C CA . GLU A 1 180 ? -9.164 -11.328 -5.297 1 97.44 180 GLU A CA 1
ATOM 1384 C C . GLU A 1 180 ? -9.07 -12.703 -5.945 1 97.44 180 GLU A C 1
ATOM 1386 O O . GLU A 1 180 ? -10.031 -13.469 -5.93 1 97.44 180 GLU A O 1
ATOM 1391 N N . THR A 1 181 ? -7.918 -13.023 -6.508 1 97 181 THR A N 1
ATOM 1392 C CA . THR A 1 181 ? -7.766 -14.281 -7.234 1 97 181 THR A CA 1
ATOM 1393 C C . THR A 1 181 ? -7.324 -15.398 -6.293 1 97 181 THR A C 1
ATOM 1395 O O . THR A 1 181 ? -7.23 -16.562 -6.703 1 97 181 THR A O 1
ATOM 1398 N N . LYS A 1 182 ? -7.027 -15.102 -5.043 1 98.56 182 LYS A N 1
ATOM 1399 C CA . LYS A 1 182 ? -6.559 -16.109 -4.098 1 98.56 182 LYS A CA 1
ATOM 1400 C C . LYS A 1 182 ? -7.734 -16.844 -3.445 1 98.56 182 LYS A C 1
ATOM 1402 O O . LYS A 1 182 ? -8.891 -16.5 -3.688 1 98.56 182 LYS A O 1
ATOM 1407 N N . ASN A 1 183 ? -7.441 -17.891 -2.684 1 98.44 183 ASN A N 1
ATOM 1408 C CA . ASN A 1 183 ? -8.484 -18.672 -2.023 1 98.44 183 ASN A CA 1
ATOM 1409 C C . ASN A 1 183 ? -9.219 -17.844 -0.972 1 98.44 183 ASN A C 1
ATOM 1411 O O . ASN A 1 183 ? -10.445 -17.766 -0.997 1 98.44 183 ASN A O 1
ATOM 1415 N N . VAL A 1 184 ? -8.422 -17.328 -0.088 1 98.19 184 VAL A N 1
ATOM 1416 C CA . VAL A 1 184 ? -8.875 -16.391 0.937 1 98.19 184 VAL A CA 1
ATOM 1417 C C . VAL A 1 184 ? -8.531 -14.969 0.524 1 98.19 184 VAL A C 1
ATOM 1419 O O . VAL A 1 184 ? -7.379 -14.672 0.198 1 98.19 184 VAL A O 1
ATOM 1422 N N . ILE A 1 185 ? -9.586 -14.109 0.547 1 98.44 185 ILE A N 1
ATOM 1423 C CA . ILE A 1 185 ? -9.367 -12.852 -0.167 1 98.44 185 ILE A CA 1
ATOM 1424 C C . ILE A 1 185 ? -9.82 -11.68 0.695 1 98.44 185 ILE A C 1
ATOM 1426 O O . ILE A 1 185 ? -10.57 -11.867 1.658 1 98.44 185 ILE A O 1
ATOM 1430 N N . SER A 1 186 ? -9.352 -10.469 0.346 1 98.31 186 SER A N 1
ATOM 1431 C CA . SER A 1 186 ? -9.875 -9.195 0.815 1 98.31 186 SER A CA 1
ATOM 1432 C C . SER A 1 186 ? -9.805 -8.133 -0.28 1 98.31 186 SER A C 1
ATOM 1434 O O . SER A 1 186 ? -9.633 -6.945 0.007 1 98.31 186 SER A O 1
ATOM 1436 N N . GLY A 1 187 ? -9.914 -8.547 -1.55 1 97.44 187 GLY A N 1
ATOM 1437 C CA . GLY A 1 187 ? -9.742 -7.648 -2.684 1 97.44 187 GLY A CA 1
ATOM 1438 C C . GLY A 1 187 ? -8.289 -7.324 -2.973 1 97.44 187 GLY A C 1
ATOM 1439 O O . GLY A 1 187 ? -7.762 -7.703 -4.02 1 97.44 187 GLY A O 1
ATOM 1440 N N . GLU A 1 188 ? -7.688 -6.637 -2.146 1 97.81 188 GLU A N 1
ATOM 1441 C CA . GLU A 1 188 ? -6.254 -6.43 -1.975 1 97.81 188 GLU A CA 1
ATOM 1442 C C . GLU A 1 188 ? -5.824 -6.699 -0.536 1 97.81 188 GLU A C 1
ATOM 1444 O O . GLU A 1 188 ? -6.586 -6.453 0.401 1 97.81 188 GLU A O 1
ATOM 1449 N N . GLY A 1 189 ? -4.598 -7.219 -0.342 1 98.38 189 GLY A N 1
ATOM 1450 C CA . GLY A 1 189 ? -4.105 -7.508 0.997 1 98.38 189 GLY A CA 1
ATOM 1451 C C . GLY A 1 189 ? -2.977 -8.516 1.014 1 98.38 189 GLY A C 1
ATOM 1452 O O . GLY A 1 189 ? -2.744 -9.211 0.022 1 98.38 189 GLY A O 1
ATOM 1453 N N . GLY A 1 190 ? -2.305 -8.57 2.068 1 98.81 190 GLY A N 1
ATOM 1454 C CA . GLY A 1 190 ? -1.234 -9.531 2.289 1 98.81 190 GLY A CA 1
ATOM 1455 C C . GLY A 1 190 ? -0.821 -9.641 3.744 1 98.81 190 GLY A C 1
ATOM 1456 O O . GLY A 1 190 ? -1.455 -9.047 4.621 1 98.81 190 GLY A O 1
ATOM 1457 N N . ALA A 1 191 ? 0.138 -10.414 3.988 1 98.94 191 ALA A N 1
ATOM 1458 C CA . ALA A 1 191 ? 0.729 -10.562 5.316 1 98.94 191 ALA A CA 1
ATOM 1459 C C . ALA A 1 191 ? 2.199 -10.961 5.223 1 98.94 191 ALA A C 1
ATOM 1461 O O . ALA A 1 191 ? 2.586 -11.727 4.336 1 98.94 191 ALA A O 1
ATOM 1462 N N . LEU A 1 192 ? 2.932 -10.398 6.09 1 98.94 192 LEU A N 1
ATOM 1463 C CA . LEU A 1 192 ? 4.309 -10.836 6.297 1 98.94 192 LEU A CA 1
ATOM 1464 C C . LEU A 1 192 ? 4.414 -11.742 7.516 1 98.94 192 LEU A C 1
ATOM 1466 O O . LEU A 1 192 ? 3.971 -11.375 8.609 1 98.94 192 LEU A O 1
ATOM 1470 N N . LEU A 1 193 ? 4.879 -12.906 7.281 1 98.94 193 LEU A N 1
ATOM 1471 C CA . LEU A 1 193 ? 5.23 -13.82 8.359 1 98.94 193 LEU A CA 1
ATOM 1472 C C . LEU A 1 193 ? 6.719 -13.727 8.688 1 98.94 193 LEU A C 1
ATOM 1474 O O . LEU A 1 193 ? 7.562 -13.992 7.828 1 98.94 193 LEU A O 1
ATOM 1478 N N . VAL A 1 194 ? 6.988 -13.32 9.883 1 98.94 194 VAL A N 1
ATOM 1479 C CA . VAL A 1 194 ? 8.375 -13.227 10.336 1 98.94 194 VAL A CA 1
ATOM 1480 C C . VAL A 1 194 ? 8.719 -14.438 11.195 1 98.94 194 VAL A C 1
ATOM 1482 O O . VAL A 1 194 ? 8.266 -14.547 12.336 1 98.94 194 VAL A O 1
ATOM 1485 N N . ASN A 1 195 ? 9.57 -15.281 10.641 1 98.81 195 ASN A N 1
ATOM 1486 C CA . ASN A 1 195 ? 9.914 -16.516 11.328 1 98.81 195 ASN A CA 1
ATOM 1487 C C . ASN A 1 195 ? 11.266 -16.422 12.023 1 98.81 195 ASN A C 1
ATOM 1489 O O . ASN A 1 195 ? 11.539 -17.156 12.977 1 98.81 195 ASN A O 1
ATOM 1493 N N . ASP A 1 196 ? 12.164 -15.578 11.531 1 98.5 196 ASP A N 1
ATOM 1494 C CA . ASP A 1 196 ? 13.43 -15.258 12.18 1 98.5 196 ASP A CA 1
ATOM 1495 C C . ASP A 1 196 ? 13.242 -14.188 13.258 1 98.5 196 ASP A C 1
ATOM 1497 O O . ASP A 1 196 ? 12.977 -13.031 12.953 1 98.5 196 ASP A O 1
ATOM 1501 N N . PRO A 1 197 ? 13.391 -14.531 14.477 1 98.12 197 PRO A N 1
ATOM 1502 C CA . PRO A 1 197 ? 13.125 -13.594 15.57 1 98.12 197 PRO A CA 1
ATOM 1503 C C . PRO A 1 197 ? 13.977 -12.328 15.484 1 98.12 197 PRO A C 1
ATOM 1505 O O . PRO A 1 197 ? 13.547 -11.258 15.922 1 98.12 197 PRO A O 1
ATOM 1508 N N . SER A 1 198 ? 15.125 -12.414 14.922 1 98.44 198 SER A N 1
ATOM 1509 C CA . SER A 1 198 ? 16.031 -11.281 14.867 1 98.44 198 SER A CA 1
ATOM 1510 C C . SER A 1 198 ? 15.5 -10.18 13.961 1 98.44 198 SER A C 1
ATOM 1512 O O . SER A 1 198 ? 15.969 -9.039 14.008 1 98.44 198 SER A O 1
ATOM 1514 N N . LEU A 1 199 ? 14.453 -10.445 13.164 1 98.62 199 LEU A N 1
ATOM 1515 C CA . LEU A 1 199 ? 13.93 -9.492 12.188 1 98.62 199 LEU A CA 1
ATOM 1516 C C . LEU A 1 199 ? 12.641 -8.859 12.688 1 98.62 199 LEU A C 1
ATOM 1518 O O . LEU A 1 199 ? 12.117 -7.922 12.078 1 98.62 199 LEU A O 1
ATOM 1522 N N . MET A 1 200 ? 12.117 -9.312 13.82 1 98.06 200 MET A N 1
ATOM 1523 C CA . MET A 1 200 ? 10.758 -8.984 14.258 1 98.06 200 MET A CA 1
ATOM 1524 C C . MET A 1 200 ? 10.633 -7.508 14.594 1 98.06 200 MET A C 1
ATOM 1526 O O . MET A 1 200 ? 9.703 -6.84 14.141 1 98.06 200 MET A O 1
ATOM 1530 N N . GLU A 1 201 ? 11.523 -6.965 15.352 1 96.88 201 GLU A N 1
ATOM 1531 C CA . GLU A 1 201 ? 11.445 -5.566 15.773 1 96.88 201 GLU A CA 1
ATOM 1532 C C . GLU A 1 201 ? 11.562 -4.625 14.578 1 96.88 201 GLU A C 1
ATOM 1534 O O . GLU A 1 201 ? 10.797 -3.67 14.453 1 96.88 201 GLU A O 1
ATOM 1539 N N . ARG A 1 202 ? 12.531 -4.891 13.727 1 98 202 ARG A N 1
ATOM 1540 C CA . ARG A 1 202 ? 12.727 -4.051 12.555 1 98 202 ARG A CA 1
ATOM 1541 C C . ARG A 1 202 ? 11.523 -4.133 11.617 1 98 202 ARG A C 1
ATOM 1543 O O . ARG A 1 202 ? 11.18 -3.156 10.953 1 98 202 ARG A O 1
ATOM 1550 N N . ALA A 1 203 ? 10.883 -5.332 11.594 1 98.62 203 ALA A N 1
ATOM 1551 C CA . ALA A 1 203 ? 9.688 -5.484 10.773 1 98.62 203 ALA A CA 1
ATOM 1552 C C . ALA A 1 203 ? 8.594 -4.516 11.219 1 98.62 203 ALA A C 1
ATOM 1554 O O . ALA A 1 203 ? 7.906 -3.92 10.383 1 98.62 203 ALA A O 1
ATOM 1555 N N . GLU A 1 204 ? 8.461 -4.301 12.492 1 97.62 204 GLU A N 1
ATOM 1556 C CA . GLU A 1 204 ? 7.48 -3.355 13.016 1 97.62 204 GLU A CA 1
ATOM 1557 C C . GLU A 1 204 ? 7.824 -1.924 12.609 1 97.62 204 GLU A C 1
ATOM 1559 O O . GLU A 1 204 ? 6.941 -1.153 12.227 1 97.62 204 GLU A O 1
ATOM 1564 N N . ILE A 1 205 ? 9.062 -1.609 12.688 1 97.75 205 ILE A N 1
ATOM 1565 C CA . ILE A 1 205 ? 9.539 -0.262 12.391 1 97.75 205 ILE A CA 1
ATOM 1566 C C . ILE A 1 205 ? 9.328 0.046 10.914 1 97.75 205 ILE A C 1
ATOM 1568 O O . ILE A 1 205 ? 8.75 1.078 10.562 1 97.75 205 ILE A O 1
ATOM 1572 N N . ILE A 1 206 ? 9.711 -0.901 10.023 1 98.25 206 ILE A N 1
ATOM 1573 C CA . ILE A 1 206 ? 9.617 -0.718 8.578 1 98.25 206 ILE A CA 1
ATOM 1574 C C . ILE A 1 206 ? 8.156 -0.607 8.164 1 98.25 206 ILE A C 1
ATOM 1576 O O . ILE A 1 206 ? 7.805 0.22 7.32 1 98.25 206 ILE A O 1
ATOM 1580 N N . ARG A 1 207 ? 7.297 -1.398 8.781 1 97.69 207 ARG A N 1
ATOM 1581 C CA . ARG A 1 207 ? 5.879 -1.46 8.438 1 97.69 207 ARG A CA 1
ATOM 1582 C C . ARG A 1 207 ? 5.184 -0.142 8.758 1 97.69 207 ARG A C 1
ATOM 1584 O O . ARG A 1 207 ? 4.246 0.254 8.062 1 97.69 207 ARG A O 1
ATOM 1591 N N . GLU A 1 208 ? 5.742 0.544 9.82 1 94.25 208 GLU A N 1
ATOM 1592 C CA . GLU A 1 208 ? 5.133 1.781 10.305 1 94.25 208 GLU A CA 1
ATOM 1593 C C . GLU A 1 208 ? 5.988 2.992 9.945 1 94.25 208 GLU A C 1
ATOM 1595 O O . GLU A 1 208 ? 6.336 3.793 10.82 1 94.25 208 GLU A O 1
ATOM 1600 N N . LYS A 1 209 ? 6.344 3.053 8.664 1 96.5 209 LYS A N 1
ATOM 1601 C CA . LYS A 1 209 ? 6.965 4.227 8.055 1 96.5 209 LYS A CA 1
ATOM 1602 C C . LYS A 1 209 ? 8.336 4.5 8.664 1 96.5 209 LYS A C 1
ATOM 1604 O O . LYS A 1 209 ? 8.742 5.656 8.789 1 96.5 209 LYS A O 1
ATOM 1609 N N . GLY A 1 210 ? 8.938 3.451 9.227 1 96.81 210 GLY A N 1
ATOM 1610 C CA . GLY A 1 210 ? 10.281 3.625 9.758 1 96.81 210 GLY A CA 1
ATOM 1611 C C . GLY A 1 210 ? 10.305 4.266 11.125 1 96.81 210 GLY A C 1
ATOM 1612 O O . GLY A 1 210 ? 11.336 4.793 11.562 1 96.81 210 GLY A O 1
ATOM 1613 N N . THR A 1 211 ? 9.133 4.32 11.773 1 96.06 211 THR A N 1
ATOM 1614 C CA . THR A 1 211 ? 9.039 4.941 13.086 1 96.06 211 THR A CA 1
ATOM 1615 C C . THR A 1 211 ? 9.016 3.883 14.188 1 96.06 211 THR A C 1
ATOM 1617 O O . THR A 1 211 ? 8.711 2.717 13.922 1 96.06 211 THR A O 1
ATOM 1620 N N . ASN A 1 212 ? 9.328 4.273 15.367 1 93.06 212 ASN A N 1
ATOM 1621 C CA . ASN A 1 212 ? 9.242 3.365 16.5 1 93.06 212 ASN A CA 1
ATOM 1622 C C . ASN A 1 212 ? 7.898 3.494 17.219 1 93.06 212 ASN A C 1
ATOM 1624 O O . ASN A 1 212 ? 7.844 3.479 18.453 1 93.06 212 ASN A O 1
ATOM 1628 N N . ARG A 1 213 ? 6.934 3.631 16.453 1 87.06 213 ARG A N 1
ATOM 1629 C CA . ARG A 1 213 ? 5.57 3.834 16.938 1 87.06 213 ARG A CA 1
ATOM 1630 C C . ARG A 1 213 ? 5.129 2.682 17.828 1 87.06 213 ARG A C 1
ATOM 1632 O O . ARG A 1 213 ? 4.449 2.896 18.828 1 87.06 213 ARG A O 1
ATOM 1639 N N . ALA A 1 214 ? 5.48 1.501 17.406 1 81.19 214 ALA A N 1
ATOM 1640 C CA . ALA A 1 214 ? 5.117 0.344 18.219 1 81.19 214 ALA A CA 1
ATOM 1641 C C . ALA A 1 214 ? 5.68 0.465 19.625 1 81.19 214 ALA A C 1
ATOM 1643 O O . ALA A 1 214 ? 5.004 0.132 20.609 1 81.19 214 ALA A O 1
ATOM 1644 N N . ARG A 1 215 ? 6.844 0.962 19.75 1 80.06 215 ARG A N 1
ATOM 1645 C CA . ARG A 1 215 ? 7.469 1.173 21.062 1 80.06 215 ARG A CA 1
ATOM 1646 C C . ARG A 1 215 ? 6.738 2.25 21.844 1 80.06 215 ARG A C 1
ATOM 1648 O O . ARG A 1 215 ? 6.602 2.148 23.062 1 80.06 215 ARG A O 1
ATOM 1655 N N . PHE A 1 216 ? 6.316 3.16 21.156 1 82.75 216 PHE A N 1
ATOM 1656 C CA . PHE A 1 216 ? 5.547 4.238 21.766 1 82.75 216 PHE A CA 1
ATOM 1657 C C . PHE A 1 216 ? 4.25 3.707 22.359 1 82.75 216 PHE A C 1
ATOM 1659 O O . PHE A 1 216 ? 3.932 3.986 23.516 1 82.75 216 PHE A O 1
ATOM 1666 N N . PHE A 1 217 ? 3.537 2.871 21.641 1 78.75 217 PHE A N 1
ATOM 1667 C CA . PHE A 1 217 ? 2.254 2.34 22.078 1 78.75 217 PHE A CA 1
ATOM 1668 C C . PHE A 1 217 ? 2.439 1.379 23.25 1 78.75 217 PHE A C 1
ATOM 1670 O O . PHE A 1 217 ? 1.557 1.247 24.094 1 78.75 217 PHE A O 1
ATOM 1677 N N . ARG A 1 218 ? 3.705 0.754 23.281 1 79.5 218 ARG A N 1
ATOM 1678 C CA . ARG A 1 218 ? 4.004 -0.148 24.391 1 79.5 218 ARG A CA 1
ATOM 1679 C C . ARG A 1 218 ? 4.535 0.622 25.594 1 79.5 218 ARG A C 1
ATOM 1681 O O . ARG A 1 218 ? 4.918 0.022 26.594 1 79.5 218 ARG A O 1
ATOM 1688 N N . GLY A 1 219 ? 4.637 2.002 25.453 1 76.38 219 GLY A N 1
ATOM 1689 C CA . GLY A 1 219 ? 5.066 2.855 26.547 1 76.38 219 GLY A CA 1
ATOM 1690 C C . GLY A 1 219 ? 6.566 2.855 26.75 1 76.38 219 GLY A C 1
ATOM 1691 O O . GLY A 1 219 ? 7.055 3.277 27.812 1 76.38 219 GLY A O 1
ATOM 1692 N N . GLN A 1 220 ? 7.254 2.404 25.75 1 80.5 220 GLN A N 1
ATOM 1693 C CA . GLN A 1 220 ? 8.703 2.277 25.891 1 80.5 220 GLN A CA 1
ATOM 1694 C C . GLN A 1 220 ? 9.406 3.588 25.562 1 80.5 220 GLN A C 1
ATOM 1696 O O . GLN A 1 220 ? 10.562 3.793 25.938 1 80.5 220 GLN A O 1
ATOM 1701 N N . VAL A 1 221 ? 8.672 4.523 24.797 1 76.5 221 VAL A N 1
ATOM 1702 C CA . VAL A 1 221 ? 9.18 5.852 24.469 1 76.5 221 VAL A CA 1
ATOM 1703 C C . VAL A 1 221 ? 8.062 6.879 24.594 1 76.5 221 VAL A C 1
ATOM 1705 O O . VAL A 1 221 ? 6.879 6.539 24.484 1 76.5 221 VAL A O 1
ATOM 1708 N N . ASP A 1 222 ? 8.445 8.117 24.797 1 75.69 222 ASP A N 1
ATOM 1709 C CA . ASP A 1 222 ? 7.461 9.164 25.047 1 75.69 222 ASP A CA 1
ATOM 1710 C C . ASP A 1 222 ? 6.934 9.734 23.734 1 75.69 222 ASP A C 1
ATOM 1712 O O . ASP A 1 222 ? 5.844 10.305 23.688 1 75.69 222 ASP A O 1
ATOM 1716 N N . LYS A 1 223 ? 7.746 9.734 22.766 1 85 223 LYS A N 1
ATOM 1717 C CA . LYS A 1 223 ? 7.395 10.164 21.422 1 85 223 LYS A CA 1
ATOM 1718 C C . LYS A 1 223 ? 8.023 9.25 20.375 1 85 223 LYS A C 1
ATOM 1720 O O . LYS A 1 223 ? 9.156 8.789 20.547 1 85 223 LYS A O 1
ATOM 1725 N N . TYR A 1 224 ? 7.176 8.922 19.422 1 82.12 224 TYR A N 1
ATOM 1726 C CA . TYR A 1 224 ? 7.859 8.172 18.375 1 82.12 224 TYR A CA 1
ATOM 1727 C C . TYR A 1 224 ? 8.531 9.102 17.375 1 82.12 224 TYR A C 1
ATOM 1729 O O . TYR A 1 224 ? 8.148 10.266 17.266 1 82.12 224 TYR A O 1
ATOM 1737 N N . THR A 1 225 ? 9.555 8.578 16.797 1 92.12 225 THR A N 1
ATOM 1738 C CA . THR A 1 225 ? 10.328 9.383 15.852 1 92.12 225 THR A CA 1
ATOM 1739 C C . THR A 1 225 ? 10.812 8.523 14.688 1 92.12 225 THR A C 1
ATOM 1741 O O . THR A 1 225 ? 10.609 7.305 14.672 1 92.12 225 THR A O 1
ATOM 1744 N N . TRP A 1 226 ? 11.266 9.211 13.688 1 96.88 226 TRP A N 1
ATOM 1745 C CA . TRP A 1 226 ? 11.812 8.562 12.5 1 96.88 226 TRP A CA 1
ATOM 1746 C C . TRP A 1 226 ? 13.172 7.941 12.797 1 96.88 226 TRP A C 1
ATOM 1748 O O . TRP A 1 226 ? 14.133 8.648 13.102 1 96.88 226 TRP A O 1
ATOM 1758 N N . VAL A 1 227 ? 13.234 6.543 12.688 1 96.75 227 VAL A N 1
ATOM 1759 C CA . VAL A 1 227 ? 14.469 5.918 13.156 1 96.75 227 VAL A CA 1
ATOM 1760 C C . VAL A 1 227 ? 15.07 5.07 12.039 1 96.75 227 VAL A C 1
ATOM 1762 O O . VAL A 1 227 ? 16.25 4.695 12.102 1 96.75 227 VAL A O 1
ATOM 1765 N N . ASP A 1 228 ? 14.297 4.727 11.023 1 96.31 228 ASP A N 1
ATOM 1766 C CA . ASP A 1 228 ? 14.75 3.863 9.938 1 96.31 228 ASP A CA 1
ATOM 1767 C C . ASP A 1 228 ? 13.938 4.105 8.664 1 96.31 228 ASP A C 1
ATOM 1769 O O . ASP A 1 228 ? 13.031 4.941 8.656 1 96.31 228 ASP A O 1
ATOM 1773 N N . VAL A 1 229 ? 14.367 3.477 7.582 1 97.06 229 VAL A N 1
ATOM 1774 C CA . VAL A 1 229 ? 13.547 3.479 6.371 1 97.06 229 VAL A CA 1
ATOM 1775 C C . VAL A 1 229 ? 12.25 2.713 6.621 1 97.06 229 VAL A C 1
ATOM 1777 O O . VAL A 1 229 ? 12.188 1.863 7.512 1 97.06 229 VAL A O 1
ATOM 1780 N N . GLY A 1 230 ? 11.273 3.041 5.879 1 97.19 230 GLY A N 1
ATOM 1781 C CA . GLY A 1 230 ? 10 2.342 5.945 1 97.19 230 GLY A CA 1
ATOM 1782 C C . GLY A 1 230 ? 8.977 2.879 4.965 1 97.19 230 GLY A C 1
ATOM 1783 O O . GLY A 1 230 ? 9.273 3.781 4.18 1 97.19 230 GLY A O 1
ATOM 1784 N N . SER A 1 231 ? 7.895 2.299 4.902 1 97.69 231 SER A N 1
ATOM 1785 C CA . SER A 1 231 ? 6.75 2.678 4.082 1 97.69 231 SER A CA 1
ATOM 1786 C C . SER A 1 231 ? 5.438 2.467 4.832 1 97.69 231 SER A C 1
ATOM 1788 O O . SER A 1 231 ? 5.441 2.027 5.984 1 97.69 231 SER A O 1
ATOM 1790 N N . SER A 1 232 ? 4.379 2.922 4.215 1 97.19 232 SER A N 1
ATOM 1791 C CA . SER A 1 232 ? 3.057 2.658 4.773 1 97.19 232 SER A CA 1
ATOM 1792 C C . SER A 1 232 ? 2.498 1.329 4.277 1 97.19 232 SER A C 1
ATOM 1794 O O . SER A 1 232 ? 1.85 1.274 3.23 1 97.19 232 SER A O 1
ATOM 1796 N N . TYR A 1 233 ? 2.658 0.315 5.113 1 98.06 233 TYR A N 1
ATOM 1797 C CA . TYR A 1 233 ? 2.301 -1.022 4.652 1 98.06 233 TYR A CA 1
ATOM 1798 C C . TYR A 1 233 ? 0.96 -1.457 5.234 1 98.06 233 TYR A C 1
ATOM 1800 O O . TYR A 1 233 ? 0.371 -2.441 4.785 1 98.06 233 TYR A O 1
ATOM 1808 N N . LEU A 1 234 ? 0.404 -0.725 6.176 1 96.38 234 LEU A N 1
ATOM 1809 C CA . LEU A 1 234 ? -0.782 -1.14 6.918 1 96.38 234 LEU A CA 1
ATOM 1810 C C . LEU A 1 234 ? -2.021 -1.095 6.031 1 96.38 234 LEU A C 1
ATOM 1812 O O . LEU A 1 234 ? -2.289 -0.081 5.383 1 96.38 234 LEU A O 1
ATOM 1816 N N . PRO A 1 235 ? -2.791 -2.189 6.012 1 97.56 235 PRO A N 1
ATOM 1817 C CA . PRO A 1 235 ? -4.137 -2.064 5.449 1 97.56 235 PRO A CA 1
ATOM 1818 C C . PRO A 1 235 ? -5.129 -1.429 6.422 1 97.56 235 PRO A C 1
ATOM 1820 O O . PRO A 1 235 ? -4.887 -1.412 7.633 1 97.56 235 PRO A O 1
ATOM 1823 N N . GLY A 1 236 ? -6.199 -0.849 5.914 1 98 236 GLY A N 1
ATOM 1824 C CA . GLY A 1 236 ? -7.25 -0.323 6.773 1 98 236 GLY A CA 1
ATOM 1825 C C . GLY A 1 236 ? -8.094 -1.407 7.414 1 98 236 GLY A C 1
ATOM 1826 O O . GLY A 1 236 ? -8.047 -2.566 6.996 1 98 236 GLY A O 1
ATOM 1827 N N . GLU A 1 237 ? -8.922 -1.031 8.344 1 98.38 237 GLU A N 1
ATOM 1828 C CA . GLU A 1 237 ? -9.711 -1.961 9.148 1 98.38 237 GLU A CA 1
ATOM 1829 C C . GLU A 1 237 ? -10.828 -2.592 8.328 1 98.38 237 GLU A C 1
ATOM 1831 O O . GLU A 1 237 ? -11.258 -3.711 8.602 1 98.38 237 GLU A O 1
ATOM 1836 N N . MET A 1 238 ? -11.312 -1.922 7.293 1 98.25 238 MET A N 1
ATOM 1837 C CA . MET A 1 238 ? -12.336 -2.523 6.449 1 98.25 238 MET A CA 1
ATOM 1838 C C . MET A 1 238 ? -11.789 -3.742 5.711 1 98.25 238 MET A C 1
ATOM 1840 O O . MET A 1 238 ? -12.477 -4.754 5.578 1 98.25 238 MET A O 1
ATOM 1844 N N . ILE A 1 239 ? -10.555 -3.635 5.281 1 98.69 239 ILE A N 1
ATOM 1845 C CA . ILE A 1 239 ? -9.891 -4.738 4.594 1 98.69 239 ILE A CA 1
ATOM 1846 C C . ILE A 1 239 ? -9.641 -5.879 5.578 1 98.69 239 ILE A C 1
ATOM 1848 O O . ILE A 1 239 ? -9.891 -7.043 5.266 1 98.69 239 ILE A O 1
ATOM 1852 N N . ALA A 1 240 ? -9.133 -5.496 6.758 1 98.88 240 ALA A N 1
ATOM 1853 C CA . ALA A 1 240 ? -8.859 -6.5 7.785 1 98.88 240 ALA A CA 1
ATOM 1854 C C . ALA A 1 240 ? -10.141 -7.219 8.203 1 98.88 240 ALA A C 1
ATOM 1856 O O . ALA A 1 240 ? -10.133 -8.422 8.461 1 98.88 240 ALA A O 1
ATOM 1857 N N . ALA A 1 241 ? -11.234 -6.457 8.297 1 98.81 241 ALA A N 1
ATOM 1858 C CA . ALA A 1 241 ? -12.516 -7.031 8.688 1 98.81 241 ALA A CA 1
ATOM 1859 C C . ALA A 1 241 ? -12.992 -8.055 7.664 1 98.81 241 ALA A C 1
ATOM 1861 O O . ALA A 1 241 ? -13.414 -9.156 8.023 1 98.81 241 ALA A O 1
ATOM 1862 N N . TYR A 1 242 ? -12.969 -7.68 6.383 1 98.75 242 TYR A N 1
ATOM 1863 C CA . TYR A 1 242 ? -13.336 -8.617 5.328 1 98.75 242 TYR A CA 1
ATOM 1864 C C . TYR A 1 242 ? -12.461 -9.867 5.383 1 98.75 242 TYR A C 1
ATOM 1866 O O . TYR A 1 242 ? -12.961 -10.984 5.297 1 98.75 242 TYR A O 1
ATOM 1874 N N . LEU A 1 243 ? -11.18 -9.641 5.543 1 98.81 243 LEU A N 1
ATOM 1875 C CA . LEU A 1 243 ? -10.211 -10.727 5.555 1 98.81 243 LEU A CA 1
ATOM 1876 C C . LEU A 1 243 ? -10.469 -11.672 6.73 1 98.81 243 LEU A C 1
ATOM 1878 O O . LEU A 1 243 ? -10.352 -12.891 6.594 1 98.81 243 LEU A O 1
ATOM 1882 N N . TYR A 1 244 ? -10.742 -11.055 7.855 1 98.88 244 TYR A N 1
ATOM 1883 C CA . TYR A 1 244 ? -10.969 -11.867 9.047 1 98.88 244 TYR A CA 1
ATOM 1884 C C . TYR A 1 244 ? -12.086 -12.875 8.812 1 98.88 244 TYR A C 1
ATOM 1886 O O . TYR A 1 244 ? -11.961 -14.047 9.172 1 98.88 244 TYR A O 1
ATOM 1894 N N . ALA A 1 245 ? -13.141 -12.422 8.211 1 98.69 245 ALA A N 1
ATOM 1895 C CA . ALA A 1 245 ? -14.25 -13.305 7.883 1 98.69 245 ALA A CA 1
ATOM 1896 C C . ALA A 1 245 ? -13.797 -14.453 6.988 1 98.69 245 ALA A C 1
ATOM 1898 O O . ALA A 1 245 ? -14.18 -15.609 7.199 1 98.69 245 ALA A O 1
ATOM 1899 N N . GLN A 1 246 ? -13.016 -14.148 6.027 1 98.69 246 GLN A N 1
ATOM 1900 C CA . GLN A 1 246 ? -12.516 -15.141 5.086 1 98.69 246 GLN A CA 1
ATOM 1901 C C . GLN A 1 246 ? -11.578 -16.125 5.781 1 98.69 246 GLN A C 1
ATOM 1903 O O . GLN A 1 246 ? -11.641 -17.328 5.531 1 98.69 246 GLN A O 1
ATOM 1908 N N . LEU A 1 247 ? -10.695 -15.578 6.609 1 98.69 247 LEU A N 1
ATOM 1909 C CA . LEU A 1 247 ? -9.742 -16.422 7.32 1 98.69 247 LEU A CA 1
ATOM 1910 C C . LEU A 1 247 ? -10.461 -17.406 8.234 1 98.69 247 LEU A C 1
ATOM 1912 O O . LEU A 1 247 ? -10.062 -18.562 8.336 1 98.69 247 LEU A O 1
ATOM 1916 N N . GLU A 1 248 ? -11.5 -16.953 8.891 1 98.19 248 GLU A N 1
ATOM 1917 C CA . GLU A 1 248 ? -12.273 -17.812 9.781 1 98.19 248 GLU A CA 1
ATOM 1918 C C . GLU A 1 248 ? -12.812 -19.031 9.039 1 98.19 248 GLU A C 1
ATOM 1920 O O . GLU A 1 248 ? -12.961 -20.109 9.625 1 98.19 248 GLU A O 1
ATOM 1925 N N . HIS A 1 249 ? -12.992 -18.906 7.762 1 97.94 249 HIS A N 1
ATOM 1926 C CA . HIS A 1 249 ? -13.625 -19.969 6.98 1 97.94 249 HIS A CA 1
ATOM 1927 C C . HIS A 1 249 ? -12.664 -20.531 5.941 1 97.94 249 HIS A C 1
ATOM 1929 O O . HIS A 1 249 ? -13.094 -21.125 4.957 1 97.94 249 HIS A O 1
ATOM 1935 N N . GLY A 1 250 ? -11.414 -20.281 6.152 1 97.75 250 GLY A N 1
ATOM 1936 C CA . GLY A 1 250 ? -10.398 -20.656 5.18 1 97.75 250 GLY A CA 1
ATOM 1937 C C . GLY A 1 250 ? -10.375 -22.141 4.883 1 97.75 250 GLY A C 1
ATOM 1938 O O . GLY A 1 250 ? -10.211 -22.547 3.73 1 97.75 250 GLY A O 1
ATOM 1939 N N . GLN A 1 251 ? -10.562 -22.953 5.895 1 96.94 251 GLN A N 1
ATOM 1940 C CA . GLN A 1 251 ? -10.555 -24.406 5.711 1 96.94 251 GLN A CA 1
ATOM 1941 C C . GLN A 1 251 ? -11.742 -24.859 4.871 1 96.94 251 GLN A C 1
ATOM 1943 O O . GLN A 1 251 ? -11.609 -25.75 4.031 1 96.94 251 GLN A O 1
ATOM 1948 N N . GLU A 1 252 ? -12.867 -24.297 5.117 1 97.75 252 GLU A N 1
ATOM 1949 C CA . GLU A 1 252 ? -14.055 -24.609 4.328 1 97.75 252 GLU A CA 1
ATOM 1950 C C . GLU A 1 252 ? -13.867 -24.203 2.871 1 97.75 252 GLU A C 1
ATOM 1952 O O . GLU A 1 252 ? -14.25 -24.938 1.958 1 97.75 252 GLU A O 1
ATOM 1957 N N . ILE A 1 253 ? -13.32 -23.062 2.721 1 98.25 253 ILE A N 1
ATOM 1958 C CA . ILE A 1 253 ? -13.094 -22.531 1.379 1 98.25 253 ILE A CA 1
ATOM 1959 C C . ILE A 1 253 ? -12.148 -23.453 0.611 1 98.25 253 ILE A C 1
ATOM 1961 O O . ILE A 1 253 ? -12.445 -23.859 -0.517 1 98.25 253 ILE A O 1
ATOM 1965 N N . ASN A 1 254 ? -11.023 -23.781 1.222 1 98.12 254 ASN A N 1
ATOM 1966 C CA . ASN A 1 254 ? -10.07 -24.688 0.585 1 98.12 254 ASN A CA 1
ATOM 1967 C C . ASN A 1 254 ? -10.688 -26.062 0.321 1 98.12 254 ASN A C 1
ATOM 1969 O O . ASN A 1 254 ? -10.43 -26.672 -0.713 1 98.12 254 ASN A O 1
ATOM 1973 N N . GLY A 1 255 ? -11.484 -26.531 1.261 1 98.25 255 GLY A N 1
ATOM 1974 C CA . GLY A 1 255 ? -12.133 -27.828 1.098 1 98.25 255 GLY A CA 1
ATOM 1975 C C . GLY A 1 255 ? -13.039 -27.891 -0.118 1 98.25 255 GLY A C 1
ATOM 1976 O O . GLY A 1 255 ? -13.031 -28.875 -0.854 1 98.25 255 GLY A O 1
ATOM 1977 N N . GLU A 1 256 ? -13.875 -26.859 -0.299 1 98.31 256 GLU A N 1
ATOM 1978 C CA . GLU A 1 256 ? -14.758 -26.797 -1.458 1 98.31 256 GLU A CA 1
ATOM 1979 C C . GLU A 1 256 ? -13.961 -26.766 -2.76 1 98.31 256 GLU A C 1
ATOM 1981 O O . GLU A 1 256 ? -14.312 -27.453 -3.721 1 98.31 256 GLU A O 1
ATOM 1986 N N . ARG A 1 257 ? -12.93 -26 -2.828 1 98.5 257 ARG A N 1
ATOM 1987 C CA . ARG A 1 257 ? -12.07 -25.922 -4.008 1 98.5 257 ARG A CA 1
ATOM 1988 C C . ARG A 1 257 ? -11.422 -27.266 -4.309 1 98.5 257 ARG A C 1
ATOM 1990 O O . ARG A 1 257 ? -11.273 -27.641 -5.473 1 98.5 257 ARG A O 1
ATOM 1997 N N . LEU A 1 258 ? -11.008 -27.938 -3.254 1 98.62 258 LEU A N 1
ATOM 1998 C CA . LEU A 1 258 ? -10.367 -29.234 -3.416 1 98.62 258 LEU A CA 1
ATOM 1999 C C . LEU A 1 258 ? -11.32 -30.234 -4.062 1 98.62 258 LEU A C 1
ATOM 2001 O O . LEU A 1 258 ? -10.891 -31.109 -4.82 1 98.62 258 LEU A O 1
ATOM 2005 N N . LYS A 1 259 ? -12.633 -30.125 -3.789 1 98.25 259 LYS A N 1
ATOM 2006 C CA . LYS A 1 259 ? -13.617 -30.984 -4.426 1 98.25 259 LYS A CA 1
ATOM 2007 C C . LYS A 1 259 ? -13.57 -30.859 -5.945 1 98.25 259 LYS A C 1
ATOM 2009 O O . LYS A 1 259 ? -13.57 -31.859 -6.664 1 98.25 259 LYS A O 1
ATOM 2014 N N . TRP A 1 260 ? -13.555 -29.609 -6.367 1 98.25 260 TRP A N 1
ATOM 2015 C CA . TRP A 1 260 ? -13.547 -29.359 -7.805 1 98.25 260 TRP A CA 1
ATOM 2016 C C . TRP A 1 260 ? -12.203 -29.734 -8.414 1 98.25 260 TRP A C 1
ATOM 2018 O O . TRP A 1 260 ? -12.156 -30.312 -9.508 1 98.25 260 TRP A O 1
ATOM 2028 N N . TRP A 1 261 ? -11.156 -29.422 -7.695 1 98.62 261 TRP A N 1
ATOM 2029 C CA . TRP A 1 261 ? -9.812 -29.797 -8.125 1 98.62 261 TRP A CA 1
ATOM 2030 C C . TRP A 1 261 ? -9.719 -31.312 -8.336 1 98.62 261 TRP A C 1
ATOM 2032 O O . TRP A 1 261 ? -9.227 -31.766 -9.367 1 98.62 261 TRP A O 1
ATOM 2042 N N . ASP A 1 262 ? -10.219 -32.031 -7.422 1 98.25 262 ASP A N 1
ATOM 2043 C CA . ASP A 1 262 ? -10.164 -33.5 -7.457 1 98.25 262 ASP A CA 1
ATOM 2044 C C . ASP A 1 262 ? -11.008 -34.031 -8.602 1 98.25 262 ASP A C 1
ATOM 2046 O O . ASP A 1 262 ? -10.656 -35.062 -9.211 1 98.25 262 ASP A O 1
ATOM 2050 N N . MET A 1 263 ? -12.094 -33.406 -8.812 1 98 263 MET A N 1
ATOM 2051 C CA . MET A 1 263 ? -12.945 -33.812 -9.922 1 98 263 MET A CA 1
ATOM 2052 C C . MET A 1 263 ? -12.211 -33.688 -11.25 1 98 263 MET A C 1
ATOM 2054 O O . MET A 1 263 ? -12.211 -34.625 -12.055 1 98 263 MET A O 1
ATOM 2058 N N . TYR A 1 264 ? -11.602 -32.5 -11.508 1 98.5 264 TYR A N 1
ATOM 2059 C CA . TYR A 1 264 ? -10.773 -32.344 -12.695 1 98.5 264 TYR A CA 1
ATOM 2060 C C . TYR A 1 264 ? -9.703 -33.406 -12.781 1 98.5 264 TYR A C 1
ATOM 2062 O O . TYR A 1 264 ? -9.516 -34.031 -13.828 1 98.5 264 TYR A O 1
ATOM 2070 N N . HIS A 1 265 ? -9.039 -33.594 -11.641 1 98.5 265 HIS A N 1
ATOM 2071 C CA . HIS A 1 265 ? -7.863 -34.469 -11.594 1 98.5 265 HIS A CA 1
ATOM 2072 C C . HIS A 1 265 ? -8.219 -35.906 -11.922 1 98.5 265 HIS A C 1
ATOM 2074 O O . HIS A 1 265 ? -7.488 -36.594 -12.648 1 98.5 265 HIS A O 1
ATOM 2080 N N . ARG A 1 266 ? -9.297 -36.375 -11.383 1 97.81 266 ARG A N 1
ATOM 2081 C CA . ARG A 1 266 ? -9.758 -37.719 -11.656 1 97.81 266 ARG A CA 1
ATOM 2082 C C . ARG A 1 266 ? -10.219 -37.875 -13.102 1 97.81 266 ARG A C 1
ATOM 2084 O O . ARG A 1 266 ? -9.867 -38.844 -13.781 1 97.81 266 ARG A O 1
ATOM 2091 N N . ALA A 1 267 ? -10.969 -36.906 -13.547 1 98.12 267 ALA A N 1
ATOM 2092 C CA . ALA A 1 267 ? -11.594 -37 -14.859 1 98.12 267 ALA A CA 1
ATOM 2093 C C . ALA A 1 267 ? -10.547 -36.969 -15.969 1 98.12 267 ALA A C 1
ATOM 2095 O O . ALA A 1 267 ? -10.734 -37.562 -17.031 1 98.12 267 ALA A O 1
ATOM 2096 N N . LEU A 1 268 ? -9.422 -36.281 -15.75 1 98.31 268 LEU A N 1
ATOM 2097 C CA . LEU A 1 268 ? -8.453 -36.062 -16.812 1 98.31 268 LEU A CA 1
ATOM 2098 C C . LEU A 1 268 ? -7.348 -37.094 -16.797 1 98.31 268 LEU A C 1
ATOM 2100 O O . LEU A 1 268 ? -6.461 -37.094 -17.641 1 98.31 268 LEU A O 1
ATOM 2104 N N . ALA A 1 269 ? -7.375 -38.031 -15.828 1 97.88 269 ALA A N 1
ATOM 2105 C CA . ALA A 1 269 ? -6.344 -39.031 -15.656 1 97.88 269 ALA A CA 1
ATOM 2106 C C . ALA A 1 269 ? -6.176 -39.875 -16.922 1 97.88 269 ALA A C 1
ATOM 2108 O O . ALA A 1 269 ? -5.051 -40.156 -17.344 1 97.88 269 ALA A O 1
ATOM 2109 N N . PRO A 1 270 ? -7.23 -40.281 -17.594 1 97.25 270 PRO A N 1
ATOM 2110 C CA . PRO A 1 270 ? -7.059 -41.094 -18.797 1 97.25 270 PRO A CA 1
ATOM 2111 C C . PRO A 1 270 ? -6.34 -40.344 -19.906 1 97.25 270 PRO A C 1
ATOM 2113 O O . PRO A 1 270 ? -5.562 -40.938 -20.672 1 97.25 270 PRO A O 1
ATOM 2116 N N . LEU A 1 271 ? -6.668 -39.094 -20 1 97.88 271 LEU A N 1
ATOM 2117 C CA . LEU A 1 271 ? -6.02 -38.281 -21.031 1 97.88 271 LEU A CA 1
ATOM 2118 C C . LEU A 1 271 ? -4.523 -38.156 -20.766 1 97.88 271 LEU A C 1
ATOM 2120 O O . LEU A 1 271 ? -3.723 -38.094 -21.703 1 97.88 271 LEU A O 1
ATOM 2124 N N . GLU A 1 272 ? -4.16 -38.031 -19.484 1 98.06 272 GLU A N 1
ATOM 2125 C CA . GLU A 1 272 ? -2.74 -38.031 -19.141 1 98.06 272 GLU A CA 1
ATOM 2126 C C . GLU A 1 272 ? -2.074 -39.344 -19.5 1 98.06 272 GLU A C 1
ATOM 2128 O O . GLU A 1 272 ? -0.957 -39.375 -20.016 1 98.06 272 GLU A O 1
ATOM 2133 N N . GLU A 1 273 ? -2.709 -40.438 -19.266 1 97.88 273 GLU A N 1
ATOM 2134 C CA . GLU A 1 273 ? -2.191 -41.75 -19.562 1 97.88 273 GLU A CA 1
ATOM 2135 C C . GLU A 1 273 ? -1.956 -41.938 -21.062 1 97.88 273 GLU A C 1
ATOM 2137 O O . GLU A 1 273 ? -1.027 -42.625 -21.469 1 97.88 273 GLU A O 1
ATOM 2142 N N . GLN A 1 274 ? -2.764 -41.312 -21.828 1 97.5 274 GLN A N 1
ATOM 2143 C CA . GLN A 1 274 ? -2.668 -41.375 -23.281 1 97.5 274 GLN A CA 1
ATOM 2144 C C . GLN A 1 274 ? -1.626 -40.406 -23.812 1 97.5 274 GLN A C 1
ATOM 2146 O O . GLN A 1 274 ? -1.34 -40.406 -25.016 1 97.5 274 GLN A O 1
ATOM 2151 N N . GLY A 1 275 ? -1.099 -39.594 -22.953 1 96.56 275 GLY A N 1
ATOM 2152 C CA . GLY A 1 275 ? -0.061 -38.656 -23.359 1 96.56 275 GLY A CA 1
ATOM 2153 C C . GLY A 1 275 ? -0.611 -37.375 -23.969 1 96.56 275 GLY A C 1
ATOM 2154 O O . GLY A 1 275 ? 0.126 -36.625 -24.594 1 96.56 275 GLY A O 1
ATOM 2155 N N . VAL A 1 276 ? -1.861 -37.125 -23.766 1 96.62 276 VAL A N 1
ATOM 2156 C CA . VAL A 1 276 ? -2.525 -35.969 -24.359 1 96.62 276 VAL A CA 1
ATOM 2157 C C . VAL A 1 276 ? -2.186 -34.719 -23.562 1 96.62 276 VAL A C 1
ATOM 2159 O O . VAL A 1 276 ? -2.064 -33.625 -24.125 1 96.62 276 VAL A O 1
ATOM 2162 N N . LEU A 1 277 ? -2.084 -34.875 -22.297 1 98.25 277 LEU A N 1
ATOM 2163 C CA . LEU A 1 277 ? -1.771 -33.781 -21.391 1 98.25 277 LEU A CA 1
ATOM 2164 C C . LEU A 1 277 ? -1.106 -34.312 -20.125 1 98.25 277 LEU A C 1
ATOM 2166 O O . LEU A 1 277 ? -1.008 -35.531 -19.922 1 98.25 277 LEU A O 1
ATOM 2170 N N . ARG A 1 278 ? -0.499 -33.438 -19.375 1 98.56 278 ARG A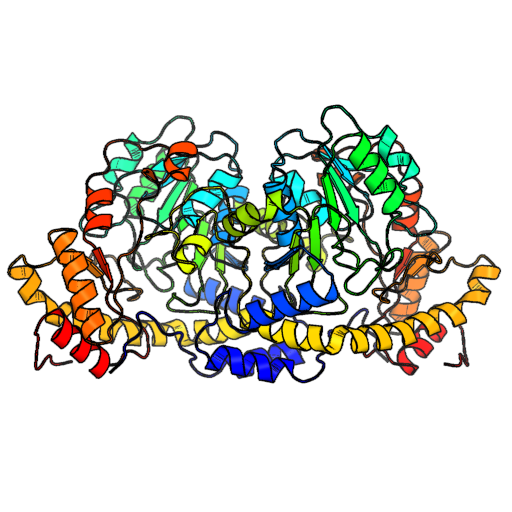 N 1
ATOM 2171 C CA . ARG A 1 278 ? -0.005 -33.75 -18.047 1 98.56 278 ARG A CA 1
ATOM 2172 C C . ARG A 1 278 ? -0.808 -33 -16.984 1 98.56 278 ARG A C 1
ATOM 2174 O O . ARG A 1 278 ? -1.13 -31.828 -17.141 1 98.56 278 ARG A O 1
ATOM 2181 N N . ARG A 1 279 ? -1.245 -33.719 -15.984 1 98.62 279 ARG A N 1
ATOM 2182 C CA . ARG A 1 279 ? -1.968 -33.125 -14.852 1 98.62 279 ARG A CA 1
ATOM 2183 C C . ARG A 1 279 ? -1.003 -32.625 -13.781 1 98.62 279 ARG A C 1
ATOM 2185 O O . ARG A 1 279 ? 0.189 -32.938 -13.82 1 98.62 279 ARG A O 1
ATOM 2192 N N . PRO A 1 280 ? -1.491 -31.734 -12.805 1 98.44 280 PRO A N 1
ATOM 2193 C CA . PRO A 1 280 ? -0.618 -31.281 -11.719 1 98.44 280 PRO A CA 1
ATOM 2194 C C . PRO A 1 280 ? -0.101 -32.438 -10.867 1 98.44 280 PRO A C 1
ATOM 2196 O O . PRO A 1 280 ? -0.838 -33.375 -10.594 1 98.44 280 PRO A O 1
ATOM 2199 N N . CYS A 1 281 ? 1.144 -32.312 -10.461 1 98.25 281 CYS A N 1
ATOM 2200 C CA . CYS A 1 281 ? 1.76 -33.312 -9.57 1 98.25 281 CYS A CA 1
ATOM 2201 C C . CYS A 1 281 ? 1.809 -32.781 -8.141 1 98.25 281 CYS A C 1
ATOM 2203 O O . CYS A 1 281 ? 2.324 -31.688 -7.891 1 98.25 281 CYS A O 1
ATOM 2205 N N . ILE A 1 282 ? 1.25 -33.531 -7.223 1 98.56 282 ILE A N 1
ATOM 2206 C CA . ILE A 1 282 ? 1.306 -33.219 -5.801 1 98.56 282 ILE A CA 1
ATOM 2207 C C . ILE A 1 282 ? 2.174 -34.25 -5.074 1 98.56 282 ILE A C 1
ATOM 2209 O O . ILE A 1 282 ? 1.733 -35.375 -4.809 1 98.56 282 ILE A O 1
ATOM 2213 N N . PRO A 1 283 ? 3.402 -33.812 -4.719 1 98.62 283 PRO A N 1
ATOM 2214 C CA . PRO A 1 283 ? 4.23 -34.781 -3.965 1 98.62 283 PRO A CA 1
ATOM 2215 C C . PRO A 1 283 ? 3.553 -35.25 -2.686 1 98.62 283 PRO A C 1
ATOM 2217 O O . PRO A 1 283 ? 2.805 -34.5 -2.055 1 98.62 283 PRO A O 1
ATOM 2220 N N . GLU A 1 284 ? 3.941 -36.438 -2.258 1 98.06 284 GLU A N 1
ATOM 2221 C CA . GLU A 1 284 ? 3.285 -37.094 -1.134 1 98.06 284 GLU A CA 1
ATOM 2222 C C . GLU A 1 284 ? 3.453 -36.312 0.154 1 98.06 284 GLU A C 1
ATOM 2224 O O . GLU A 1 284 ? 2.572 -36.312 1.018 1 98.06 284 GLU A O 1
ATOM 2229 N N . HIS A 1 285 ? 4.512 -35.625 0.286 1 98.38 285 HIS A N 1
ATOM 2230 C CA . HIS A 1 285 ? 4.82 -34.906 1.521 1 98.38 285 HIS A CA 1
ATOM 2231 C C . HIS A 1 285 ? 4.285 -33.469 1.485 1 98.38 285 HIS A C 1
ATOM 2233 O O . HIS A 1 285 ? 4.621 -32.656 2.346 1 98.38 285 HIS A O 1
ATOM 2239 N N . CYS A 1 286 ? 3.471 -33.156 0.465 1 98.62 286 CYS A N 1
ATOM 2240 C CA . CYS A 1 286 ? 2.865 -31.844 0.336 1 98.62 286 CYS A CA 1
ATOM 2241 C C . CYS A 1 286 ? 1.349 -31.922 0.457 1 98.62 286 CYS A C 1
ATOM 2243 O O . CYS A 1 286 ? 0.738 -32.906 0.02 1 98.62 286 CYS A O 1
ATOM 2245 N N . THR A 1 287 ? 0.76 -31 1.173 1 98.31 287 THR A N 1
ATOM 2246 C CA . THR A 1 287 ? -0.671 -30.734 1.119 1 98.31 287 THR A CA 1
ATOM 2247 C C . THR A 1 287 ? -0.941 -29.422 0.396 1 98.31 287 THR A C 1
ATOM 2249 O O . THR A 1 287 ? -0.385 -28.375 0.757 1 98.31 287 THR A O 1
ATOM 2252 N N . HIS A 1 288 ? -1.713 -29.484 -0.657 1 98.62 288 HIS A N 1
ATOM 2253 C CA . HIS A 1 288 ? -1.995 -28.281 -1.418 1 98.62 288 HIS A CA 1
ATOM 2254 C C . HIS A 1 288 ? -3.383 -27.734 -1.095 1 98.62 288 HIS A C 1
ATOM 2256 O O . HIS A 1 288 ? -4.176 -28.406 -0.426 1 98.62 288 HIS A O 1
ATOM 2262 N N . ASN A 1 289 ? -3.709 -26.531 -1.507 1 98.69 289 ASN A N 1
ATOM 2263 C CA . ASN A 1 289 ? -4.945 -25.844 -1.133 1 98.69 289 ASN A CA 1
ATOM 2264 C C . ASN A 1 289 ? -5.879 -25.688 -2.328 1 98.69 289 ASN A C 1
ATOM 2266 O O . ASN A 1 289 ? -6.82 -24.891 -2.281 1 98.69 289 ASN A O 1
ATOM 2270 N N . ALA A 1 290 ? -5.57 -26.297 -3.453 1 98.75 290 ALA A N 1
ATOM 2271 C CA . ALA A 1 290 ? -6.375 -26.203 -4.668 1 98.75 290 ALA A CA 1
ATOM 2272 C C . ALA A 1 290 ? -6.504 -24.75 -5.121 1 98.75 290 ALA A C 1
ATOM 2274 O O . ALA A 1 290 ? -7.59 -24.297 -5.488 1 98.75 290 ALA A O 1
ATOM 2275 N N . HIS A 1 291 ? -5.383 -24.062 -5.086 1 98.69 291 HIS A N 1
ATOM 2276 C CA . HIS A 1 291 ? -5.379 -22.672 -5.559 1 98.69 291 HIS A CA 1
ATOM 2277 C C . HIS A 1 291 ? -5.73 -22.594 -7.039 1 98.69 291 HIS A C 1
ATOM 2279 O O . HIS A 1 291 ? -6.434 -21.688 -7.465 1 98.69 291 HIS A O 1
ATOM 2285 N N . MET A 1 292 ? -5.258 -23.531 -7.82 1 98.75 292 MET A N 1
ATOM 2286 C CA . MET A 1 292 ? -5.551 -23.578 -9.25 1 98.75 292 MET A CA 1
ATOM 2287 C C . MET A 1 292 ? -5.434 -24.984 -9.797 1 98.75 292 MET A C 1
ATOM 2289 O O . MET A 1 292 ? -4.801 -25.844 -9.18 1 98.75 292 MET A O 1
ATOM 2293 N N . TYR A 1 293 ? -6.098 -25.297 -10.844 1 98.88 293 TYR A N 1
ATOM 2294 C CA . TYR A 1 293 ? -5.898 -26.516 -11.617 1 98.88 293 TYR A CA 1
ATOM 2295 C C . TYR A 1 293 ? -5.363 -26.188 -13.008 1 98.88 293 TYR A C 1
ATOM 2297 O O . TYR A 1 293 ? -5.996 -25.453 -13.773 1 98.88 293 TYR A O 1
ATOM 2305 N N . TYR A 1 294 ? -4.215 -26.719 -13.266 1 98.75 294 TYR A N 1
ATOM 2306 C CA . TYR A 1 294 ? -3.621 -26.5 -14.578 1 98.75 294 TYR A CA 1
ATOM 2307 C C . TYR A 1 294 ? -3.375 -27.812 -15.305 1 98.75 294 TYR A C 1
ATOM 2309 O O . TYR A 1 294 ? -3.361 -28.875 -14.68 1 98.75 294 TYR A O 1
ATOM 2317 N N . VAL A 1 295 ? -3.223 -27.766 -16.594 1 98.75 295 VAL A N 1
ATOM 2318 C CA . VAL A 1 295 ? -2.734 -28.875 -17.406 1 98.75 295 VAL A CA 1
ATOM 2319 C C . VAL A 1 295 ? -1.589 -28.406 -18.297 1 98.75 295 VAL A C 1
ATOM 2321 O O . VAL A 1 295 ? -1.519 -27.219 -18.656 1 98.75 295 VAL A O 1
ATOM 2324 N N . LEU A 1 296 ? -0.679 -29.281 -18.531 1 98.69 296 LEU A N 1
ATOM 2325 C CA . LEU A 1 296 ? 0.37 -29.047 -19.516 1 98.69 296 LEU A CA 1
ATOM 2326 C C . LEU A 1 296 ? 0.058 -29.766 -20.828 1 98.69 296 LEU A C 1
ATOM 2328 O O . LEU A 1 296 ? -0.097 -30.984 -20.844 1 98.69 296 LEU A O 1
ATOM 2332 N N . LEU A 1 297 ? -0.024 -29 -21.844 1 98.62 297 LEU A N 1
ATOM 2333 C CA . LEU A 1 297 ? -0.292 -29.562 -23.156 1 98.62 297 LEU A CA 1
ATOM 2334 C C . LEU A 1 297 ? 1.004 -29.766 -23.938 1 98.62 297 LEU A C 1
ATOM 2336 O O . LEU A 1 297 ? 2.094 -29.562 -23.406 1 98.62 297 LEU A O 1
ATOM 2340 N N . ARG A 1 298 ? 0.922 -30.25 -25.172 1 96.75 298 ARG A N 1
ATOM 2341 C CA . ARG A 1 298 ? 2.105 -30.703 -25.906 1 96.75 298 ARG A CA 1
ATOM 2342 C C . ARG A 1 298 ? 2.809 -29.531 -26.578 1 96.75 298 ARG A C 1
ATOM 2344 O O . ARG A 1 298 ? 4.004 -29.609 -26.875 1 96.75 298 ARG A O 1
ATOM 2351 N N . SER A 1 299 ? 2.004 -28.453 -26.859 1 97.62 299 SER A N 1
ATOM 2352 C CA . SER A 1 299 ? 2.564 -27.297 -27.547 1 97.62 299 SER A CA 1
ATOM 2353 C C . SER A 1 299 ? 1.744 -26.047 -27.297 1 97.62 299 SER A C 1
ATOM 2355 O O . SER A 1 299 ? 0.621 -26.125 -26.797 1 97.62 299 SER A O 1
ATOM 2357 N N . MET A 1 300 ? 2.373 -24.938 -27.625 1 97.56 300 MET A N 1
ATOM 2358 C CA . MET A 1 300 ? 1.682 -23.656 -27.531 1 97.56 300 MET A CA 1
ATOM 2359 C C . MET A 1 300 ? 0.438 -23.641 -28.406 1 97.56 300 MET A C 1
ATOM 2361 O O . MET A 1 300 ? -0.584 -23.062 -28.047 1 97.56 300 MET A O 1
ATOM 2365 N N . GLU A 1 301 ? 0.547 -24.219 -29.562 1 97.94 301 GLU A N 1
ATOM 2366 C CA . GLU A 1 301 ? -0.577 -24.281 -30.5 1 97.94 301 GLU A CA 1
ATOM 2367 C C . GLU A 1 301 ? -1.759 -25.016 -29.891 1 97.94 301 GLU A C 1
ATOM 2369 O O . GLU A 1 301 ? -2.9 -24.562 -29.984 1 97.94 301 GLU A O 1
ATOM 2374 N N . GLU A 1 302 ? -1.458 -26.172 -29.281 1 97.88 302 GLU A N 1
ATOM 2375 C CA . GLU A 1 302 ? -2.518 -26.953 -28.656 1 97.88 302 GLU A CA 1
ATOM 2376 C C . GLU A 1 302 ? -3.146 -26.188 -27.5 1 97.88 302 GLU A C 1
ATOM 2378 O O . GLU A 1 302 ? -4.363 -26.219 -27.312 1 97.88 302 GLU A O 1
ATOM 2383 N N . ARG A 1 303 ? -2.303 -25.578 -26.75 1 98.12 303 ARG A N 1
ATOM 2384 C CA . ARG A 1 303 ? -2.781 -24.781 -25.625 1 98.12 303 ARG A CA 1
ATOM 2385 C C . ARG A 1 303 ? -3.705 -23.656 -26.109 1 98.12 303 ARG A C 1
ATOM 2387 O O . ARG A 1 303 ? -4.781 -23.453 -25.547 1 98.12 303 ARG A O 1
ATOM 2394 N N . THR A 1 304 ? -3.312 -22.953 -27.141 1 97.81 304 THR A N 1
ATOM 2395 C CA . THR A 1 304 ? -4.09 -21.859 -27.703 1 97.81 304 THR A CA 1
ATOM 2396 C C . THR A 1 304 ? -5.406 -22.359 -28.281 1 97.81 304 THR A C 1
ATOM 2398 O O . THR A 1 304 ? -6.453 -21.734 -28.109 1 97.81 304 THR A O 1
ATOM 2401 N N . ARG A 1 305 ? -5.336 -23.469 -28.938 1 98 305 ARG A N 1
ATOM 2402 C CA . ARG A 1 305 ? -6.539 -24.078 -29.516 1 98 305 ARG A CA 1
ATOM 2403 C C . ARG A 1 305 ? -7.547 -24.406 -28.422 1 98 305 ARG A C 1
ATOM 2405 O O . ARG A 1 305 ? -8.75 -24.203 -28.578 1 98 305 ARG A O 1
ATOM 2412 N N . LEU A 1 306 ? -7.055 -24.984 -27.328 1 98.38 306 LEU A N 1
ATOM 2413 C CA . LEU A 1 306 ? -7.945 -25.375 -26.234 1 98.38 306 LEU A CA 1
ATOM 2414 C C . LEU A 1 306 ? -8.555 -24.141 -25.578 1 98.38 306 LEU A C 1
ATOM 2416 O O . LEU A 1 306 ? -9.734 -24.141 -25.203 1 98.38 306 LEU A O 1
ATOM 2420 N N . ILE A 1 307 ? -7.801 -23.078 -25.391 1 98.25 307 ILE A N 1
ATOM 2421 C CA . ILE A 1 307 ? -8.312 -21.828 -24.844 1 98.25 307 ILE A CA 1
ATOM 2422 C C . ILE A 1 307 ? -9.453 -21.312 -25.719 1 98.25 307 ILE A C 1
ATOM 2424 O O . ILE A 1 307 ? -10.516 -20.938 -25.203 1 98.25 307 ILE A O 1
ATOM 2428 N N . ASN A 1 308 ? -9.25 -21.297 -26.984 1 98.12 308 ASN A N 1
ATOM 2429 C CA . ASN A 1 308 ? -10.25 -20.797 -27.922 1 98.12 308 ASN A CA 1
ATOM 2430 C C . ASN A 1 308 ? -11.492 -21.688 -27.922 1 98.12 308 ASN A C 1
ATOM 2432 O O . ASN A 1 308 ? -12.617 -21.188 -28 1 98.12 308 ASN A O 1
ATOM 2436 N N . LYS A 1 309 ? -11.258 -22.969 -27.906 1 98.12 309 LYS A N 1
ATOM 2437 C CA . LYS A 1 309 ? -12.375 -23.906 -27.859 1 98.12 309 LYS A CA 1
ATOM 2438 C C . LYS A 1 309 ? -13.258 -23.656 -26.641 1 98.12 309 LYS A C 1
ATOM 2440 O O . LYS A 1 309 ? -14.484 -23.625 -26.75 1 98.12 309 LYS A O 1
ATOM 2445 N N . LEU A 1 310 ? -12.656 -23.562 -25.516 1 98.5 310 LEU A N 1
ATOM 2446 C CA . LEU A 1 310 ? -13.398 -23.281 -24.281 1 98.5 310 LEU A CA 1
ATOM 2447 C C . LEU A 1 310 ? -14.117 -21.938 -24.375 1 98.5 310 LEU A C 1
ATOM 2449 O O . LEU A 1 310 ? -15.273 -21.828 -23.969 1 98.5 310 LEU A O 1
ATOM 2453 N N . ALA A 1 311 ? -13.438 -20.969 -24.938 1 98.12 311 ALA A N 1
ATOM 2454 C CA . ALA A 1 311 ? -14.023 -19.641 -25.094 1 98.12 311 ALA A CA 1
ATOM 2455 C C . ALA A 1 311 ? -15.289 -19.688 -25.953 1 98.12 311 ALA A C 1
ATOM 2457 O O . ALA A 1 311 ? -16.25 -18.953 -25.719 1 98.12 311 ALA A O 1
ATOM 2458 N N . GLU A 1 312 ? -15.305 -20.453 -26.969 1 97.56 312 GLU A N 1
ATOM 2459 C CA . GLU A 1 312 ? -16.453 -20.625 -27.844 1 97.56 312 GLU A CA 1
ATOM 2460 C C . GLU A 1 312 ? -17.656 -21.156 -27.062 1 97.56 312 GLU A C 1
ATOM 2462 O O . GLU A 1 312 ? -18.812 -20.953 -27.484 1 97.56 312 GLU A O 1
ATOM 2467 N N . HIS A 1 313 ? -17.375 -21.812 -26 1 97.56 313 HIS A N 1
ATOM 2468 C CA . HIS A 1 313 ? -18.438 -22.359 -25.172 1 97.56 313 HIS A CA 1
ATOM 2469 C C . HIS A 1 313 ? -18.719 -21.469 -23.969 1 97.56 313 HIS A C 1
ATOM 2471 O O . HIS A 1 313 ? -19.359 -21.891 -23 1 97.56 313 HIS A O 1
ATOM 2477 N N . GLY A 1 314 ? -18.125 -20.266 -23.953 1 98 314 GLY A N 1
ATOM 2478 C CA . GLY A 1 314 ? -18.375 -19.312 -22.875 1 98 314 GLY A CA 1
ATOM 2479 C C . GLY A 1 314 ? -17.547 -19.594 -21.625 1 98 314 GLY A C 1
ATOM 2480 O O . GLY A 1 314 ? -17.906 -19.125 -20.547 1 98 314 GLY A O 1
ATOM 2481 N N . ILE A 1 315 ? -16.5 -20.406 -21.75 1 98.56 315 ILE A N 1
ATOM 2482 C CA . ILE A 1 315 ? -15.641 -20.75 -20.625 1 98.56 315 ILE A CA 1
ATOM 2483 C C . ILE A 1 315 ? -14.297 -20.047 -20.766 1 98.56 315 ILE A C 1
ATOM 2485 O O . ILE A 1 315 ? -13.609 -20.188 -21.781 1 98.56 315 ILE A O 1
ATOM 2489 N N . LYS A 1 316 ? -13.969 -19.266 -19.75 1 98.19 316 LYS A N 1
ATOM 2490 C CA . LYS A 1 316 ? -12.695 -18.562 -19.781 1 98.19 316 LYS A CA 1
ATOM 2491 C C . LYS A 1 316 ? -11.578 -19.391 -19.172 1 98.19 316 LYS A C 1
ATOM 2493 O O . LYS A 1 316 ? -11.68 -19.844 -18.031 1 98.19 316 LYS A O 1
ATOM 2498 N N . ALA A 1 317 ? -10.594 -19.688 -19.891 1 98.06 317 ALA A N 1
ATOM 2499 C CA . ALA A 1 317 ? -9.352 -20.344 -19.484 1 98.06 317 ALA A CA 1
ATOM 2500 C C . ALA A 1 317 ? -8.133 -19.547 -19.953 1 98.06 317 ALA A C 1
ATOM 2502 O O . ALA A 1 317 ? -8.188 -18.875 -21 1 98.06 317 ALA A O 1
ATOM 2503 N N . VAL A 1 318 ? -7.105 -19.609 -19.141 1 97.31 318 VAL A N 1
ATOM 2504 C CA . VAL A 1 318 ? -5.988 -18.719 -19.453 1 97.31 318 VAL A CA 1
ATOM 2505 C C . VAL A 1 318 ? -4.668 -19.453 -19.234 1 97.31 318 VAL A C 1
ATOM 2507 O O . VAL A 1 318 ? -4.617 -20.453 -18.5 1 97.31 318 VAL A O 1
ATOM 2510 N N . PHE A 1 319 ? -3.604 -18.969 -19.984 1 96.69 319 PHE A N 1
ATOM 2511 C CA . PHE A 1 319 ? -2.25 -19.359 -19.594 1 96.69 319 PHE A CA 1
ATOM 2512 C C . PHE A 1 319 ? -1.852 -18.688 -18.281 1 96.69 319 PHE A C 1
ATOM 2514 O O . PHE A 1 319 ? -2.705 -18.156 -17.578 1 96.69 319 PHE A O 1
ATOM 2521 N N . HIS A 1 320 ? -0.611 -18.75 -17.891 1 96.5 320 HIS A N 1
ATOM 2522 C CA . HIS A 1 320 ? -0.258 -18.141 -16.625 1 96.5 320 HIS A CA 1
ATOM 2523 C C . HIS A 1 320 ? 0.894 -17.156 -16.781 1 96.5 320 HIS A C 1
ATOM 2525 O O . HIS A 1 320 ? 0.721 -16.078 -17.359 1 96.5 320 HIS A O 1
ATOM 2531 N N . TYR A 1 321 ? 2.094 -17.422 -16.453 1 97 321 TYR A N 1
ATOM 2532 C CA . TYR A 1 321 ? 3.148 -16.422 -16.375 1 97 321 TYR A CA 1
ATOM 2533 C C . TYR A 1 321 ? 3.951 -16.375 -17.672 1 97 321 TYR A C 1
ATOM 2535 O O . TYR A 1 321 ? 4.254 -17.406 -18.266 1 97 321 TYR A O 1
ATOM 2543 N N . ILE A 1 322 ? 4.234 -15.18 -18.094 1 96 322 ILE A N 1
ATOM 2544 C CA . ILE A 1 322 ? 5.355 -14.945 -18.984 1 96 322 ILE A CA 1
ATOM 2545 C C . ILE A 1 322 ? 6.66 -14.922 -18.203 1 96 322 ILE A C 1
ATOM 2547 O O . ILE A 1 322 ? 6.793 -14.156 -17.234 1 96 322 ILE A O 1
ATOM 2551 N N . PRO A 1 323 ? 7.566 -15.773 -18.625 1 98.06 323 PRO A N 1
ATOM 2552 C CA . PRO A 1 323 ? 8.781 -15.867 -17.812 1 98.06 323 PRO A CA 1
ATOM 2553 C C . PRO A 1 323 ? 9.461 -14.508 -17.625 1 98.06 323 PRO A C 1
ATOM 2555 O O . PRO A 1 323 ? 9.57 -13.727 -18.562 1 98.06 323 PRO A O 1
ATOM 2558 N N . LEU A 1 324 ? 9.922 -14.242 -16.406 1 98.5 324 LEU A N 1
ATOM 2559 C CA . LEU A 1 324 ? 10.539 -12.961 -16.078 1 98.5 324 LEU A CA 1
ATOM 2560 C C . LEU A 1 324 ? 11.898 -12.82 -16.766 1 98.5 324 LEU A C 1
ATOM 2562 O O . LEU A 1 324 ? 12.273 -11.727 -17.188 1 98.5 324 LEU A O 1
ATOM 2566 N N . HIS A 1 325 ? 12.664 -13.938 -16.922 1 98.5 325 HIS A N 1
ATOM 2567 C CA . HIS A 1 325 ? 14.039 -13.867 -17.406 1 98.5 325 HIS A CA 1
ATOM 2568 C C . HIS A 1 325 ? 14.086 -13.367 -18.844 1 98.5 325 HIS A C 1
ATOM 2570 O O . HIS A 1 325 ? 15.086 -12.789 -19.266 1 98.5 325 HIS A O 1
ATOM 2576 N N . SER A 1 326 ? 13.023 -13.586 -19.578 1 97.25 326 SER A N 1
ATOM 2577 C CA . SER A 1 326 ? 13.008 -13.188 -20.984 1 97.25 326 SER A CA 1
ATOM 2578 C C . SER A 1 326 ? 12.203 -11.914 -21.188 1 97.25 326 SER A C 1
ATOM 2580 O O . SER A 1 326 ? 12.039 -11.461 -22.328 1 97.25 326 SER A O 1
ATOM 2582 N N . SER A 1 327 ? 11.625 -11.336 -20.141 1 97.19 327 SER A N 1
ATOM 2583 C CA . SER A 1 327 ? 10.938 -10.055 -20.219 1 97.19 327 SER A CA 1
ATOM 2584 C C . SER A 1 327 ? 11.938 -8.906 -20.344 1 97.19 327 SER A C 1
ATOM 2586 O O . SER A 1 327 ? 13.102 -9.039 -19.953 1 97.19 327 SER A O 1
ATOM 2588 N N . PRO A 1 328 ? 11.508 -7.738 -20.875 1 97.25 328 PRO A N 1
ATOM 2589 C CA . PRO A 1 328 ? 12.414 -6.59 -20.984 1 97.25 328 PRO A CA 1
ATOM 2590 C C . PRO A 1 328 ? 13.031 -6.203 -19.641 1 97.25 328 PRO A C 1
ATOM 2592 O O . PRO A 1 328 ? 14.242 -5.992 -19.562 1 97.25 328 PRO A O 1
ATOM 2595 N N . ALA A 1 329 ? 12.273 -6.121 -18.609 1 97.94 329 ALA A N 1
ATOM 2596 C CA . ALA A 1 329 ? 12.789 -5.758 -17.297 1 97.94 329 ALA A CA 1
ATOM 2597 C C . ALA A 1 329 ? 13.688 -6.859 -16.734 1 97.94 329 ALA A C 1
ATOM 2599 O O . ALA A 1 329 ? 14.695 -6.582 -16.094 1 97.94 329 ALA A O 1
ATOM 2600 N N . GLY A 1 330 ? 13.25 -8.148 -16.953 1 98 330 GLY A N 1
ATOM 2601 C CA . GLY A 1 330 ? 14.07 -9.258 -16.5 1 98 330 GLY A CA 1
ATOM 2602 C C . GLY A 1 330 ? 15.453 -9.273 -17.125 1 98 330 GLY A C 1
ATOM 2603 O O . GLY A 1 330 ? 16.438 -9.586 -16.453 1 98 330 GLY A O 1
ATOM 2604 N N . MET A 1 331 ? 15.523 -8.938 -18.406 1 98.12 331 MET A N 1
ATOM 2605 C CA . MET A 1 331 ? 16.797 -8.883 -19.109 1 98.12 331 MET A CA 1
ATOM 2606 C C . MET A 1 331 ? 17.641 -7.707 -18.625 1 98.12 331 MET A C 1
ATOM 2608 O O . MET A 1 331 ? 18.875 -7.785 -18.609 1 98.12 331 MET A O 1
ATOM 2612 N N . ARG A 1 332 ? 16.984 -6.66 -18.203 1 98.12 332 ARG A N 1
ATOM 2613 C CA . ARG A 1 332 ? 17.672 -5.449 -17.766 1 98.12 332 ARG A CA 1
ATOM 2614 C C . ARG A 1 332 ? 18.141 -5.582 -16.312 1 98.12 332 ARG A C 1
ATOM 2616 O O . ARG A 1 332 ? 19.234 -5.152 -15.977 1 98.12 332 ARG A O 1
ATOM 2623 N N . PHE A 1 333 ? 17.328 -6.203 -15.438 1 98.12 333 PHE A N 1
ATOM 2624 C CA . PHE A 1 333 ? 17.562 -6.105 -14.008 1 98.12 333 PHE A CA 1
ATOM 2625 C C . PHE A 1 333 ? 18.109 -7.414 -13.461 1 98.12 333 PHE A C 1
ATOM 2627 O O . PHE A 1 333 ? 18.656 -7.449 -12.352 1 98.12 333 PHE A O 1
ATOM 2634 N N . GLY A 1 334 ? 17.922 -8.5 -14.195 1 98.25 334 GLY A N 1
ATOM 2635 C CA . GLY A 1 334 ? 18.297 -9.805 -13.672 1 98.25 334 GLY A CA 1
ATOM 2636 C C . GLY A 1 334 ? 19.203 -10.586 -14.617 1 98.25 334 GLY A C 1
ATOM 2637 O O . GLY A 1 334 ? 19.781 -10.008 -15.531 1 98.25 334 GLY A O 1
ATOM 2638 N N . ARG A 1 335 ? 19.453 -11.82 -14.281 1 98.38 335 ARG A N 1
ATOM 2639 C CA . ARG A 1 335 ? 20.188 -12.742 -15.133 1 98.38 335 ARG A CA 1
ATOM 2640 C C . ARG A 1 335 ? 19.75 -14.188 -14.898 1 98.38 335 ARG A C 1
ATOM 2642 O O . ARG A 1 335 ? 19.281 -14.531 -13.82 1 98.38 335 ARG A O 1
ATOM 2649 N N . SER A 1 336 ? 20 -14.984 -15.883 1 98.38 336 SER A N 1
ATOM 2650 C CA . SER A 1 336 ? 19.703 -16.406 -15.781 1 98.38 336 SER A CA 1
ATOM 2651 C C . SER A 1 336 ? 20.938 -17.203 -15.352 1 98.38 336 SER A C 1
ATOM 2653 O O . SER A 1 336 ? 22.047 -16.922 -15.797 1 98.38 336 SER A O 1
ATOM 2655 N N . ALA A 1 337 ? 20.688 -18.031 -14.43 1 97.75 337 ALA A N 1
ATOM 2656 C CA . ALA A 1 337 ? 21.734 -19 -14.078 1 97.75 337 ALA A CA 1
ATOM 2657 C C . ALA A 1 337 ? 21.625 -20.25 -14.93 1 97.75 337 ALA A C 1
ATOM 2659 O O . ALA A 1 337 ? 21.203 -21.312 -14.453 1 97.75 337 ALA A O 1
ATOM 2660 N N . GLY A 1 338 ? 21.984 -20.281 -16.203 1 96.38 338 GLY A N 1
ATOM 2661 C CA . GLY A 1 338 ? 21.922 -21.391 -17.125 1 96.38 338 GLY A CA 1
ATOM 2662 C C . GLY A 1 338 ? 20.703 -21.344 -18.031 1 96.38 338 GLY A C 1
ATOM 2663 O O . GLY A 1 338 ? 20.016 -20.312 -18.109 1 96.38 338 GLY A O 1
ATOM 2664 N N . ALA A 1 339 ? 20.484 -22.422 -18.688 1 97.19 339 ALA A N 1
ATOM 2665 C CA . ALA A 1 339 ? 19.328 -22.547 -19.594 1 97.19 339 ALA A CA 1
ATOM 2666 C C . ALA A 1 339 ? 18.031 -22.688 -18.797 1 97.19 339 ALA A C 1
ATOM 2668 O O . ALA A 1 339 ? 18.047 -23.141 -17.641 1 97.19 339 ALA A O 1
ATOM 2669 N N . MET A 1 340 ? 16.969 -22.312 -19.375 1 98.31 340 MET A N 1
ATOM 2670 C CA . MET A 1 340 ? 15.672 -22.297 -18.703 1 98.31 340 MET A CA 1
ATOM 2671 C C . MET A 1 340 ? 14.656 -23.125 -19.484 1 98.31 340 MET A C 1
ATOM 2673 O O . MET A 1 340 ? 13.547 -22.656 -19.766 1 98.31 340 MET A O 1
ATOM 2677 N N . PRO A 1 341 ? 14.984 -24.328 -19.922 1 98.44 341 PRO A N 1
ATOM 2678 C CA . PRO A 1 341 ? 14.117 -25.062 -20.828 1 98.44 341 PRO A CA 1
ATOM 2679 C C . PRO A 1 341 ? 12.75 -25.375 -20.219 1 98.44 341 PRO A C 1
ATOM 2681 O O . PRO A 1 341 ? 11.734 -25.312 -20.906 1 98.44 341 PRO A O 1
ATOM 2684 N N . HIS A 1 342 ? 12.727 -25.75 -18.969 1 98.69 342 HIS A N 1
ATOM 2685 C CA . HIS A 1 342 ? 11.461 -26.125 -18.344 1 98.69 342 HIS A CA 1
ATOM 2686 C C . HIS A 1 342 ? 10.57 -24.906 -18.125 1 98.69 342 HIS A C 1
ATOM 2688 O O . HIS A 1 342 ? 9.352 -24.984 -18.281 1 98.69 342 HIS A O 1
ATOM 2694 N N . THR A 1 343 ? 11.203 -23.781 -17.703 1 98.75 343 THR A N 1
ATOM 2695 C CA . THR A 1 343 ? 10.469 -22.531 -17.547 1 98.75 343 THR A CA 1
ATOM 2696 C C . THR A 1 343 ? 9.812 -22.125 -18.859 1 98.75 343 THR A C 1
ATOM 2698 O O . THR A 1 343 ? 8.625 -21.797 -18.891 1 98.75 343 THR A O 1
ATOM 2701 N N . ASP A 1 344 ? 10.562 -22.188 -19.953 1 98.44 344 ASP A N 1
ATOM 2702 C CA . ASP A 1 344 ? 10.07 -21.766 -21.266 1 98.44 344 ASP A CA 1
ATOM 2703 C C . ASP A 1 344 ? 8.945 -22.688 -21.734 1 98.44 344 ASP A C 1
ATOM 2705 O O . ASP A 1 344 ? 7.922 -22.219 -22.234 1 98.44 344 ASP A O 1
ATOM 2709 N N . ARG A 1 345 ? 9.172 -23.922 -21.547 1 98.25 345 ARG A N 1
ATOM 2710 C CA . ARG A 1 345 ? 8.164 -24.891 -21.984 1 98.25 345 ARG A CA 1
ATOM 2711 C C . ARG A 1 345 ? 6.871 -24.734 -21.203 1 98.25 345 ARG A C 1
ATOM 2713 O O . ARG A 1 345 ? 5.781 -24.781 -21.766 1 98.25 345 ARG A O 1
ATOM 2720 N N . THR A 1 346 ? 7.008 -24.641 -19.891 1 98.44 346 THR A N 1
ATOM 2721 C CA . THR A 1 346 ? 5.836 -24.453 -19.031 1 98.44 346 THR A CA 1
ATOM 2722 C C . THR A 1 346 ? 5.043 -23.219 -19.453 1 98.44 346 THR A C 1
ATOM 2724 O O . THR A 1 346 ? 3.816 -23.281 -19.562 1 98.44 346 THR A O 1
ATOM 2727 N N . SER A 1 347 ? 5.691 -22.094 -19.656 1 97.94 347 SER A N 1
ATOM 2728 C CA . SER A 1 347 ? 5.043 -20.859 -20.078 1 97.94 347 SER A CA 1
ATOM 2729 C C . SER A 1 347 ? 4.254 -21.062 -21.359 1 97.94 347 SER A C 1
ATOM 2731 O O . SER A 1 347 ? 3.15 -20.516 -21.5 1 97.94 347 SER A O 1
ATOM 2733 N N . ASP A 1 348 ? 4.727 -21.859 -22.25 1 97.56 348 ASP A N 1
ATOM 2734 C CA . ASP A 1 348 ? 4.141 -22.031 -23.578 1 97.56 348 ASP A CA 1
ATOM 2735 C C . ASP A 1 348 ? 2.961 -23 -23.531 1 97.56 348 ASP A C 1
ATOM 2737 O O . ASP A 1 348 ? 2.045 -22.922 -24.344 1 97.56 348 ASP A O 1
ATOM 2741 N N . THR A 1 349 ? 2.973 -23.922 -22.547 1 98.44 349 THR A N 1
ATOM 2742 C CA . THR A 1 349 ? 2.096 -25.062 -22.719 1 98.44 349 THR A CA 1
ATOM 2743 C C . THR A 1 349 ? 1.072 -25.156 -21.594 1 98.44 349 THR A C 1
ATOM 2745 O O . THR A 1 349 ? 0.092 -25.891 -21.703 1 98.44 349 THR A O 1
ATOM 2748 N N . LEU A 1 350 ? 1.25 -24.422 -20.531 1 98.62 350 LEU A N 1
ATOM 2749 C CA . LEU A 1 350 ? 0.395 -24.547 -19.359 1 98.62 350 LEU A CA 1
ATOM 2750 C C . LEU A 1 350 ? -0.918 -23.797 -19.562 1 98.62 350 LEU A C 1
ATOM 2752 O O . LEU A 1 350 ? -0.92 -22.656 -20.031 1 98.62 350 LEU A O 1
ATOM 2756 N N . LEU A 1 351 ? -2.025 -24.453 -19.281 1 98.62 351 LEU A N 1
ATOM 2757 C CA . LEU A 1 351 ? -3.369 -23.875 -19.312 1 98.62 351 LEU A CA 1
ATOM 2758 C C . LEU A 1 351 ? -4.059 -24.047 -17.953 1 98.62 351 LEU A C 1
ATOM 2760 O O . LEU A 1 351 ? -4.023 -25.125 -17.375 1 98.62 351 LEU A O 1
ATOM 2764 N N . ARG A 1 352 ? -4.574 -22.984 -17.453 1 98.81 352 ARG A N 1
ATOM 2765 C CA . ARG A 1 352 ? -5.332 -23.031 -16.219 1 98.81 352 ARG A CA 1
ATOM 2766 C C . ARG A 1 352 ? -6.832 -23.109 -16.484 1 98.81 352 ARG A C 1
ATOM 2768 O O . ARG A 1 352 ? -7.375 -22.281 -17.219 1 98.81 352 ARG A O 1
ATOM 2775 N N . LEU A 1 353 ? -7.465 -24.047 -15.914 1 98.81 353 LEU A N 1
ATOM 2776 C CA . LEU A 1 353 ? -8.914 -24.188 -15.969 1 98.81 353 LEU A CA 1
ATOM 2777 C C . LEU A 1 353 ? -9.578 -23.375 -14.852 1 98.81 353 LEU A C 1
ATOM 2779 O O . LEU A 1 353 ? -8.969 -23.141 -13.812 1 98.81 353 LEU A O 1
ATOM 2783 N N . PRO A 1 354 ? -10.844 -22.938 -15.109 1 98.56 354 PRO A N 1
ATOM 2784 C CA . PRO A 1 354 ? -11.547 -22.25 -14.031 1 98.56 354 PRO A CA 1
ATOM 2785 C C . PRO A 1 354 ? -11.641 -23.094 -12.758 1 98.56 354 PRO A C 1
ATOM 2787 O O . PRO A 1 354 ? -12 -24.266 -12.812 1 98.56 354 PRO A O 1
ATOM 2790 N N . LEU A 1 355 ? -11.258 -22.531 -11.695 1 98.62 355 LEU A N 1
ATOM 2791 C CA . LEU A 1 355 ? -11.383 -23.156 -10.383 1 98.62 355 LEU A CA 1
ATOM 2792 C C . LEU A 1 355 ? -11.609 -22.109 -9.297 1 98.62 355 LEU A C 1
ATOM 2794 O O . LEU A 1 355 ? -10.742 -21.266 -9.055 1 98.62 355 LEU A O 1
ATOM 2798 N N . TYR A 1 356 ? -12.719 -22.109 -8.688 1 98.06 356 TYR A N 1
ATOM 2799 C CA . TYR A 1 356 ? -13.078 -21.219 -7.59 1 98.06 356 TYR A CA 1
ATOM 2800 C C . TYR A 1 356 ? -14.172 -21.828 -6.727 1 98.06 356 TYR A C 1
ATOM 2802 O O . TYR A 1 356 ? -14.75 -22.859 -7.09 1 98.06 356 TYR A O 1
ATOM 2810 N N . TYR A 1 357 ? -14.43 -21.281 -5.645 1 97.75 357 TYR A N 1
ATOM 2811 C CA . TYR A 1 357 ? -15.305 -21.828 -4.625 1 97.75 357 TYR A CA 1
ATOM 2812 C C . TYR A 1 357 ? -16.672 -22.156 -5.199 1 97.75 357 TYR A C 1
ATOM 2814 O O . TYR A 1 357 ? -17.203 -23.25 -4.984 1 97.75 357 TYR A O 1
ATOM 2822 N N . ASP A 1 358 ? -17.25 -21.312 -6.031 1 97.38 358 ASP A N 1
ATOM 2823 C CA . ASP A 1 358 ? -18.641 -21.391 -6.469 1 97.38 358 ASP A CA 1
ATOM 2824 C C . ASP A 1 358 ? -18.75 -22.094 -7.82 1 97.38 358 ASP A C 1
ATOM 2826 O O . ASP A 1 358 ? -19.812 -22.094 -8.453 1 97.38 358 ASP A O 1
ATOM 2830 N N . LEU A 1 359 ? -17.688 -22.641 -8.328 1 97.62 359 LEU A N 1
ATOM 2831 C CA . LEU A 1 359 ? -17.703 -23.281 -9.633 1 97.62 359 LEU A CA 1
ATOM 2832 C C . LEU A 1 359 ? -18.75 -24.406 -9.656 1 97.62 359 LEU A C 1
ATOM 2834 O O . LEU A 1 359 ? -19.516 -24.531 -10.609 1 97.62 359 LEU A O 1
ATOM 2838 N N . GLY A 1 360 ? -18.781 -25.234 -8.633 1 96.06 360 GLY A N 1
ATOM 2839 C CA . GLY A 1 360 ? -19.766 -26.297 -8.484 1 96.06 360 GLY A CA 1
ATOM 2840 C C . GLY A 1 360 ? -19.5 -27.484 -9.398 1 96.06 360 GLY A C 1
ATOM 2841 O O . GLY A 1 360 ? -18.688 -27.391 -10.328 1 96.06 360 GLY A O 1
ATOM 2842 N N . GLU A 1 361 ? -20.219 -28.5 -9.109 1 96.25 361 GLU A N 1
ATOM 2843 C CA . GLU A 1 361 ? -20.094 -29.734 -9.867 1 96.25 361 GLU A CA 1
ATOM 2844 C C . GLU A 1 361 ? -20.484 -29.516 -11.328 1 96.25 361 GLU A C 1
ATOM 2846 O O . GLU A 1 361 ? -19.812 -30.031 -12.234 1 96.25 361 GLU A O 1
ATOM 2851 N N . GLU A 1 362 ? -21.531 -28.828 -11.547 1 95.94 362 GLU A N 1
ATOM 2852 C CA . GLU A 1 362 ? -22.016 -28.578 -12.898 1 95.94 362 GLU A CA 1
ATOM 2853 C C . GLU A 1 362 ? -21 -27.781 -13.711 1 95.94 362 GLU A C 1
ATOM 2855 O O . GLU A 1 362 ? -20.828 -28.016 -14.906 1 95.94 362 GLU A O 1
ATOM 2860 N N . GLY A 1 363 ? -20.438 -26.719 -13.055 1 97.12 363 GLY A N 1
ATOM 2861 C CA . GLY A 1 363 ? -19.391 -25.969 -13.734 1 97.12 363 GLY A CA 1
ATOM 2862 C C . GLY A 1 363 ? -18.219 -26.812 -14.156 1 97.12 363 GLY A C 1
ATOM 2863 O O . GLY A 1 363 ? -17.734 -26.703 -15.289 1 97.12 363 GLY A O 1
ATOM 2864 N N . CYS A 1 364 ? -17.812 -27.734 -13.312 1 97.5 364 CYS A N 1
ATOM 2865 C CA . CYS A 1 364 ? -16.703 -28.641 -13.625 1 97.5 364 CYS A CA 1
ATOM 2866 C C . CYS A 1 364 ? -17.047 -29.531 -14.805 1 97.5 364 CYS A C 1
ATOM 2868 O O . CYS A 1 364 ? -16.234 -29.719 -15.703 1 97.5 364 CYS A O 1
ATOM 2870 N N . ARG A 1 365 ? -18.25 -30.047 -14.781 1 97.31 365 ARG A N 1
ATOM 2871 C CA . ARG A 1 365 ? -18.688 -30.938 -15.852 1 97.31 365 ARG A CA 1
ATOM 2872 C C . ARG A 1 365 ? -18.719 -30.219 -17.188 1 97.31 365 ARG A C 1
ATOM 2874 O O . ARG A 1 365 ? -18.344 -30.781 -18.219 1 97.31 365 ARG A O 1
ATOM 2881 N N . GLU A 1 366 ? -19.172 -29 -17.125 1 97.31 366 GLU A N 1
ATOM 2882 C CA . GLU A 1 366 ? -19.234 -28.219 -18.359 1 97.31 366 GLU A CA 1
ATOM 2883 C C . GLU A 1 366 ? -17.844 -27.953 -18.906 1 97.31 366 GLU A C 1
ATOM 2885 O O . GLU A 1 366 ? -17.641 -28 -20.125 1 97.31 366 GLU A O 1
ATOM 2890 N N . VAL A 1 367 ? -16.906 -27.641 -18.062 1 98.38 367 VAL A N 1
ATOM 2891 C CA . VAL A 1 367 ? -15.523 -27.406 -18.484 1 98.38 367 VAL A CA 1
ATOM 2892 C C . VAL A 1 367 ? -14.945 -28.672 -19.109 1 98.38 367 VAL A C 1
ATOM 2894 O O . VAL A 1 367 ? -14.328 -28.625 -20.172 1 98.38 367 VAL A O 1
ATOM 2897 N N . LEU A 1 368 ? -15.172 -29.812 -18.453 1 98.25 368 LEU A N 1
ATOM 2898 C CA . LEU A 1 368 ? -14.641 -31.094 -18.906 1 98.25 368 LEU A CA 1
ATOM 2899 C C . LEU A 1 368 ? -15.281 -31.516 -20.234 1 98.25 368 LEU A C 1
ATOM 2901 O O . LEU A 1 368 ? -14.602 -32.031 -21.109 1 98.25 368 LEU A O 1
ATOM 2905 N N . ARG A 1 369 ? -16.578 -31.234 -20.359 1 97.31 369 ARG A N 1
ATOM 2906 C CA . ARG A 1 369 ? -17.281 -31.547 -21.594 1 97.31 369 ARG A CA 1
ATOM 2907 C C . ARG A 1 369 ? -16.797 -30.672 -22.75 1 97.31 369 ARG A C 1
ATOM 2909 O O . ARG A 1 369 ? -16.391 -31.172 -23.797 1 97.31 369 ARG A O 1
ATOM 2916 N N . ALA A 1 370 ? -16.812 -29.422 -22.516 1 97.5 370 ALA A N 1
ATOM 2917 C CA . ALA A 1 370 ? -16.484 -28.453 -23.562 1 97.5 370 ALA A CA 1
ATOM 2918 C C . ALA A 1 370 ? -15.008 -28.562 -23.969 1 97.5 370 ALA A C 1
ATOM 2920 O O . ALA A 1 370 ? -14.664 -28.438 -25.141 1 97.5 370 ALA A O 1
ATOM 2921 N N . GLY A 1 371 ? -14.18 -28.734 -23.016 1 97.44 371 GLY A N 1
ATOM 2922 C CA . GLY A 1 371 ? -12.75 -28.703 -23.266 1 97.44 371 GLY A CA 1
ATOM 2923 C C . GLY A 1 371 ? -12.18 -30.047 -23.703 1 97.44 371 GLY A C 1
ATOM 2924 O O . GLY A 1 371 ? -11.297 -30.109 -24.562 1 97.44 371 GLY A O 1
ATOM 2925 N N . PHE A 1 372 ? -12.734 -31.125 -23.188 1 97.5 372 PHE A N 1
ATOM 2926 C CA . PHE A 1 372 ? -12.047 -32.406 -23.328 1 97.5 372 PHE A CA 1
ATOM 2927 C C . PHE A 1 372 ? -12.992 -33.469 -23.859 1 97.5 372 PHE A C 1
ATOM 2929 O O . PHE A 1 372 ? -12.586 -34.625 -24.062 1 97.5 372 PHE A O 1
ATOM 2936 N N . GLY A 1 373 ? -14.227 -33.125 -24.047 1 96.12 373 GLY A N 1
ATOM 2937 C CA . GLY A 1 373 ? -15.195 -34.062 -24.594 1 96.12 373 GLY A CA 1
ATOM 2938 C C . GLY A 1 373 ? -15.594 -35.156 -23.609 1 96.12 373 GLY A C 1
ATOM 2939 O O . GLY A 1 373 ? -16.016 -36.25 -24.016 1 96.12 373 GLY A O 1
ATOM 2940 N N . LEU A 1 374 ? -15.359 -34.875 -22.359 1 94.75 374 LEU A N 1
ATOM 2941 C CA . LEU A 1 374 ? -15.695 -35.844 -21.344 1 94.75 374 LEU A CA 1
ATOM 2942 C C . LEU A 1 374 ? -17.125 -35.688 -20.875 1 94.75 374 LEU A C 1
ATOM 2944 O O . LEU A 1 374 ? -17.516 -34.625 -20.406 1 94.75 374 LEU A O 1
ATOM 2948 N N . GLU A 1 375 ? -17.906 -36.688 -21.031 1 90.38 375 GLU A N 1
ATOM 2949 C CA . GLU A 1 375 ? -19.297 -36.688 -20.609 1 90.38 375 GLU A CA 1
ATOM 2950 C C . GLU A 1 375 ? -19.531 -37.656 -19.453 1 90.38 375 GLU A C 1
ATOM 2952 O O . GLU A 1 375 ? -18.797 -38.625 -19.281 1 90.38 375 GLU A O 1
ATOM 2957 N N . GLY A 1 376 ? -20.484 -37.406 -18.719 1 82.06 376 GLY A N 1
ATOM 2958 C CA . GLY A 1 376 ? -20.906 -38.312 -17.672 1 82.06 376 GLY A CA 1
ATOM 2959 C C . GLY A 1 376 ? -19.906 -38.438 -16.547 1 82.06 376 GLY A C 1
ATOM 2960 O O . GLY A 1 376 ? -19.766 -39.531 -15.945 1 82.06 376 GLY A O 1
ATOM 2961 N N . VAL A 1 377 ? -19.156 -37.438 -16.391 1 84.62 377 VAL A N 1
ATOM 2962 C CA . VAL A 1 377 ? -18.141 -37.438 -15.344 1 84.62 377 VAL A CA 1
ATOM 2963 C C . VAL A 1 377 ? -18.828 -37.438 -13.977 1 84.62 377 VAL A C 1
ATOM 2965 O O . VAL A 1 377 ? -19.734 -36.656 -13.719 1 84.62 377 VAL A O 1
ATOM 2968 N N . GLU A 1 378 ? -18.547 -38.438 -13.18 1 77.19 378 GLU A N 1
ATOM 2969 C CA . GLU A 1 378 ? -19.094 -38.562 -11.836 1 77.19 378 GLU A CA 1
ATOM 2970 C C . GLU A 1 378 ? -18.266 -37.781 -10.82 1 77.19 378 GLU A C 1
ATOM 2972 O O . GLU A 1 378 ? -17.062 -37.625 -11 1 77.19 378 GLU A O 1
ATOM 2977 N N . SER A 1 379 ? -19.031 -37.312 -9.695 1 73.56 379 SER A N 1
ATOM 2978 C CA . SER A 1 379 ? -18.344 -36.562 -8.656 1 73.56 379 SER A CA 1
ATOM 2979 C C . SER A 1 379 ? -17.469 -37.469 -7.785 1 73.56 379 SER A C 1
ATOM 2981 O O . SER A 1 379 ? -17.75 -38.656 -7.66 1 73.56 379 SER A O 1
ATOM 2983 N N . MET B 1 1 ? -17.672 15.594 29.453 1 81.75 1 MET B N 1
ATOM 2984 C CA . MET B 1 1 ? -17.766 15.18 28.047 1 81.75 1 MET B CA 1
ATOM 2985 C C . MET B 1 1 ? -16.391 14.766 27.516 1 81.75 1 MET B C 1
ATOM 2987 O O . MET B 1 1 ? -15.406 15.461 27.734 1 81.75 1 MET B O 1
ATOM 2991 N N . GLU B 1 2 ? -16.266 13.57 26.953 1 93.25 2 GLU B N 1
ATOM 2992 C CA . GLU B 1 2 ? -15.023 13.117 26.344 1 93.25 2 GLU B CA 1
ATOM 2993 C C . GLU B 1 2 ? -14.938 13.539 24.891 1 93.25 2 GLU B C 1
ATOM 2995 O O . GLU B 1 2 ? -15.852 13.25 24.094 1 93.25 2 GLU B O 1
ATOM 3000 N N . ILE B 1 3 ? -13.977 14.359 24.562 1 97.81 3 ILE B N 1
ATOM 3001 C CA . ILE B 1 3 ? -13.766 14.836 23.203 1 97.81 3 ILE B CA 1
ATOM 3002 C C . ILE B 1 3 ? -12.461 14.273 22.641 1 97.81 3 ILE B C 1
ATOM 3004 O O . ILE B 1 3 ? -11.375 14.695 23.047 1 97.81 3 ILE B O 1
ATOM 3008 N N . PRO B 1 4 ? -12.594 13.273 21.703 1 97.56 4 PRO B N 1
ATOM 3009 C CA . PRO B 1 4 ? -11.375 12.773 21.078 1 97.56 4 PRO B CA 1
ATOM 3010 C C . PRO B 1 4 ? -10.703 13.805 20.172 1 97.56 4 PRO B C 1
ATOM 3012 O O . PRO B 1 4 ? -11.32 14.812 19.828 1 97.56 4 PRO B O 1
ATOM 3015 N N . PHE B 1 5 ? -9.5 13.586 19.938 1 97.56 5 PHE B N 1
ATOM 3016 C CA . PHE B 1 5 ? -8.781 14.516 19.078 1 97.56 5 PHE B CA 1
ATOM 3017 C C . PHE B 1 5 ? -9.391 14.523 17.672 1 97.56 5 PHE B C 1
ATOM 3019 O O . PHE B 1 5 ? -9.477 15.578 17.031 1 97.56 5 PHE B O 1
ATOM 3026 N N . ASN B 1 6 ? -9.688 13.328 17.125 1 96.12 6 ASN B N 1
ATOM 3027 C CA . ASN B 1 6 ? -10.305 13.125 15.82 1 96.12 6 ASN B CA 1
ATOM 3028 C C . ASN B 1 6 ? -11.328 11.992 15.859 1 96.12 6 ASN B C 1
ATOM 3030 O O . ASN B 1 6 ? -11.25 11.109 16.719 1 96.12 6 ASN B O 1
ATOM 3034 N N . GLN B 1 7 ? -12.305 12.109 14.969 1 95.75 7 GLN B N 1
ATOM 3035 C CA . GLN B 1 7 ? -13.305 11.062 14.781 1 95.75 7 GLN B CA 1
ATOM 3036 C C . GLN B 1 7 ? -13.703 10.938 13.312 1 95.75 7 GLN B C 1
ATOM 3038 O O . GLN B 1 7 ? -14.195 11.898 12.711 1 95.75 7 GLN B O 1
ATOM 3043 N N . PRO B 1 8 ? -13.398 9.703 12.75 1 95.75 8 PRO B N 1
ATOM 3044 C CA . PRO B 1 8 ? -13.828 9.508 11.367 1 95.75 8 PRO B CA 1
ATOM 3045 C C . PRO B 1 8 ? -15.336 9.711 11.188 1 95.75 8 PRO B C 1
ATOM 3047 O O . PRO B 1 8 ? -16.125 9.305 12.039 1 95.75 8 PRO B O 1
ATOM 3050 N N . HIS B 1 9 ? -15.664 10.328 10.109 1 95.31 9 HIS B N 1
ATOM 3051 C CA . HIS B 1 9 ? -17.062 10.625 9.812 1 95.31 9 HIS B CA 1
ATOM 3052 C C . HIS B 1 9 ? -17.578 9.781 8.648 1 95.31 9 HIS B C 1
ATOM 3054 O O . HIS B 1 9 ? -16.953 9.758 7.578 1 95.31 9 HIS B O 1
ATOM 3060 N N . GLN B 1 10 ? -18.609 9.023 8.875 1 94.75 10 GLN B N 1
ATOM 3061 C CA . GLN B 1 10 ? -19.359 8.367 7.805 1 94.75 10 GLN B CA 1
ATOM 3062 C C . GLN B 1 10 ? -20.516 9.234 7.328 1 94.75 10 GLN B C 1
ATOM 3064 O O . GLN B 1 10 ? -21.453 9.508 8.086 1 94.75 10 GLN B O 1
ATOM 3069 N N . HIS B 1 11 ? -20.516 9.586 6.121 1 92.94 11 HIS B N 1
ATOM 3070 C CA . HIS B 1 11 ? -21.484 10.562 5.641 1 92.94 11 HIS B CA 1
ATOM 3071 C C . HIS B 1 11 ? -22.828 9.906 5.355 1 92.94 11 HIS B C 1
ATOM 3073 O O . HIS B 1 11 ? -23.875 10.477 5.66 1 92.94 11 HIS B O 1
ATOM 3079 N N . GLY B 1 12 ? -22.812 8.68 4.73 1 91.62 12 GLY B N 1
ATOM 3080 C CA . GLY B 1 12 ? -24.094 8.016 4.531 1 91.62 12 GLY B CA 1
ATOM 3081 C C . GLY B 1 12 ? -24.016 6.84 3.574 1 91.62 12 GLY B C 1
ATOM 3082 O O . GLY B 1 12 ? -24.203 5.691 3.98 1 91.62 12 GLY B O 1
ATOM 3083 N N . PRO B 1 13 ? -23.562 7.121 2.361 1 96.38 13 PRO B N 1
ATOM 3084 C CA . PRO B 1 13 ? -23.688 6.078 1.337 1 96.38 13 PRO B CA 1
ATOM 3085 C C . PRO B 1 13 ? -22.516 5.094 1.362 1 96.38 13 PRO B C 1
ATOM 3087 O O . PRO B 1 13 ? -22.484 4.145 0.572 1 96.38 13 PRO B O 1
ATOM 3090 N N . GLU B 1 14 ? -21.547 5.227 2.213 1 97.81 14 GLU B N 1
ATOM 3091 C CA . GLU B 1 14 ? -20.297 4.473 2.168 1 97.81 14 GLU B CA 1
ATOM 3092 C C . GLU B 1 14 ? -20.562 2.969 2.209 1 97.81 14 GLU B C 1
ATOM 3094 O O . GLU B 1 14 ? -20.062 2.221 1.366 1 97.81 14 GLU B O 1
ATOM 3099 N N . LEU B 1 15 ? -21.375 2.529 3.18 1 97.5 15 LEU B N 1
ATOM 3100 C CA . LEU B 1 15 ? -21.625 1.101 3.336 1 97.5 15 LEU B CA 1
ATOM 3101 C C . LEU B 1 15 ? -22.406 0.552 2.143 1 97.5 15 LEU B C 1
ATOM 3103 O O . LEU B 1 15 ? -22.188 -0.591 1.731 1 97.5 15 LEU B O 1
ATOM 3107 N N . ASP B 1 16 ? -23.312 1.341 1.587 1 98.06 16 ASP B N 1
ATOM 3108 C CA . ASP B 1 16 ? -24.062 0.927 0.407 1 98.06 16 ASP B CA 1
ATOM 3109 C C . ASP B 1 16 ? -23.141 0.732 -0.794 1 98.06 16 ASP B C 1
ATOM 3111 O O . ASP B 1 16 ? -23.312 -0.213 -1.567 1 98.06 16 ASP B O 1
ATOM 3115 N N . TYR B 1 17 ? -22.234 1.631 -0.965 1 98.56 17 TYR B N 1
ATOM 3116 C CA . TYR B 1 17 ? -21.297 1.523 -2.082 1 98.56 17 TYR B CA 1
ATOM 3117 C C . TYR B 1 17 ? -20.375 0.326 -1.904 1 98.56 17 TYR B C 1
ATOM 3119 O O . TYR B 1 17 ? -20 -0.329 -2.881 1 98.56 17 TYR B O 1
ATOM 3127 N N . ILE B 1 18 ? -20 0.012 -0.661 1 98.31 18 ILE B N 1
ATOM 3128 C CA . ILE B 1 18 ? -19.188 -1.174 -0.397 1 98.31 18 ILE B CA 1
ATOM 3129 C C . ILE B 1 18 ? -19.984 -2.43 -0.754 1 98.31 18 ILE B C 1
ATOM 3131 O O . ILE B 1 18 ? -19.453 -3.346 -1.388 1 98.31 18 ILE B O 1
ATOM 3135 N N . ARG B 1 19 ? -21.219 -2.461 -0.333 1 97.56 19 ARG B N 1
ATOM 3136 C CA . ARG B 1 19 ? -22.078 -3.582 -0.681 1 97.56 19 ARG B CA 1
ATOM 3137 C C . ARG B 1 19 ? -22.172 -3.756 -2.193 1 97.56 19 ARG B C 1
ATOM 3139 O O . ARG B 1 19 ? -22.094 -4.879 -2.699 1 97.56 19 ARG B O 1
ATOM 3146 N N . ASP B 1 20 ? -22.328 -2.664 -2.863 1 98.25 20 ASP B N 1
ATOM 3147 C CA . ASP B 1 20 ? -22.391 -2.701 -4.32 1 98.25 20 ASP B CA 1
ATOM 3148 C C . ASP B 1 20 ? -21.094 -3.244 -4.918 1 98.25 20 ASP B C 1
ATOM 3150 O O . ASP B 1 20 ? -21.125 -4.047 -5.852 1 98.25 20 ASP B O 1
ATOM 3154 N N . ALA B 1 21 ? -19.984 -2.787 -4.387 1 97.62 21 ALA B N 1
ATOM 3155 C CA . ALA B 1 21 ? -18.688 -3.271 -4.863 1 97.62 21 ALA B CA 1
ATOM 3156 C C . ALA B 1 21 ? -18.578 -4.785 -4.699 1 97.62 21 ALA B C 1
ATOM 3158 O O . ALA B 1 21 ? -18.078 -5.477 -5.59 1 97.62 21 ALA B O 1
ATOM 3159 N N . ILE B 1 22 ? -18.953 -5.285 -3.555 1 96.5 22 ILE B N 1
ATOM 3160 C CA . ILE B 1 22 ? -18.906 -6.715 -3.271 1 96.5 22 ILE B CA 1
ATOM 3161 C C . ILE B 1 22 ? -19.828 -7.465 -4.242 1 96.5 22 ILE B C 1
ATOM 3163 O O . ILE B 1 22 ? -19.438 -8.516 -4.77 1 96.5 22 ILE B O 1
ATOM 3167 N N . GLN B 1 23 ? -20.969 -6.895 -4.531 1 95.56 23 GLN B N 1
ATOM 3168 C CA . GLN B 1 23 ? -21.953 -7.527 -5.402 1 95.56 23 GLN B CA 1
ATOM 3169 C C . GLN B 1 23 ? -21.453 -7.578 -6.844 1 95.56 23 GLN B C 1
ATOM 3171 O O . GLN B 1 23 ? -21.797 -8.492 -7.594 1 95.56 23 GLN B O 1
ATOM 3176 N N . ARG B 1 24 ? -20.656 -6.676 -7.227 1 94.56 24 ARG B N 1
ATOM 3177 C CA . ARG B 1 24 ? -20.109 -6.617 -8.57 1 94.56 24 ARG B CA 1
ATOM 3178 C C . ARG B 1 24 ? -19.062 -7.715 -8.789 1 94.56 24 ARG B C 1
ATOM 3180 O O . ARG B 1 24 ? -18.688 -8 -9.922 1 94.56 24 ARG B O 1
ATOM 3187 N N . ALA B 1 25 ? -18.578 -8.367 -7.758 1 91.94 25 ALA B N 1
ATOM 3188 C CA . ALA B 1 25 ? -17.672 -9.508 -7.785 1 91.94 25 ALA B CA 1
ATOM 3189 C C . ALA B 1 25 ? -16.344 -9.125 -8.43 1 91.94 25 ALA B C 1
ATOM 3191 O O . ALA B 1 25 ? -15.758 -9.914 -9.18 1 91.94 25 ALA B O 1
ATOM 3192 N N . HIS B 1 26 ? -15.977 -7.945 -8.312 1 93.06 26 HIS B N 1
ATOM 3193 C CA . HIS B 1 26 ? -14.68 -7.379 -8.656 1 93.06 26 HIS B CA 1
ATOM 3194 C C . HIS B 1 26 ? -14.133 -6.516 -7.523 1 93.06 26 HIS B C 1
ATOM 3196 O O . HIS B 1 26 ? -14.453 -5.328 -7.434 1 93.06 26 HIS B O 1
ATOM 3202 N N . LEU B 1 27 ? -13.242 -7.125 -6.75 1 95.38 27 LEU B N 1
ATOM 3203 C CA . LEU B 1 27 ? -12.883 -6.484 -5.488 1 95.38 27 LEU B CA 1
ATOM 3204 C C . LEU B 1 27 ? -11.469 -5.922 -5.543 1 95.38 27 LEU B C 1
ATOM 3206 O O . LEU B 1 27 ? -11.078 -5.133 -4.68 1 95.38 27 LEU B O 1
ATOM 3210 N N . CYS B 1 28 ? -10.656 -6.406 -6.516 1 94.5 28 CYS B N 1
ATOM 3211 C CA . CYS B 1 28 ? -9.32 -5.836 -6.66 1 94.5 28 CYS B CA 1
ATOM 3212 C C . CYS B 1 28 ? -9.383 -4.469 -7.328 1 94.5 28 CYS B C 1
ATOM 3214 O O . CYS B 1 28 ? -10.469 -3.973 -7.641 1 94.5 28 CYS B O 1
ATOM 3216 N N . GLY B 1 29 ? -8.266 -3.881 -7.5 1 92.5 29 GLY B N 1
ATOM 3217 C CA . GLY B 1 29 ? -8.195 -2.514 -7.988 1 92.5 29 GLY B CA 1
ATOM 3218 C C . GLY B 1 29 ? -8.656 -2.369 -9.422 1 92.5 29 GLY B C 1
ATOM 3219 O O . GLY B 1 29 ? -8.773 -3.359 -10.148 1 92.5 29 GLY B O 1
ATOM 3220 N N . ASP B 1 30 ? -8.953 -1.152 -9.758 1 94.69 30 ASP B N 1
ATOM 3221 C CA . ASP B 1 30 ? -9.258 -0.691 -11.109 1 94.69 30 ASP B CA 1
ATOM 3222 C C . ASP B 1 30 ? -10.609 -1.225 -11.578 1 94.69 30 ASP B C 1
ATOM 3224 O O . ASP B 1 30 ? -10.758 -1.613 -12.734 1 94.69 30 ASP B O 1
ATOM 3228 N N . GLY B 1 31 ? -11.531 -1.305 -10.648 1 96.81 31 GLY B N 1
ATOM 3229 C CA . GLY B 1 31 ? -12.914 -1.617 -10.969 1 96.81 31 GLY B CA 1
ATOM 3230 C C . GLY B 1 31 ? -13.781 -0.385 -11.133 1 96.81 31 GLY B C 1
ATOM 3231 O O . GLY B 1 31 ? -13.305 0.666 -11.57 1 96.81 31 GLY B O 1
ATOM 3232 N N . TYR B 1 32 ? -15.055 -0.536 -10.883 1 98.31 32 TYR B N 1
ATOM 3233 C CA . TYR B 1 32 ? -16.078 0.477 -11.086 1 98.31 32 TYR B CA 1
ATOM 3234 C C . TYR B 1 32 ? -15.82 1.704 -10.227 1 98.31 32 TYR B C 1
ATOM 3236 O O . TYR B 1 32 ? -15.797 2.83 -10.727 1 98.31 32 TYR B O 1
ATOM 3244 N N . TYR B 1 33 ? -15.578 1.538 -8.984 1 98.75 33 TYR B N 1
ATOM 3245 C CA . TYR B 1 33 ? -15.469 2.656 -8.055 1 98.75 33 TYR B CA 1
ATOM 3246 C C . TYR B 1 33 ? -14.117 3.344 -8.18 1 98.75 33 TYR B C 1
ATOM 3248 O O . TYR B 1 33 ? -14.008 4.559 -8 1 98.75 33 TYR B O 1
ATOM 3256 N N . THR B 1 34 ? -13.078 2.559 -8.469 1 98.62 34 THR B N 1
ATOM 3257 C CA . THR B 1 34 ? -11.789 3.182 -8.75 1 98.62 34 THR B CA 1
ATOM 3258 C C . THR B 1 34 ? -11.906 4.18 -9.898 1 98.62 34 THR B C 1
ATOM 3260 O O . THR B 1 34 ? -11.422 5.309 -9.797 1 98.62 34 THR B O 1
ATOM 3263 N N . LYS B 1 35 ? -12.562 3.764 -10.922 1 98.31 35 LYS B N 1
ATOM 3264 C CA . LYS B 1 35 ? -12.742 4.625 -12.086 1 98.31 35 LYS B CA 1
ATOM 3265 C C . LYS B 1 35 ? -13.57 5.859 -11.734 1 98.31 35 LYS B C 1
ATOM 3267 O O . LYS B 1 35 ? -13.273 6.965 -12.195 1 98.31 35 LYS B O 1
ATOM 3272 N N . LYS B 1 36 ? -14.555 5.707 -10.945 1 98.75 36 LYS B N 1
ATOM 3273 C CA . LYS B 1 36 ? -15.383 6.828 -10.516 1 98.75 36 LYS B CA 1
ATOM 3274 C C . LYS B 1 36 ? -14.57 7.832 -9.703 1 98.75 36 LYS B C 1
ATOM 3276 O O . LYS B 1 36 ? -14.734 9.047 -9.867 1 98.75 36 LYS B O 1
ATOM 3281 N N . CYS B 1 37 ? -13.758 7.324 -8.852 1 98.88 37 CYS B N 1
ATOM 3282 C CA . CYS B 1 37 ? -12.914 8.211 -8.055 1 98.88 37 CYS B CA 1
ATOM 3283 C C . CYS B 1 37 ? -11.945 8.977 -8.945 1 98.88 37 CYS B C 1
ATOM 3285 O O . CYS B 1 37 ? -11.734 10.18 -8.75 1 98.88 37 CYS B O 1
ATOM 3287 N N . HIS B 1 38 ? -11.297 8.234 -9.891 1 98.81 38 HIS B N 1
ATOM 3288 C CA . HIS B 1 38 ? -10.391 8.883 -10.828 1 98.81 38 HIS B CA 1
ATOM 3289 C C . HIS B 1 38 ? -11.078 10.023 -11.562 1 98.81 38 HIS B C 1
ATOM 3291 O O . HIS B 1 38 ? -10.539 11.133 -11.648 1 98.81 38 HIS B O 1
ATOM 3297 N N . GLU B 1 39 ? -12.227 9.766 -12.039 1 98.62 39 GLU B N 1
ATOM 3298 C CA . GLU B 1 39 ? -12.984 10.75 -12.805 1 98.62 39 GLU B CA 1
ATOM 3299 C C . GLU B 1 39 ? -13.344 11.961 -11.953 1 98.62 39 GLU B C 1
ATOM 3301 O O . GLU B 1 39 ? -13.156 13.102 -12.375 1 98.62 39 GLU B O 1
ATOM 3306 N N . LEU B 1 40 ? -13.828 11.711 -10.812 1 98.75 40 LEU B N 1
ATOM 3307 C CA . LEU B 1 40 ? -14.266 12.781 -9.922 1 98.75 40 LEU B CA 1
ATOM 3308 C C . LEU B 1 40 ? -13.094 13.656 -9.508 1 98.75 40 LEU B C 1
ATOM 3310 O O . LEU B 1 40 ? -13.195 14.891 -9.508 1 98.75 40 LEU B O 1
ATOM 3314 N N . LEU B 1 41 ? -12.008 13.078 -9.141 1 98.81 41 LEU B N 1
ATOM 3315 C CA . LEU B 1 41 ? -10.828 13.828 -8.711 1 98.81 41 LEU B CA 1
ATOM 3316 C C . LEU B 1 41 ? -10.227 14.609 -9.867 1 98.81 41 LEU B C 1
ATOM 3318 O O . LEU B 1 41 ? -9.758 15.734 -9.688 1 98.81 41 LEU B O 1
ATOM 3322 N N . ALA B 1 42 ? -10.195 13.961 -11.016 1 98.62 42 ALA B N 1
ATOM 3323 C CA . ALA B 1 42 ? -9.695 14.672 -12.188 1 98.62 42 ALA B CA 1
ATOM 3324 C C . ALA B 1 42 ? -10.547 15.898 -12.484 1 98.62 42 ALA B C 1
ATOM 3326 O O . ALA B 1 42 ? -10.016 16.984 -12.773 1 98.62 42 ALA B O 1
ATOM 3327 N N . GLU B 1 43 ? -11.805 15.734 -12.438 1 98.25 43 GLU B N 1
ATOM 3328 C CA . GLU B 1 43 ? -12.734 16.828 -12.695 1 98.25 43 GLU B CA 1
ATOM 3329 C C . GLU B 1 43 ? -12.547 17.953 -11.68 1 98.25 43 GLU B C 1
ATOM 3331 O O . GLU B 1 43 ? -12.516 19.125 -12.047 1 98.25 43 GLU B O 1
ATOM 3336 N N . ARG B 1 44 ? -12.359 17.641 -10.477 1 97.81 44 ARG B N 1
ATOM 3337 C CA . ARG B 1 44 ? -12.344 18.609 -9.398 1 97.81 44 ARG B CA 1
ATOM 3338 C C . ARG B 1 44 ? -10.992 19.312 -9.312 1 97.81 44 ARG B C 1
ATOM 3340 O O . ARG B 1 44 ? -10.906 20.469 -8.883 1 97.81 44 ARG B O 1
ATOM 3347 N N . THR B 1 45 ? -9.922 18.656 -9.68 1 98.31 45 THR B N 1
ATOM 3348 C CA . THR B 1 45 ? -8.594 19.203 -9.477 1 98.31 45 THR B CA 1
ATOM 3349 C C . THR B 1 45 ? -8.047 19.797 -10.781 1 98.31 45 THR B C 1
ATOM 3351 O O . THR B 1 45 ? -7.152 20.641 -10.758 1 98.31 45 THR B O 1
ATOM 3354 N N . GLY B 1 46 ? -8.516 19.266 -11.891 1 97.69 46 GLY B N 1
ATOM 3355 C CA . GLY B 1 46 ? -7.953 19.625 -13.18 1 97.69 46 GLY B CA 1
ATOM 3356 C C . GLY B 1 46 ? -6.656 18.906 -13.492 1 97.69 46 GLY B C 1
ATOM 3357 O O . GLY B 1 46 ? -5.98 19.219 -14.477 1 97.69 46 GLY B O 1
ATOM 3358 N N . ALA B 1 47 ? -6.301 17.953 -12.68 1 97.94 47 ALA B N 1
ATOM 3359 C CA . ALA B 1 47 ? -5.078 17.188 -12.914 1 97.94 47 ALA B CA 1
ATOM 3360 C C . ALA B 1 47 ? -5.164 16.406 -14.227 1 97.94 47 ALA B C 1
ATOM 3362 O O . ALA B 1 47 ? -6.25 15.969 -14.625 1 97.94 47 ALA B O 1
ATOM 3363 N N . GLY B 1 48 ? -3.988 16.172 -14.883 1 97.31 48 GLY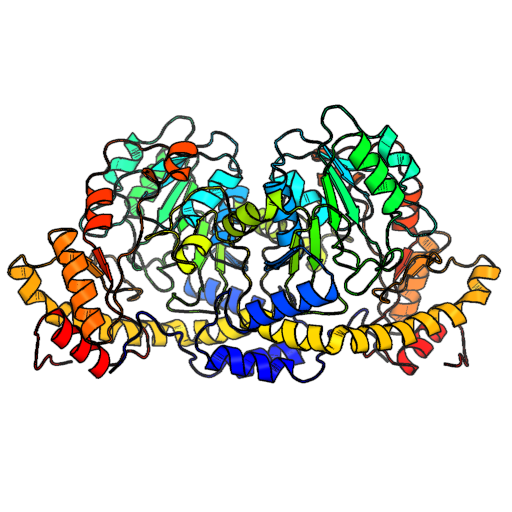 B N 1
ATOM 3364 C CA . GLY B 1 48 ? -3.945 15.438 -16.141 1 97.31 48 GLY B CA 1
ATOM 3365 C C . GLY B 1 48 ? -4.336 13.984 -15.977 1 97.31 48 GLY B C 1
ATOM 3366 O O . GLY B 1 48 ? -5.02 13.422 -16.844 1 97.31 48 GLY B O 1
ATOM 3367 N N . LYS B 1 49 ? -3.881 13.375 -14.984 1 98.25 49 LYS B N 1
ATOM 3368 C CA . LYS B 1 49 ? -4.195 11.984 -14.656 1 98.25 49 LYS B CA 1
ATOM 3369 C C . LYS B 1 49 ? -4.238 11.773 -13.148 1 98.25 49 LYS B C 1
ATOM 3371 O O . LYS B 1 49 ? -3.395 12.305 -12.414 1 98.25 49 LYS B O 1
ATOM 3376 N N . VAL B 1 50 ? -5.246 11.102 -12.75 1 98.81 50 VAL B N 1
ATOM 3377 C CA . VAL B 1 50 ? -5.367 10.742 -11.344 1 98.81 50 VAL B CA 1
ATOM 3378 C C . VAL B 1 50 ? -5.305 9.219 -11.188 1 98.81 50 VAL B C 1
ATOM 3380 O O . VAL B 1 50 ? -5.965 8.492 -11.93 1 98.81 50 VAL B O 1
ATOM 3383 N N . LEU B 1 51 ? -4.484 8.75 -10.328 1 98.88 51 LEU B N 1
ATOM 3384 C CA . LEU B 1 51 ? -4.355 7.332 -10.023 1 98.88 51 LEU B CA 1
ATOM 3385 C C . LEU B 1 51 ? -4.523 7.078 -8.523 1 98.88 51 LEU B C 1
ATOM 3387 O O . LEU B 1 51 ? -3.713 7.539 -7.719 1 98.88 51 LEU B O 1
ATOM 3391 N N . LEU B 1 52 ? -5.555 6.344 -8.172 1 98.88 52 LEU B N 1
ATOM 3392 C CA . LEU B 1 52 ? -5.691 5.945 -6.773 1 98.88 52 LEU B CA 1
ATOM 3393 C C . LEU B 1 52 ? -4.555 5.016 -6.359 1 98.88 52 LEU B C 1
ATOM 3395 O O . LEU B 1 52 ? -4.117 4.176 -7.148 1 98.88 52 LEU B O 1
ATOM 3399 N N . VAL B 1 53 ? -4.125 5.203 -5.18 1 98.75 53 VAL B N 1
ATOM 3400 C CA . VAL B 1 53 ? -3.121 4.336 -4.57 1 98.75 53 VAL B CA 1
ATOM 3401 C C . VAL B 1 53 ? -3.535 3.986 -3.145 1 98.75 53 VAL B C 1
ATOM 3403 O O . VAL B 1 53 ? -4.52 4.52 -2.629 1 98.75 53 VAL B O 1
ATOM 3406 N N . HIS B 1 54 ? -2.816 3.094 -2.486 1 98.25 54 HIS B N 1
ATOM 3407 C CA . HIS B 1 54 ? -3.293 2.523 -1.23 1 98.25 54 HIS B CA 1
ATOM 3408 C C . HIS B 1 54 ? -2.973 3.439 -0.053 1 98.25 54 HIS B C 1
ATOM 3410 O O . HIS B 1 54 ? -3.455 3.217 1.061 1 98.25 54 HIS B O 1
ATOM 3416 N N . SER B 1 55 ? -2.203 4.48 -0.232 1 98.44 55 SER B N 1
ATOM 3417 C CA . SER B 1 55 ? -1.884 5.441 0.819 1 98.44 55 SER B CA 1
ATOM 3418 C C . SER B 1 55 ? -1.268 6.711 0.24 1 98.44 55 SER B C 1
ATOM 3420 O O . SER B 1 55 ? -0.832 6.727 -0.913 1 98.44 55 SER B O 1
ATOM 3422 N N . GLY B 1 56 ? -1.296 7.773 1.041 1 98.62 56 GLY B N 1
ATOM 3423 C CA . GLY B 1 56 ? -0.548 8.953 0.641 1 98.62 56 GLY B CA 1
ATOM 3424 C C . GLY B 1 56 ? 0.938 8.695 0.483 1 98.62 56 GLY B C 1
ATOM 3425 O O . GLY B 1 56 ? 1.587 9.273 -0.39 1 98.62 56 GLY B O 1
ATOM 3426 N N . THR B 1 57 ? 1.514 7.82 1.303 1 98.62 57 THR B N 1
ATOM 3427 C CA . THR B 1 57 ? 2.91 7.41 1.207 1 98.62 57 THR B CA 1
ATOM 3428 C C . THR B 1 57 ? 3.195 6.773 -0.15 1 98.62 57 THR B C 1
ATOM 3430 O O . THR B 1 57 ? 4.223 7.055 -0.769 1 98.62 57 THR B O 1
ATOM 3433 N N . ALA B 1 58 ? 2.262 5.949 -0.581 1 98.69 58 ALA B N 1
ATOM 3434 C CA . ALA B 1 58 ? 2.404 5.289 -1.877 1 98.69 58 ALA B CA 1
ATOM 3435 C C . ALA B 1 58 ? 2.486 6.316 -3.006 1 98.69 58 ALA B C 1
ATOM 3437 O O . ALA B 1 58 ? 3.264 6.148 -3.949 1 98.69 58 ALA B O 1
ATOM 3438 N N . ALA B 1 59 ? 1.653 7.328 -2.936 1 98.94 59 ALA B N 1
ATOM 3439 C CA . ALA B 1 59 ? 1.693 8.391 -3.938 1 98.94 59 ALA B CA 1
ATOM 3440 C C . ALA B 1 59 ? 3.066 9.047 -3.98 1 98.94 59 ALA B C 1
ATOM 3442 O O . ALA B 1 59 ? 3.613 9.297 -5.059 1 98.94 59 ALA B O 1
ATOM 3443 N N . LEU B 1 60 ? 3.609 9.328 -2.842 1 98.94 60 LEU B N 1
ATOM 3444 C CA . LEU B 1 60 ? 4.926 9.945 -2.74 1 98.94 60 LEU B CA 1
ATOM 3445 C C . LEU B 1 60 ? 6.008 9.016 -3.273 1 98.94 60 LEU B C 1
ATOM 3447 O O . LEU B 1 60 ? 6.934 9.461 -3.957 1 98.94 60 LEU B O 1
ATOM 3451 N N . GLU B 1 61 ? 5.902 7.754 -2.939 1 98.81 61 GLU B N 1
ATOM 3452 C CA . GLU B 1 61 ? 6.875 6.785 -3.43 1 98.81 61 GLU B CA 1
ATOM 3453 C C . GLU B 1 61 ? 6.824 6.668 -4.953 1 98.81 61 GLU B C 1
ATOM 3455 O O . GLU B 1 61 ? 7.863 6.559 -5.605 1 98.81 61 GLU B O 1
ATOM 3460 N N . MET B 1 62 ? 5.633 6.637 -5.492 1 98.81 62 MET B N 1
ATOM 3461 C CA . MET B 1 62 ? 5.496 6.641 -6.949 1 98.81 62 MET B CA 1
ATOM 3462 C C . MET B 1 62 ? 6.129 7.891 -7.551 1 98.81 62 MET B C 1
ATOM 3464 O O . MET B 1 62 ? 6.758 7.824 -8.609 1 98.81 62 MET B O 1
ATOM 3468 N N . ALA B 1 63 ? 5.895 9.031 -6.891 1 98.94 63 ALA B N 1
ATOM 3469 C CA . ALA B 1 63 ? 6.5 10.266 -7.367 1 98.94 63 ALA B CA 1
ATOM 3470 C C . ALA B 1 63 ? 8.016 10.148 -7.43 1 98.94 63 ALA B C 1
ATOM 3472 O O . ALA B 1 63 ? 8.648 10.586 -8.398 1 98.94 63 ALA B O 1
ATOM 3473 N N . ALA B 1 64 ? 8.617 9.578 -6.41 1 98.88 64 ALA B N 1
ATOM 3474 C CA . ALA B 1 64 ? 10.062 9.391 -6.383 1 98.88 64 ALA B CA 1
ATOM 3475 C C . ALA B 1 64 ? 10.531 8.539 -7.559 1 98.88 64 ALA B C 1
ATOM 3477 O O . ALA B 1 64 ? 11.539 8.844 -8.195 1 98.88 64 ALA B O 1
ATOM 3478 N N . LEU B 1 65 ? 9.812 7.473 -7.832 1 98.69 65 LEU B N 1
ATOM 3479 C CA . LEU B 1 65 ? 10.156 6.602 -8.953 1 98.69 65 LEU B CA 1
ATOM 3480 C C . LEU B 1 65 ? 9.984 7.332 -10.281 1 98.69 65 LEU B C 1
ATOM 3482 O O . LEU B 1 65 ? 10.812 7.184 -11.188 1 98.69 65 LEU B O 1
ATOM 3486 N N . LEU B 1 66 ? 8.945 8.078 -10.367 1 98.81 66 LEU B N 1
ATOM 3487 C CA . LEU B 1 66 ? 8.594 8.734 -11.617 1 98.81 66 LEU B CA 1
ATOM 3488 C C . LEU B 1 66 ? 9.633 9.781 -12 1 98.81 66 LEU B C 1
ATOM 3490 O O . LEU B 1 66 ? 9.93 9.969 -13.18 1 98.81 66 LEU B O 1
ATOM 3494 N N . ILE B 1 67 ? 10.203 10.438 -11 1 98.69 67 ILE B N 1
ATOM 3495 C CA . ILE B 1 67 ? 11.203 11.445 -11.328 1 98.69 67 ILE B CA 1
ATOM 3496 C C . ILE B 1 67 ? 12.578 10.797 -11.414 1 98.69 67 ILE B C 1
ATOM 3498 O O . ILE B 1 67 ? 13.594 11.492 -11.5 1 98.69 67 ILE B O 1
ATOM 3502 N N . ASP B 1 68 ? 12.617 9.484 -11.297 1 97.56 68 ASP B N 1
ATOM 3503 C CA . ASP B 1 68 ? 13.844 8.695 -11.398 1 97.56 68 ASP B CA 1
ATOM 3504 C C . ASP B 1 68 ? 14.859 9.102 -10.336 1 97.56 68 ASP B C 1
ATOM 3506 O O . ASP B 1 68 ? 16.016 9.383 -10.656 1 97.56 68 ASP B O 1
ATOM 3510 N N . CYS B 1 69 ? 14.312 9.273 -9.133 1 98 69 CYS B N 1
ATOM 3511 C CA . CYS B 1 69 ? 15.203 9.547 -8.016 1 98 69 CYS B CA 1
ATOM 3512 C C . CYS B 1 69 ? 16.281 8.477 -7.891 1 98 69 CYS B C 1
ATOM 3514 O O . CYS B 1 69 ? 15.969 7.285 -7.832 1 98 69 CYS B O 1
ATOM 3516 N N . ARG B 1 70 ? 17.531 8.852 -7.875 1 95.94 70 ARG B N 1
ATOM 3517 C CA . ARG B 1 70 ? 18.688 7.969 -7.793 1 95.94 70 ARG B CA 1
ATOM 3518 C C . ARG B 1 70 ? 19.5 8.242 -6.531 1 95.94 70 ARG B C 1
ATOM 3520 O O . ARG B 1 70 ? 19.312 9.273 -5.883 1 95.94 70 ARG B O 1
ATOM 3527 N N . PRO B 1 71 ? 20.328 7.227 -6.16 1 96.62 71 PRO B N 1
ATOM 3528 C CA . PRO B 1 71 ? 21.188 7.465 -4.988 1 96.62 71 PRO B CA 1
ATOM 3529 C C . PRO B 1 71 ? 22 8.75 -5.102 1 96.62 71 PRO B C 1
ATOM 3531 O O . PRO B 1 71 ? 22.656 8.977 -6.121 1 96.62 71 PRO B O 1
ATOM 3534 N N . GLY B 1 72 ? 21.844 9.586 -4.086 1 97.75 72 GLY B N 1
ATOM 3535 C CA . GLY B 1 72 ? 22.609 10.812 -4.055 1 97.75 72 GLY B CA 1
ATOM 3536 C C . GLY B 1 72 ? 21.812 12.031 -4.504 1 97.75 72 GLY B C 1
ATOM 3537 O O . GLY B 1 72 ? 22.203 13.164 -4.234 1 97.75 72 GLY B O 1
ATOM 3538 N N . ASP B 1 73 ? 20.703 11.82 -5.184 1 98.75 73 ASP B N 1
ATOM 3539 C CA . ASP B 1 73 ? 19.844 12.945 -5.562 1 98.75 73 ASP B CA 1
ATOM 3540 C C . ASP B 1 73 ? 19.328 13.68 -4.328 1 98.75 73 ASP B C 1
ATOM 3542 O O . ASP B 1 73 ? 18.969 13.047 -3.326 1 98.75 73 ASP B O 1
ATOM 3546 N N . GLU B 1 74 ? 19.328 14.961 -4.418 1 98.94 74 GLU B N 1
ATOM 3547 C CA . GLU B 1 74 ? 18.859 15.781 -3.309 1 98.94 74 GLU B CA 1
ATOM 3548 C C . GLU B 1 74 ? 17.438 16.25 -3.537 1 98.94 74 GLU B C 1
ATOM 3550 O O . GLU B 1 74 ? 17.078 16.688 -4.637 1 98.94 74 GLU B O 1
ATOM 3555 N N . ILE B 1 75 ? 16.641 16.094 -2.547 1 99 75 ILE B N 1
ATOM 3556 C CA . ILE B 1 75 ? 15.258 16.531 -2.576 1 99 75 ILE B CA 1
ATOM 3557 C C . ILE B 1 75 ? 15.023 17.578 -1.488 1 99 75 ILE B C 1
ATOM 3559 O O . ILE B 1 75 ? 15.109 17.266 -0.296 1 99 75 ILE B O 1
ATOM 3563 N N . ILE B 1 76 ? 14.695 18.797 -1.868 1 99 76 ILE B N 1
ATOM 3564 C CA . ILE B 1 76 ? 14.453 19.875 -0.917 1 99 76 ILE B CA 1
ATOM 3565 C C . ILE B 1 76 ? 13.055 19.734 -0.323 1 99 76 ILE B C 1
ATOM 3567 O O . ILE B 1 76 ? 12.078 19.547 -1.054 1 99 76 ILE B O 1
ATOM 3571 N N . MET B 1 77 ? 12.961 19.844 0.956 1 98.94 77 MET B N 1
ATOM 3572 C CA . MET B 1 77 ? 11.672 19.719 1.632 1 98.94 77 MET B CA 1
ATOM 3573 C C . MET B 1 77 ? 11.719 20.359 3.016 1 98.94 77 MET B C 1
ATOM 3575 O O . MET B 1 77 ? 12.805 20.656 3.531 1 98.94 77 MET B O 1
ATOM 3579 N N . PRO B 1 78 ? 10.555 20.656 3.639 1 98.94 78 PRO B N 1
ATOM 3580 C CA . PRO B 1 78 ? 10.578 21.047 5.051 1 98.94 78 PRO B CA 1
ATOM 3581 C C . PRO B 1 78 ? 10.875 19.875 5.98 1 98.94 78 PRO B C 1
ATOM 3583 O O . PRO B 1 78 ? 10.594 18.719 5.641 1 98.94 78 PRO B O 1
ATOM 3586 N N . SER B 1 79 ? 11.469 20.188 7.121 1 98.69 79 SER B N 1
ATOM 3587 C CA . SER B 1 79 ? 11.672 19.188 8.164 1 98.69 79 SER B CA 1
ATOM 3588 C C . SER B 1 79 ? 10.414 19 9.008 1 98.69 79 SER B C 1
ATOM 3590 O O . SER B 1 79 ? 10.18 17.922 9.555 1 98.69 79 SER B O 1
ATOM 3592 N N . TYR B 1 80 ? 9.656 20.078 9.133 1 98.56 80 TYR B N 1
ATOM 3593 C CA . TYR B 1 80 ? 8.398 20 9.867 1 98.56 80 TYR B CA 1
ATOM 3594 C C . TYR B 1 80 ? 7.309 19.328 9.039 1 98.56 80 TYR B C 1
ATOM 3596 O O . TYR B 1 80 ? 6.395 20 8.547 1 98.56 80 TYR B O 1
ATOM 3604 N N . THR B 1 81 ? 7.426 18.062 8.922 1 98.44 81 THR B N 1
ATOM 3605 C CA . THR B 1 81 ? 6.484 17.25 8.156 1 98.44 81 THR B CA 1
ATOM 3606 C C . THR B 1 81 ? 6.492 15.797 8.648 1 98.44 81 THR B C 1
ATOM 3608 O O . THR B 1 81 ? 7.207 15.461 9.586 1 98.44 81 THR B O 1
ATOM 361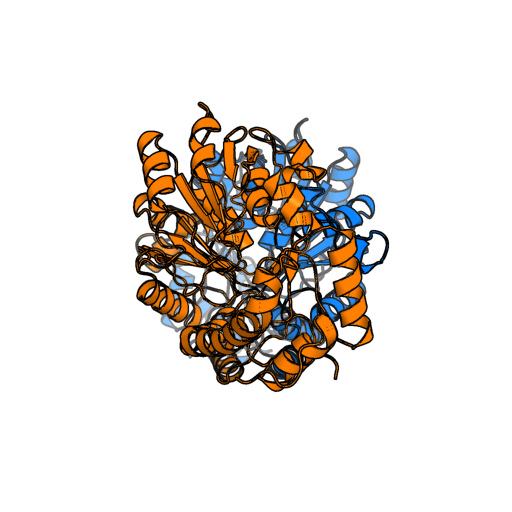1 N N . PHE B 1 82 ? 5.594 15.023 8.07 1 97.81 82 PHE B N 1
ATOM 3612 C CA . PHE B 1 82 ? 5.488 13.609 8.414 1 97.81 82 PHE B CA 1
ATOM 3613 C C . PHE B 1 82 ? 6.609 12.812 7.754 1 97.81 82 PHE B C 1
ATOM 3615 O O . PHE B 1 82 ? 7.059 13.148 6.656 1 97.81 82 PHE B O 1
ATOM 3622 N N . VAL B 1 83 ? 7.047 11.734 8.242 1 98 83 VAL B N 1
ATOM 3623 C CA . VAL B 1 83 ? 8.203 10.922 7.859 1 98 83 VAL B CA 1
ATOM 3624 C C . VAL B 1 83 ? 8.023 10.422 6.43 1 98 83 VAL B C 1
ATOM 3626 O O . VAL B 1 83 ? 9 10.234 5.703 1 98 83 VAL B O 1
ATOM 3629 N N . SER B 1 84 ? 6.797 10.141 5.98 1 98 84 SER B N 1
ATOM 3630 C CA . SER B 1 84 ? 6.527 9.57 4.668 1 98 84 SER B CA 1
ATOM 3631 C C . SER B 1 84 ? 7.023 10.484 3.551 1 98 84 SER B C 1
ATOM 3633 O O . SER B 1 84 ? 7.426 10.008 2.488 1 98 84 SER B O 1
ATOM 3635 N N . THR B 1 85 ? 6.977 11.789 3.818 1 98.69 85 THR B N 1
ATOM 3636 C CA . THR B 1 85 ? 7.449 12.75 2.828 1 98.69 85 THR B CA 1
ATOM 3637 C C . THR B 1 85 ? 8.914 12.5 2.492 1 98.69 85 THR B C 1
ATOM 3639 O O . THR B 1 85 ? 9.305 12.531 1.322 1 98.69 85 THR B O 1
ATOM 3642 N N . ALA B 1 86 ? 9.695 12.227 3.502 1 98.75 86 ALA B N 1
ATOM 3643 C CA . ALA B 1 86 ? 11.133 12.008 3.312 1 98.75 86 ALA B CA 1
ATOM 3644 C C . ALA B 1 86 ? 11.414 10.562 2.912 1 98.75 86 ALA B C 1
ATOM 3646 O O . ALA B 1 86 ? 12.25 10.305 2.041 1 98.75 86 ALA B O 1
ATOM 3647 N N . ASN B 1 87 ? 10.742 9.617 3.473 1 98.25 87 ASN B N 1
ATOM 3648 C CA . ASN B 1 87 ? 10.992 8.195 3.277 1 98.25 87 ASN B CA 1
ATOM 3649 C C . ASN B 1 87 ? 10.828 7.797 1.813 1 98.25 87 ASN B C 1
ATOM 3651 O O . ASN B 1 87 ? 11.539 6.91 1.326 1 98.25 87 ASN B O 1
ATOM 3655 N N . ALA B 1 88 ? 9.898 8.414 1.18 1 98.56 88 ALA B N 1
ATOM 3656 C CA . ALA B 1 88 ? 9.609 8.094 -0.216 1 98.56 88 ALA B CA 1
ATOM 3657 C C . ALA B 1 88 ? 10.859 8.219 -1.08 1 98.56 88 ALA B C 1
ATOM 3659 O O . ALA B 1 88 ? 11.047 7.453 -2.023 1 98.56 88 ALA B O 1
ATOM 3660 N N . PHE B 1 89 ? 11.711 9.156 -0.739 1 98.75 89 PHE B N 1
ATOM 3661 C CA . PHE B 1 89 ? 12.914 9.422 -1.521 1 98.75 89 PHE B CA 1
ATOM 3662 C C . PHE B 1 89 ? 14.102 8.672 -0.944 1 98.75 89 PHE B C 1
ATOM 3664 O O . PHE B 1 89 ? 14.953 8.18 -1.689 1 98.75 89 PHE B O 1
ATOM 3671 N N . VAL B 1 90 ? 14.125 8.562 0.394 1 98.5 90 VAL B N 1
ATOM 3672 C CA . VAL B 1 90 ? 15.211 7.867 1.068 1 98.5 90 VAL B CA 1
ATOM 3673 C C . VAL B 1 90 ? 15.25 6.406 0.618 1 98.5 90 VAL B C 1
ATOM 3675 O O . VAL B 1 90 ? 16.328 5.832 0.441 1 98.5 90 VAL B O 1
ATOM 3678 N N . LEU B 1 91 ? 14.109 5.828 0.359 1 97.75 91 LEU B N 1
ATOM 3679 C CA . LEU B 1 91 ? 14 4.438 -0.075 1 97.75 91 LEU B CA 1
ATOM 3680 C C . LEU B 1 91 ? 14.664 4.238 -1.433 1 97.75 91 LEU B C 1
ATOM 3682 O O . LEU B 1 91 ? 14.992 3.109 -1.808 1 97.75 91 LEU B O 1
ATOM 3686 N N . ARG B 1 92 ? 14.828 5.312 -2.168 1 97 92 ARG B N 1
ATOM 3687 C CA . ARG B 1 92 ? 15.477 5.258 -3.475 1 97 92 ARG B CA 1
ATOM 3688 C C . ARG B 1 92 ? 16.922 5.742 -3.391 1 97 92 ARG B C 1
ATOM 3690 O O . ARG B 1 92 ? 17.578 5.945 -4.418 1 97 92 ARG B O 1
ATOM 3697 N N . GLY B 1 93 ? 17.359 6.047 -2.217 1 97.06 93 GLY B N 1
ATOM 3698 C CA . GLY B 1 93 ? 18.719 6.535 -2.016 1 97.06 93 GLY B CA 1
ATOM 3699 C C . GLY B 1 93 ? 18.812 8.047 -2.092 1 97.06 93 GLY B C 1
ATOM 3700 O O . GLY B 1 93 ? 19.922 8.609 -2.018 1 97.06 93 GLY B O 1
ATOM 3701 N N . GLY B 1 94 ? 17.672 8.719 -2.221 1 98.44 94 GLY B N 1
ATOM 3702 C CA . GLY B 1 94 ? 17.656 10.172 -2.223 1 98.44 94 GLY B CA 1
ATOM 3703 C C . GLY B 1 94 ? 18.031 10.773 -0.88 1 98.44 94 GLY B C 1
ATOM 3704 O O . GLY B 1 94 ? 17.938 10.109 0.152 1 98.44 94 GLY B O 1
ATOM 3705 N N . VAL B 1 95 ? 18.406 12.031 -0.928 1 98.88 95 VAL B N 1
ATOM 3706 C CA . VAL B 1 95 ? 18.844 12.742 0.266 1 98.88 95 VAL B CA 1
ATOM 3707 C C . VAL B 1 95 ? 17.906 13.922 0.534 1 98.88 95 VAL B C 1
ATOM 3709 O O . VAL B 1 95 ? 17.953 14.93 -0.171 1 98.88 95 VAL B O 1
ATOM 3712 N N . PRO B 1 96 ? 17.109 13.797 1.534 1 98.94 96 PRO B N 1
ATOM 3713 C CA . PRO B 1 96 ? 16.328 14.984 1.919 1 98.94 96 PRO B CA 1
ATOM 3714 C C . PRO B 1 96 ? 17.203 16.156 2.334 1 98.94 96 PRO B C 1
ATOM 3716 O O . PRO B 1 96 ? 18.125 15.992 3.139 1 98.94 96 PRO B O 1
ATOM 3719 N N . VAL B 1 97 ? 16.984 17.266 1.736 1 98.94 97 VAL B N 1
ATOM 3720 C CA . VAL B 1 97 ? 17.609 18.531 2.121 1 98.94 97 VAL B CA 1
ATOM 3721 C C . VAL B 1 97 ? 16.578 19.422 2.795 1 98.94 97 VAL B C 1
ATOM 3723 O O . VAL B 1 97 ? 15.719 20.016 2.127 1 98.94 97 VAL B O 1
ATOM 3726 N N . PHE B 1 98 ? 16.75 19.578 4.105 1 98.94 98 PHE B N 1
ATOM 3727 C CA . PHE B 1 98 ? 15.734 20.234 4.906 1 98.94 98 PHE B CA 1
ATOM 3728 C C . PHE B 1 98 ? 15.938 21.75 4.898 1 98.94 98 PHE B C 1
ATOM 3730 O O . PHE B 1 98 ? 17.047 22.234 5.152 1 98.94 98 PHE B O 1
ATOM 3737 N N . VAL B 1 99 ? 14.891 22.422 4.578 1 98.88 99 VAL B N 1
ATOM 3738 C CA . VAL B 1 99 ? 14.836 23.891 4.586 1 98.88 99 VAL B CA 1
ATOM 3739 C C . VAL B 1 99 ? 13.844 24.359 5.641 1 98.88 99 VAL B C 1
ATOM 3741 O O . VAL B 1 99 ? 12.797 23.734 5.844 1 98.88 99 VAL B O 1
ATOM 3744 N N . ASP B 1 100 ? 14.117 25.453 6.316 1 98.88 100 ASP B N 1
ATOM 3745 C CA . ASP B 1 100 ? 13.281 25.953 7.402 1 98.88 100 ASP B CA 1
ATOM 3746 C C . ASP B 1 100 ? 11.93 26.438 6.883 1 98.88 100 ASP B C 1
ATOM 3748 O O . ASP B 1 100 ? 11.734 26.562 5.672 1 98.88 100 ASP B O 1
ATOM 3752 N N . ILE B 1 101 ? 11.039 26.609 7.809 1 98.88 101 ILE B N 1
ATOM 3753 C CA . ILE B 1 101 ? 9.664 26.969 7.465 1 98.88 101 ILE B CA 1
ATOM 3754 C C . ILE B 1 101 ? 9.422 28.438 7.789 1 98.88 101 ILE B C 1
ATOM 3756 O O . ILE B 1 101 ? 10.242 29.094 8.445 1 98.88 101 ILE B O 1
ATOM 3760 N N . ARG B 1 102 ? 8.273 28.922 7.215 1 98.44 102 ARG B N 1
ATOM 3761 C CA . ARG B 1 102 ? 7.777 30.25 7.605 1 98.44 102 ARG B CA 1
ATOM 3762 C C . ARG B 1 102 ? 7.078 30.188 8.961 1 98.44 102 ARG B C 1
ATOM 3764 O O . ARG B 1 102 ? 6.375 29.219 9.258 1 98.44 102 ARG B O 1
ATOM 3771 N N . PRO B 1 103 ? 7.234 31.219 9.773 1 97 103 PRO B N 1
ATOM 3772 C CA . PRO B 1 103 ? 6.582 31.203 11.086 1 97 103 PRO B CA 1
ATOM 3773 C C . PRO B 1 103 ? 5.078 31.453 11 1 97 103 PRO B C 1
ATOM 3775 O O . PRO B 1 103 ? 4.348 31.172 11.953 1 97 103 PRO B O 1
ATOM 3778 N N . ASP B 1 104 ? 4.637 32.031 9.844 1 97.5 104 ASP B N 1
ATOM 3779 C CA . ASP B 1 104 ? 3.227 32.406 9.766 1 97.5 104 ASP B CA 1
ATOM 3780 C C . ASP B 1 104 ? 2.377 31.219 9.328 1 97.5 104 ASP B C 1
ATOM 3782 O O . ASP B 1 104 ? 1.371 30.891 9.969 1 97.5 104 ASP B O 1
ATOM 3786 N N . THR B 1 105 ? 2.826 30.453 8.328 1 98.31 105 THR B N 1
ATOM 3787 C CA . THR B 1 105 ? 1.995 29.406 7.762 1 98.31 105 THR B CA 1
ATOM 3788 C C . THR B 1 105 ? 2.537 28.031 8.133 1 98.31 105 THR B C 1
ATOM 3790 O O . THR B 1 105 ? 1.857 27.016 7.957 1 98.31 105 THR B O 1
ATOM 3793 N N . GLN B 1 106 ? 3.76 27.938 8.656 1 98.62 106 GLN B N 1
ATOM 3794 C CA . GLN B 1 106 ? 4.469 26.703 8.984 1 98.62 106 GLN B CA 1
ATOM 3795 C C . GLN B 1 106 ? 4.832 25.922 7.727 1 98.62 106 GLN B C 1
ATOM 3797 O O . GLN B 1 106 ? 5.25 24.766 7.805 1 98.62 106 GLN B O 1
ATOM 3802 N N . ASN B 1 107 ? 4.625 26.547 6.523 1 98.88 107 ASN B N 1
ATOM 3803 C CA . ASN B 1 107 ? 5.082 25.969 5.262 1 98.88 107 ASN B CA 1
ATOM 3804 C C . ASN B 1 107 ? 6.559 26.266 5.012 1 98.88 107 ASN B C 1
ATOM 3806 O O . ASN B 1 107 ? 7.133 27.156 5.641 1 98.88 107 ASN B O 1
ATOM 3810 N N . ILE B 1 108 ? 7.137 25.547 4.121 1 98.94 108 ILE B N 1
ATOM 3811 C CA . ILE B 1 108 ? 8.523 25.766 3.738 1 98.94 108 ILE B CA 1
ATOM 3812 C C . ILE B 1 108 ? 8.719 27.234 3.344 1 98.94 108 ILE B C 1
ATOM 3814 O O . ILE B 1 108 ? 7.867 27.812 2.67 1 98.94 108 ILE B O 1
ATOM 3818 N N . ASP B 1 109 ? 9.812 27.875 3.854 1 98.88 109 ASP B N 1
ATOM 3819 C CA . ASP B 1 109 ? 10.141 29.234 3.457 1 98.88 109 ASP B CA 1
ATOM 3820 C C . ASP B 1 109 ? 10.719 29.266 2.043 1 98.88 109 ASP B C 1
ATOM 3822 O O . ASP B 1 109 ? 11.883 28.938 1.832 1 98.88 109 ASP B O 1
ATOM 3826 N N . GLU B 1 110 ? 9.906 29.719 1.127 1 98.88 110 GLU B N 1
ATOM 3827 C CA . GLU B 1 110 ? 10.289 29.703 -0.281 1 98.88 110 GLU B CA 1
ATOM 3828 C C . GLU B 1 110 ? 11.531 30.547 -0.53 1 98.88 110 GLU B C 1
ATOM 3830 O O . GLU B 1 110 ? 12.273 30.312 -1.479 1 98.88 110 GLU B O 1
ATOM 3835 N N . THR B 1 111 ? 11.789 31.516 0.324 1 98.75 111 THR B N 1
ATOM 3836 C CA . THR B 1 111 ? 12.914 32.438 0.119 1 98.75 111 THR B CA 1
ATOM 3837 C C . THR B 1 111 ? 14.234 31.734 0.453 1 98.75 111 THR B C 1
ATOM 3839 O O . THR B 1 111 ? 15.305 32.25 0.108 1 98.75 111 THR B O 1
ATOM 3842 N N . LEU B 1 112 ? 14.195 30.562 1.058 1 98.81 112 LEU B N 1
ATOM 3843 C CA . LEU B 1 112 ? 15.398 29.859 1.469 1 98.81 112 LEU B CA 1
ATOM 3844 C C . LEU B 1 112 ? 15.695 28.703 0.523 1 98.81 112 LEU B C 1
ATOM 3846 O O . LEU B 1 112 ? 16.766 28.109 0.587 1 98.81 112 LEU B O 1
ATOM 3850 N N . ILE B 1 113 ? 14.82 28.406 -0.406 1 98.88 113 ILE B N 1
ATOM 3851 C CA . ILE B 1 113 ? 14.891 27.219 -1.229 1 98.88 113 ILE B CA 1
ATOM 3852 C C . ILE B 1 113 ? 16.078 27.312 -2.189 1 98.88 113 ILE B C 1
ATOM 3854 O O . ILE B 1 113 ? 16.859 26.375 -2.309 1 98.88 113 ILE B O 1
ATOM 3858 N N . GLU B 1 114 ? 16.188 28.422 -2.842 1 98.56 114 GLU B N 1
ATOM 3859 C CA . GLU B 1 114 ? 17.172 28.531 -3.914 1 98.56 114 GLU B CA 1
ATOM 3860 C C . GLU B 1 114 ? 18.594 28.359 -3.387 1 98.56 114 GLU B C 1
ATOM 3862 O O . GLU B 1 114 ? 19.438 27.75 -4.051 1 98.56 114 GLU B O 1
ATOM 3867 N N . ALA B 1 115 ? 18.859 28.875 -2.197 1 98.5 115 ALA B N 1
ATOM 3868 C CA . ALA B 1 115 ? 20.188 28.766 -1.587 1 98.5 115 ALA B CA 1
ATOM 3869 C C . ALA B 1 115 ? 20.531 27.312 -1.256 1 98.5 115 ALA B C 1
ATOM 3871 O O . ALA B 1 115 ? 21.703 26.969 -1.086 1 98.5 115 ALA B O 1
ATOM 3872 N N . ALA B 1 116 ? 19.531 26.438 -1.229 1 98.81 116 ALA B N 1
ATOM 3873 C CA . ALA B 1 116 ? 19.734 25.047 -0.865 1 98.81 116 ALA B CA 1
ATOM 3874 C C . ALA B 1 116 ? 20 24.188 -2.1 1 98.81 116 ALA B C 1
ATOM 3876 O O . ALA B 1 116 ? 20.375 23.016 -1.983 1 98.81 116 ALA B O 1
ATOM 3877 N N . ILE B 1 117 ? 19.891 24.719 -3.27 1 98.81 117 ILE B N 1
ATOM 3878 C CA . ILE B 1 117 ? 20.016 23.984 -4.52 1 98.81 117 ILE B CA 1
ATOM 3879 C C . ILE B 1 117 ? 21.5 23.719 -4.809 1 98.81 117 ILE B C 1
ATOM 3881 O O . ILE B 1 117 ? 22.328 24.594 -4.621 1 98.81 117 ILE B O 1
ATOM 3885 N N . THR B 1 118 ? 21.844 22.578 -5.121 1 98.69 118 THR B N 1
ATOM 3886 C CA . THR B 1 118 ? 23.156 22.172 -5.625 1 98.69 118 THR B CA 1
ATOM 3887 C C . THR B 1 118 ? 23.016 21.469 -6.977 1 98.69 118 THR B C 1
ATOM 3889 O O . THR B 1 118 ? 21.922 21.391 -7.531 1 98.69 118 THR B O 1
ATOM 3892 N N . ASP B 1 119 ? 24.156 20.969 -7.496 1 98.31 119 ASP B N 1
ATOM 3893 C CA . ASP B 1 119 ? 24.141 20.25 -8.766 1 98.31 119 ASP B CA 1
ATOM 3894 C C . ASP B 1 119 ? 23.469 18.891 -8.625 1 98.31 119 ASP B C 1
ATOM 3896 O O . ASP B 1 119 ? 23.125 18.25 -9.617 1 98.31 119 ASP B O 1
ATOM 3900 N N . ARG B 1 120 ? 23.125 18.5 -7.387 1 98.56 120 ARG B N 1
ATOM 3901 C CA . ARG B 1 120 ? 22.516 17.188 -7.129 1 98.56 120 ARG B CA 1
ATOM 3902 C C . ARG B 1 120 ? 21.016 17.312 -6.879 1 98.56 120 ARG B C 1
ATOM 3904 O O . ARG B 1 120 ? 20.328 16.297 -6.754 1 98.56 120 ARG B O 1
ATOM 3911 N N . THR B 1 121 ? 20.562 18.5 -6.809 1 98.88 121 THR B N 1
ATOM 3912 C CA . THR B 1 121 ? 19.141 18.703 -6.508 1 98.88 121 THR B CA 1
ATOM 3913 C C . THR B 1 121 ? 18.281 18.219 -7.672 1 98.88 121 THR B C 1
ATOM 3915 O O . THR B 1 121 ? 18.5 18.609 -8.82 1 98.88 121 THR B O 1
ATOM 3918 N N . ARG B 1 122 ? 17.297 17.391 -7.309 1 98.81 122 ARG B N 1
ATOM 3919 C CA . ARG B 1 122 ? 16.422 16.797 -8.32 1 98.81 122 ARG B CA 1
ATOM 3920 C 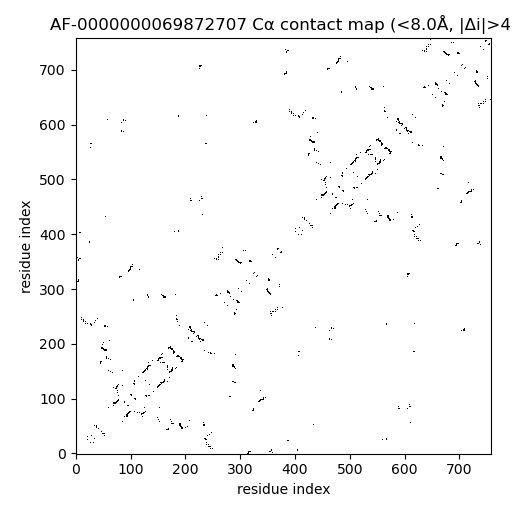C . ARG B 1 122 ? 15.016 17.359 -8.234 1 98.81 122 ARG B C 1
ATOM 3922 O O . ARG B 1 122 ? 14.32 17.469 -9.25 1 98.81 122 ARG B O 1
ATOM 3929 N N . ALA B 1 123 ? 14.594 17.688 -7.039 1 98.94 123 ALA B N 1
ATOM 3930 C CA . ALA B 1 123 ? 13.195 18.078 -6.859 1 98.94 123 ALA B CA 1
ATOM 3931 C C . ALA B 1 123 ? 13.016 18.906 -5.594 1 98.94 123 ALA B C 1
ATOM 3933 O O . ALA B 1 123 ? 13.891 18.938 -4.727 1 98.94 123 ALA B O 1
ATOM 3934 N N . ILE B 1 124 ? 11.961 19.672 -5.594 1 99 124 ILE B N 1
ATOM 3935 C CA . ILE B 1 124 ? 11.391 20.297 -4.41 1 99 124 ILE B CA 1
ATOM 3936 C C . ILE B 1 124 ? 10.078 19.594 -4.035 1 99 124 ILE B C 1
ATOM 3938 O O . ILE B 1 124 ? 9.156 19.516 -4.855 1 99 124 ILE B O 1
ATOM 3942 N N . CYS B 1 125 ? 10.055 19.047 -2.865 1 98.94 125 CYS B N 1
ATOM 3943 C CA . CYS B 1 125 ? 8.836 18.438 -2.338 1 98.94 125 CYS B CA 1
ATOM 3944 C C . CYS B 1 125 ? 8.219 19.312 -1.256 1 98.94 125 CYS B C 1
ATOM 3946 O O . CYS B 1 125 ? 8.727 19.375 -0.135 1 98.94 125 CYS B O 1
ATOM 3948 N N . VAL B 1 126 ? 7.125 19.953 -1.565 1 98.94 126 VAL B N 1
ATOM 3949 C CA . VAL B 1 126 ? 6.496 20.844 -0.606 1 98.94 126 VAL B CA 1
ATOM 3950 C C . VAL B 1 126 ? 5.375 20.125 0.129 1 98.94 126 VAL B C 1
ATOM 3952 O O . VAL B 1 126 ? 4.824 19.141 -0.378 1 98.94 126 VAL B O 1
ATOM 3955 N N . VAL B 1 127 ? 5.105 20.516 1.289 1 98.94 127 VAL B N 1
ATOM 3956 C CA . VAL B 1 127 ? 3.98 20.062 2.1 1 98.94 127 VAL B CA 1
ATOM 3957 C C . VAL B 1 127 ? 3.053 21.25 2.395 1 98.94 127 VAL B C 1
ATOM 3959 O O . VAL B 1 127 ? 3.49 22.281 2.912 1 98.94 127 VAL B O 1
ATOM 3962 N N . HIS B 1 128 ? 1.783 21.125 2 1 98.94 128 HIS B N 1
ATOM 3963 C CA . HIS B 1 128 ? 0.801 22.141 2.318 1 98.94 128 HIS B CA 1
ATOM 3964 C C . HIS B 1 128 ? 0.227 21.953 3.717 1 98.94 128 HIS B C 1
ATOM 3966 O O . HIS B 1 128 ? -0.854 21.375 3.875 1 98.94 128 HIS B O 1
ATOM 3972 N N . TYR B 1 129 ? 0.935 22.453 4.707 1 98.81 129 TYR B N 1
ATOM 3973 C CA . TYR B 1 129 ? 0.62 22.188 6.105 1 98.81 129 TYR B CA 1
ATOM 3974 C C . TYR B 1 129 ? -0.747 22.75 6.477 1 98.81 129 TYR B C 1
ATOM 3976 O O . TYR B 1 129 ? -1.085 23.875 6.098 1 98.81 129 TYR B O 1
ATOM 3984 N N . ALA B 1 130 ? -1.562 21.953 7.145 1 98.69 130 ALA B N 1
ATOM 3985 C CA . ALA B 1 130 ? -2.871 22.297 7.688 1 98.69 130 ALA B CA 1
ATOM 3986 C C . ALA B 1 130 ? -3.838 22.688 6.574 1 98.69 130 ALA B C 1
ATOM 3988 O O . ALA B 1 130 ? -4.824 23.391 6.82 1 98.69 130 ALA B O 1
ATOM 3989 N N . GLY B 1 131 ? -3.502 22.312 5.363 1 98.69 131 GLY B N 1
ATOM 3990 C CA . GLY B 1 131 ? -4.375 22.594 4.234 1 98.69 131 GLY B CA 1
ATOM 3991 C C . GLY B 1 131 ? -4.168 23.969 3.65 1 98.69 131 GLY B C 1
ATOM 3992 O O . GLY B 1 131 ? -4.992 24.453 2.867 1 98.69 131 GLY B O 1
ATOM 3993 N N . VAL B 1 132 ? -3.121 24.672 4.059 1 98.81 132 VAL B N 1
ATOM 3994 C CA . VAL B 1 132 ? -2.775 26 3.549 1 98.81 132 VAL B CA 1
ATOM 3995 C C . VAL B 1 132 ? -1.655 25.875 2.518 1 98.81 132 VAL B C 1
ATOM 3997 O O . VAL B 1 132 ? -0.64 25.234 2.768 1 98.81 132 VAL B O 1
ATOM 4000 N N . ALA B 1 133 ? -1.81 26.531 1.417 1 98.88 133 ALA B N 1
ATOM 4001 C CA . ALA B 1 133 ? -0.891 26.406 0.289 1 98.88 133 ALA B CA 1
ATOM 4002 C C . ALA B 1 133 ? 0.466 27.016 0.612 1 98.88 133 ALA B C 1
ATOM 4004 O O . ALA B 1 133 ? 0.538 28.062 1.257 1 98.88 133 ALA B O 1
ATOM 4005 N N . CYS B 1 134 ? 1.504 26.406 0.148 1 98.94 134 CYS B N 1
ATOM 4006 C CA . CYS B 1 134 ? 2.797 27.062 0.035 1 98.94 134 CYS B CA 1
ATOM 4007 C C . CYS B 1 134 ? 2.744 28.188 -0.992 1 98.94 134 CYS B C 1
ATOM 4009 O O . CYS B 1 134 ? 1.758 28.328 -1.718 1 98.94 134 CYS B O 1
ATOM 4011 N N . GLU B 1 135 ? 3.809 29.016 -0.986 1 98.88 135 GLU B N 1
ATOM 4012 C CA . GLU B 1 135 ? 3.92 30.047 -2.023 1 98.88 135 GLU B CA 1
ATOM 4013 C C . GLU B 1 135 ? 4.305 29.422 -3.365 1 98.88 135 GLU B C 1
ATOM 4015 O O . GLU B 1 135 ? 5.445 29.578 -3.818 1 98.88 135 GLU B O 1
ATOM 4020 N N . MET B 1 136 ? 3.316 28.828 -4.008 1 98.94 136 MET B N 1
ATOM 4021 C CA . MET B 1 136 ? 3.553 27.922 -5.129 1 98.94 136 MET B CA 1
ATOM 4022 C C . MET B 1 136 ? 4.102 28.672 -6.336 1 98.94 136 MET B C 1
ATOM 4024 O O . MET B 1 136 ? 4.93 28.156 -7.078 1 98.94 136 MET B O 1
ATOM 4028 N N . ASP B 1 137 ? 3.648 29.938 -6.578 1 98.88 137 ASP B N 1
ATOM 4029 C CA . ASP B 1 137 ? 4.188 30.688 -7.711 1 98.88 137 ASP B CA 1
ATOM 4030 C C . ASP B 1 137 ? 5.699 30.844 -7.59 1 98.88 137 ASP B C 1
ATOM 4032 O O . ASP B 1 137 ? 6.434 30.609 -8.547 1 98.88 137 ASP B O 1
ATOM 4036 N N . ALA B 1 138 ? 6.152 31.25 -6.438 1 98.88 138 ALA B N 1
ATOM 4037 C CA . ALA B 1 138 ? 7.582 31.438 -6.199 1 98.88 138 ALA B CA 1
ATOM 4038 C C . ALA B 1 138 ? 8.344 30.125 -6.344 1 98.88 138 ALA B C 1
ATOM 4040 O O . ALA B 1 138 ? 9.422 30.094 -6.93 1 98.88 138 ALA B O 1
ATOM 4041 N N . ILE B 1 139 ? 7.797 29.078 -5.824 1 98.94 139 ILE B N 1
ATOM 4042 C CA . ILE B 1 139 ? 8.445 27.781 -5.828 1 98.94 139 ILE B CA 1
ATOM 4043 C C . ILE B 1 139 ? 8.539 27.25 -7.262 1 98.94 139 ILE B C 1
ATOM 4045 O O . ILE B 1 139 ? 9.594 26.75 -7.68 1 98.94 139 ILE B O 1
ATOM 4049 N N . MET B 1 140 ? 7.457 27.359 -7.996 1 98.94 140 MET B N 1
ATOM 4050 C CA . MET B 1 140 ? 7.457 26.906 -9.383 1 98.94 140 MET B CA 1
ATOM 4051 C C . MET B 1 140 ? 8.461 27.703 -10.211 1 98.94 140 MET B C 1
ATOM 4053 O O . MET B 1 140 ? 9.109 27.141 -11.102 1 98.94 140 MET B O 1
ATOM 4057 N N . GLU B 1 141 ? 8.555 29 -9.961 1 98.88 141 GLU B N 1
ATOM 4058 C CA . GLU B 1 141 ? 9.516 29.828 -10.672 1 98.88 141 GLU B CA 1
ATOM 4059 C C . GLU B 1 141 ? 10.945 29.375 -10.406 1 98.88 141 GLU B C 1
ATOM 4061 O O . GLU B 1 141 ? 11.75 29.266 -11.336 1 98.88 141 GLU B O 1
ATOM 4066 N N . ILE B 1 142 ? 11.266 29.141 -9.156 1 98.88 142 ILE B N 1
ATOM 4067 C CA . ILE B 1 142 ? 12.586 28.641 -8.781 1 98.88 142 ILE B CA 1
ATOM 4068 C C . ILE B 1 142 ? 12.859 27.312 -9.477 1 98.88 142 ILE B C 1
ATOM 4070 O O . ILE B 1 142 ? 13.93 27.125 -10.055 1 98.88 142 ILE B O 1
ATOM 4074 N N . ALA B 1 143 ? 11.867 26.422 -9.414 1 98.88 143 ALA B N 1
ATOM 4075 C CA . ALA B 1 143 ? 12.023 25.094 -10.008 1 98.88 143 ALA B CA 1
ATOM 4076 C C . ALA B 1 143 ? 12.266 25.188 -11.508 1 98.88 143 ALA B C 1
ATOM 4078 O O . ALA B 1 143 ? 13.086 24.438 -12.055 1 98.88 143 ALA B O 1
ATOM 4079 N N . GLU B 1 144 ? 11.555 26.062 -12.141 1 98.62 144 GLU B N 1
ATOM 4080 C CA . GLU B 1 144 ? 11.719 26.25 -13.578 1 98.62 144 GLU B CA 1
ATOM 4081 C C . GLU B 1 144 ? 13.133 26.734 -13.922 1 98.62 144 GLU B C 1
ATOM 4083 O O . GLU B 1 144 ? 13.773 26.203 -14.82 1 98.62 144 GLU B O 1
ATOM 4088 N N . ARG B 1 145 ? 13.594 27.703 -13.164 1 98.5 145 ARG B N 1
ATOM 4089 C CA . ARG B 1 145 ? 14.906 28.281 -13.414 1 98.5 145 ARG B CA 1
ATOM 4090 C C . ARG B 1 145 ? 16 27.25 -13.234 1 98.5 145 ARG B C 1
ATOM 4092 O O . ARG B 1 145 ? 17.031 27.281 -13.922 1 98.5 145 ARG B O 1
ATOM 4099 N N . HIS B 1 146 ? 15.789 26.297 -12.438 1 98.75 146 HIS B N 1
ATOM 4100 C CA . HIS B 1 146 ? 16.844 25.344 -12.102 1 98.75 146 HIS B CA 1
ATOM 4101 C C . HIS B 1 146 ? 16.516 23.953 -12.648 1 98.75 146 HIS B C 1
ATOM 4103 O O . HIS B 1 146 ? 17.234 23 -12.367 1 98.75 146 HIS B O 1
ATOM 4109 N N . ARG B 1 147 ? 15.406 23.781 -13.406 1 98.38 147 ARG B N 1
ATOM 4110 C CA . ARG B 1 147 ? 14.984 22.547 -14.039 1 98.38 147 ARG B CA 1
ATOM 4111 C C . ARG B 1 147 ? 14.773 21.438 -13.008 1 98.38 147 ARG B C 1
ATOM 4113 O O . ARG B 1 147 ? 15.32 20.344 -13.148 1 98.38 147 ARG B O 1
ATOM 4120 N N . LEU B 1 148 ? 14.039 21.766 -11.977 1 98.94 148 LEU B N 1
ATOM 4121 C CA . LEU B 1 148 ? 13.719 20.828 -10.906 1 98.94 148 LEU B CA 1
ATOM 4122 C C . LEU B 1 148 ? 12.266 20.391 -10.984 1 98.94 148 LEU B C 1
ATOM 4124 O O . LEU B 1 148 ? 11.406 21.141 -11.469 1 98.94 148 LEU B O 1
ATOM 4128 N N . TYR B 1 149 ? 11.961 19.156 -10.555 1 98.94 149 TYR B N 1
ATOM 4129 C CA . TYR B 1 149 ? 10.578 18.734 -10.359 1 98.94 149 TYR B CA 1
ATOM 4130 C C . TYR B 1 149 ? 10 19.359 -9.094 1 98.94 149 TYR B C 1
ATOM 4132 O O . TYR B 1 149 ? 10.719 19.609 -8.125 1 98.94 149 TYR B O 1
ATOM 4140 N N . VAL B 1 150 ? 8.742 19.688 -9.117 1 99 150 VAL B N 1
ATOM 4141 C CA . VAL B 1 150 ? 8 20.062 -7.914 1 99 150 VAL B CA 1
ATOM 4142 C C . VAL B 1 150 ? 6.953 19 -7.594 1 99 150 VAL B C 1
ATOM 4144 O O . VAL B 1 150 ? 6.105 18.688 -8.43 1 99 150 VAL B O 1
ATOM 4147 N N . ILE B 1 151 ? 7.039 18.406 -6.453 1 99 151 ILE B N 1
ATOM 4148 C CA . ILE B 1 151 ? 6.074 17.438 -5.934 1 99 151 ILE B CA 1
ATOM 4149 C C . ILE B 1 151 ? 5.301 18.062 -4.773 1 99 151 ILE B C 1
ATOM 4151 O O . ILE B 1 151 ? 5.895 18.547 -3.811 1 99 151 ILE B O 1
ATOM 4155 N N . GLU B 1 152 ? 3.996 18.094 -4.887 1 99 152 GLU B N 1
ATOM 4156 C CA . GLU B 1 152 ? 3.145 18.578 -3.811 1 99 152 GLU B CA 1
ATOM 4157 C C . GLU B 1 152 ? 2.676 17.438 -2.908 1 99 152 GLU B C 1
ATOM 4159 O O . GLU B 1 152 ? 1.871 16.609 -3.324 1 99 152 GLU B O 1
ATOM 4164 N N . ASP B 1 153 ? 3.234 17.359 -1.734 1 98.94 153 ASP B N 1
ATOM 4165 C CA . ASP B 1 153 ? 2.512 16.609 -0.715 1 98.94 153 ASP B CA 1
ATOM 4166 C C . ASP B 1 153 ? 1.281 17.375 -0.234 1 98.94 153 ASP B C 1
ATOM 4168 O O . ASP B 1 153 ? 1.366 18.172 0.702 1 98.94 153 ASP B O 1
ATOM 4172 N N . ALA B 1 154 ? 0.179 17.094 -0.814 1 98.88 154 ALA B N 1
ATOM 4173 C CA . ALA B 1 154 ? -1.091 17.766 -0.546 1 98.88 154 ALA B CA 1
ATOM 4174 C C . ALA B 1 154 ? -2.014 16.875 0.289 1 98.88 154 ALA B C 1
ATOM 4176 O O . ALA B 1 154 ? -3.238 16.984 0.194 1 98.88 154 ALA B O 1
ATOM 4177 N N . ALA B 1 155 ? -1.419 15.977 1.068 1 98.69 155 ALA B N 1
ATOM 4178 C CA . ALA B 1 155 ? -2.17 15.047 1.914 1 98.69 155 ALA B CA 1
ATOM 4179 C C . ALA B 1 155 ? -3.168 15.797 2.793 1 98.69 155 ALA B C 1
ATOM 4181 O O . ALA B 1 155 ? -4.238 15.273 3.109 1 98.69 155 ALA B O 1
ATOM 4182 N N . GLN B 1 156 ? -2.873 17.031 3.146 1 98.69 156 GLN B N 1
ATOM 4183 C CA . GLN B 1 156 ? -3.701 17.812 4.059 1 98.69 156 GLN B CA 1
ATOM 4184 C C . GLN B 1 156 ? -4.535 18.844 3.297 1 98.69 156 GLN B C 1
ATOM 4186 O O . GLN B 1 156 ? -5.277 19.625 3.904 1 98.69 156 GLN B O 1
ATOM 4191 N N . GLY B 1 157 ? -4.418 18.844 1.954 1 98.69 157 GLY B N 1
ATOM 4192 C CA . GLY B 1 157 ? -4.938 20 1.24 1 98.69 157 GLY B CA 1
ATOM 4193 C C . GLY B 1 157 ? -6.008 19.656 0.229 1 98.69 157 GLY B C 1
ATOM 4194 O O . GLY B 1 157 ? -6.25 20.406 -0.718 1 98.69 157 GLY B O 1
ATOM 4195 N N . VAL B 1 158 ? -6.66 18.469 0.376 1 98.5 158 VAL B N 1
ATOM 4196 C CA . VAL B 1 158 ? -7.734 18.109 -0.545 1 98.5 158 VAL B CA 1
ATOM 4197 C C . VAL B 1 158 ? -8.852 19.156 -0.473 1 98.5 158 VAL B C 1
ATOM 4199 O O . VAL B 1 158 ? -9.414 19.391 0.596 1 98.5 158 VAL B O 1
ATOM 4202 N N . GLY B 1 159 ? -9.117 19.766 -1.597 1 98.06 159 GLY B N 1
ATOM 4203 C CA . GLY B 1 159 ? -10.156 20.781 -1.654 1 98.06 159 GLY B CA 1
ATOM 4204 C C . GLY B 1 159 ? -9.617 22.188 -1.451 1 98.06 159 GLY B C 1
ATOM 4205 O O . GLY B 1 159 ? -10.336 23.172 -1.667 1 98.06 159 GLY B O 1
ATOM 4206 N N . SER B 1 160 ? -8.367 22.375 -1.046 1 98.75 160 SER B N 1
ATOM 4207 C CA . SER B 1 160 ? -7.746 23.688 -0.853 1 98.75 160 SER B CA 1
ATOM 4208 C C . SER B 1 160 ? -7.238 24.25 -2.174 1 98.75 160 SER B C 1
ATOM 4210 O O . SER B 1 160 ? -7.07 23.516 -3.148 1 98.75 160 SER B O 1
ATOM 4212 N N . CYS B 1 161 ? -6.988 25.578 -2.16 1 98.56 161 CYS B N 1
ATOM 4213 C CA . CYS B 1 161 ? -6.559 26.219 -3.396 1 98.56 161 CYS B CA 1
ATOM 4214 C C . CYS B 1 161 ? -5.469 27.25 -3.125 1 98.56 161 CYS B C 1
ATOM 4216 O O . CYS B 1 161 ? -5.387 27.797 -2.025 1 98.56 161 CYS B O 1
ATOM 4218 N N . TYR B 1 162 ? -4.625 27.438 -4.086 1 98.88 162 TYR B N 1
ATOM 4219 C CA . TYR B 1 162 ? -3.678 28.547 -4.227 1 98.88 162 TYR B CA 1
ATOM 4220 C C . TYR B 1 162 ? -4.012 29.391 -5.441 1 98.88 162 TYR B C 1
ATOM 4222 O O . TYR B 1 162 ? -3.795 28.984 -6.582 1 98.88 162 TYR B O 1
ATOM 4230 N N . ARG B 1 163 ? -4.523 30.641 -5.199 1 98.5 163 ARG B N 1
ATOM 4231 C CA . ARG B 1 163 ? -4.941 31.531 -6.27 1 98.5 163 ARG B CA 1
ATOM 4232 C C . ARG B 1 163 ? -5.891 30.828 -7.238 1 98.5 163 ARG B C 1
ATOM 4234 O O . ARG B 1 163 ? -5.699 30.891 -8.453 1 98.5 163 ARG B O 1
ATOM 4241 N N . GLY B 1 164 ? -6.805 30.062 -6.676 1 97.69 164 GLY B N 1
ATOM 4242 C CA . GLY B 1 164 ? -7.859 29.406 -7.441 1 97.69 164 GLY B CA 1
ATOM 4243 C C . GLY B 1 164 ? -7.449 28.062 -8 1 97.69 164 GLY B C 1
ATOM 4244 O O . GLY B 1 164 ? -8.297 27.297 -8.469 1 97.69 164 GLY B O 1
ATOM 4245 N N . ARG B 1 165 ? -6.199 27.719 -7.918 1 98.5 165 ARG B N 1
ATOM 4246 C CA . ARG B 1 165 ? -5.715 26.422 -8.391 1 98.5 165 ARG B CA 1
ATOM 4247 C C . ARG B 1 165 ? -5.688 25.406 -7.262 1 98.5 165 ARG B C 1
ATOM 4249 O O . ARG B 1 165 ? -5.172 25.688 -6.176 1 98.5 165 ARG B O 1
ATOM 4256 N N . ARG B 1 166 ? -6.238 24.234 -7.523 1 98.81 166 ARG B N 1
ATOM 4257 C CA . ARG B 1 166 ? -6.348 23.219 -6.48 1 98.81 166 ARG B CA 1
ATOM 4258 C C . ARG B 1 166 ? -4.973 22.688 -6.09 1 98.81 166 ARG B C 1
ATOM 4260 O O . ARG B 1 166 ? -4.121 22.469 -6.949 1 98.81 166 ARG B O 1
ATOM 4267 N N . LEU B 1 167 ? -4.789 22.562 -4.797 1 98.88 167 LEU B N 1
ATOM 4268 C CA . LEU B 1 167 ? -3.533 21.984 -4.328 1 98.88 167 LEU B CA 1
ATOM 4269 C C . LEU B 1 167 ? -3.377 20.547 -4.824 1 98.88 167 LEU B C 1
ATOM 4271 O O . LEU B 1 167 ? -4.352 19.797 -4.883 1 98.88 167 LEU B O 1
ATOM 4275 N N . GLY B 1 168 ? -2.164 20.109 -5.141 1 98.81 168 GLY B N 1
ATOM 4276 C CA . GLY B 1 168 ? -1.865 18.828 -5.746 1 98.81 168 GLY B CA 1
ATOM 4277 C C . GLY B 1 168 ? -1.845 18.875 -7.262 1 98.81 168 GLY B C 1
ATOM 4278 O O . GLY B 1 168 ? -1.332 17.953 -7.906 1 98.81 168 GLY B O 1
ATOM 4279 N N . SER B 1 169 ? -2.355 19.938 -7.832 1 98.75 169 SER B N 1
ATOM 4280 C CA . SER B 1 169 ? -2.457 20.016 -9.289 1 98.75 169 SER B CA 1
ATOM 4281 C C . SER B 1 169 ? -1.56 21.109 -9.852 1 98.75 169 SER B C 1
ATOM 4283 O O . SER B 1 169 ? -1.647 21.438 -11.039 1 98.75 169 SER B O 1
ATOM 4285 N N . ILE B 1 170 ? -0.7 21.734 -9.039 1 98.88 170 ILE B N 1
ATOM 4286 C CA . ILE B 1 170 ? 0.111 22.875 -9.453 1 98.88 170 ILE B CA 1
ATOM 4287 C C . ILE B 1 170 ? 1.515 22.406 -9.82 1 98.88 170 ILE B C 1
ATOM 4289 O O . ILE B 1 170 ? 2.037 22.75 -10.883 1 98.88 170 ILE B O 1
ATOM 4293 N N . GLY B 1 171 ? 2.152 21.594 -8.938 1 98.88 171 GLY B N 1
ATOM 4294 C CA . GLY B 1 171 ? 3.453 21.031 -9.234 1 98.88 171 GLY B CA 1
ATOM 4295 C C . GLY B 1 171 ? 3.404 19.969 -10.312 1 98.88 171 GLY B C 1
ATOM 4296 O O . GLY B 1 171 ? 2.354 19.719 -10.914 1 98.88 171 GLY B O 1
ATOM 4297 N N . HIS B 1 172 ? 4.508 19.344 -10.633 1 98.94 172 HIS B N 1
ATOM 4298 C CA . HIS B 1 172 ? 4.586 18.297 -11.648 1 98.94 172 HIS B CA 1
ATOM 4299 C C . HIS B 1 172 ? 3.807 17.062 -11.227 1 98.94 172 HIS B C 1
ATOM 4301 O O . HIS B 1 172 ? 3.246 16.359 -12.07 1 98.94 172 HIS B O 1
ATOM 4307 N N . LEU B 1 173 ? 3.871 16.766 -9.961 1 98.94 173 LEU B N 1
ATOM 4308 C CA . LEU B 1 173 ? 3.137 15.68 -9.328 1 98.94 173 LEU B CA 1
ATOM 4309 C C . LEU B 1 173 ? 2.484 16.141 -8.031 1 98.94 173 LEU B C 1
ATOM 4311 O O . LEU B 1 173 ? 3.027 17 -7.332 1 98.94 173 LEU B O 1
ATOM 4315 N N . GLY B 1 174 ? 1.309 15.641 -7.723 1 98.94 174 GLY B N 1
ATOM 4316 C CA . GLY B 1 174 ? 0.62 15.859 -6.461 1 98.94 174 GLY B CA 1
ATOM 4317 C C . GLY B 1 174 ? 0.241 14.562 -5.762 1 98.94 174 GLY B C 1
ATOM 4318 O O . GLY B 1 174 ? -0.043 13.562 -6.414 1 98.94 174 GLY B O 1
ATOM 4319 N N . CYS B 1 175 ? 0.227 14.594 -4.469 1 98.94 175 CYS B N 1
ATOM 4320 C CA . CYS B 1 175 ? -0.059 13.406 -3.676 1 98.94 175 CYS B CA 1
ATOM 4321 C C . CYS B 1 175 ? -1.145 13.688 -2.643 1 98.94 175 CYS B C 1
ATOM 4323 O O . CYS B 1 175 ? -1.014 14.609 -1.834 1 98.94 175 CYS B O 1
ATOM 4325 N N . TYR B 1 176 ? -2.211 12.945 -2.66 1 98.94 176 TYR B N 1
ATOM 4326 C CA . TYR B 1 176 ? -3.297 13.023 -1.688 1 98.94 176 TYR B CA 1
ATOM 4327 C C . TYR B 1 176 ? -3.246 11.844 -0.719 1 98.94 176 TYR B C 1
ATOM 4329 O O . TYR B 1 176 ? -2.689 10.789 -1.038 1 98.94 176 TYR B O 1
ATOM 4337 N N . SER B 1 177 ? -3.756 12.047 0.459 1 98.81 177 SER B N 1
ATOM 4338 C CA . SER B 1 177 ? -3.975 10.992 1.449 1 98.81 177 SER B CA 1
ATOM 4339 C C . SER B 1 177 ? -5.434 10.945 1.894 1 98.81 177 SER B C 1
ATOM 4341 O O . SER B 1 177 ? -6.066 11.992 2.07 1 98.81 177 SER B O 1
ATOM 4343 N N . PHE B 1 178 ? -5.934 9.781 2.016 1 98.75 178 PHE B N 1
ATOM 4344 C CA . PHE B 1 178 ? -7.289 9.57 2.51 1 98.75 178 PHE B CA 1
ATOM 4345 C C . PHE B 1 178 ? -7.281 8.742 3.785 1 98.75 178 PHE B C 1
ATOM 4347 O O . PHE B 1 178 ? -8.18 7.922 4.008 1 98.75 178 PHE B O 1
ATOM 4354 N N . HIS B 1 179 ? -6.234 8.914 4.566 1 98.31 179 HIS B N 1
ATOM 4355 C CA . HIS B 1 179 ? -6.117 8.328 5.898 1 98.31 179 HIS B CA 1
ATOM 4356 C C . HIS B 1 179 ? -7.266 8.781 6.797 1 98.31 179 HIS B C 1
ATOM 4358 O O . HIS B 1 179 ? -7.883 9.82 6.551 1 98.31 179 HIS B O 1
ATOM 4364 N N . GLU B 1 180 ? -7.488 8.086 7.852 1 97.44 180 GLU B N 1
ATOM 4365 C CA . GLU B 1 180 ? -8.617 8.281 8.75 1 97.44 180 GLU B CA 1
ATOM 4366 C C . GLU B 1 180 ? -8.594 9.68 9.375 1 97.44 180 GLU B C 1
ATOM 4368 O O . GLU B 1 180 ? -9.641 10.195 9.789 1 97.44 180 GLU B O 1
ATOM 4373 N N . THR B 1 181 ? -7.434 10.289 9.43 1 97 181 THR B N 1
ATOM 4374 C CA . THR B 1 181 ? -7.301 11.586 10.094 1 97 181 THR B CA 1
ATOM 4375 C C . THR B 1 181 ? -7.559 12.727 9.117 1 97 181 THR B C 1
ATOM 4377 O O . THR B 1 181 ? -7.59 13.891 9.508 1 97 181 THR B O 1
ATOM 4380 N N . LYS B 1 182 ? -7.727 12.445 7.84 1 98.56 182 LYS B N 1
ATOM 4381 C CA . LYS B 1 182 ? -7.938 13.484 6.84 1 98.56 182 LYS B CA 1
ATOM 4382 C C . LYS B 1 182 ? -9.414 13.875 6.758 1 98.56 182 LYS B C 1
ATOM 4384 O O . LYS B 1 182 ? -10.258 13.289 7.434 1 98.56 182 LYS B O 1
ATOM 4389 N N . ASN B 1 183 ? -9.719 14.93 6 1 98.5 183 ASN B N 1
ATOM 4390 C CA . ASN B 1 183 ? -11.086 15.406 5.859 1 98.5 183 ASN B CA 1
ATOM 4391 C C . ASN B 1 183 ? -11.969 14.375 5.156 1 98.5 183 ASN B C 1
ATOM 4393 O O . ASN B 1 183 ? -13.023 14 5.672 1 98.5 183 ASN B O 1
ATOM 4397 N N . VAL B 1 184 ? -11.5 14.023 3.996 1 98.19 184 VAL B N 1
ATOM 4398 C CA . VAL B 1 184 ? -12.094 12.953 3.199 1 98.19 184 VAL B CA 1
ATOM 4399 C C . VAL B 1 184 ? -11.281 11.672 3.365 1 98.19 184 VAL B C 1
ATOM 4401 O O . VAL B 1 184 ? -10.062 11.68 3.182 1 98.19 184 VAL B O 1
ATOM 4404 N N . ILE B 1 185 ? -12.016 10.578 3.73 1 98.44 185 ILE B N 1
ATOM 4405 C CA . ILE B 1 185 ? -11.227 9.453 4.227 1 98.44 185 ILE B CA 1
ATOM 4406 C C . ILE B 1 185 ? -11.703 8.164 3.566 1 98.44 185 ILE B C 1
ATOM 4408 O O . ILE B 1 185 ? -12.797 8.117 3 1 98.44 185 ILE B O 1
ATOM 4412 N N . SER B 1 186 ? -10.859 7.121 3.635 1 98.31 186 SER B N 1
ATOM 4413 C CA . SER B 1 186 ? -11.211 5.73 3.352 1 98.31 186 SER B CA 1
ATOM 4414 C C . SER B 1 186 ? -10.453 4.777 4.27 1 98.31 186 SER B C 1
ATOM 4416 O O . SER B 1 186 ? -10.133 3.652 3.873 1 98.31 186 SER B O 1
ATOM 4418 N N . GLY B 1 187 ? -10.141 5.207 5.504 1 97.5 187 GLY B N 1
ATOM 4419 C CA . GLY B 1 187 ? -9.32 4.434 6.422 1 97.5 187 GLY B CA 1
ATOM 4420 C C . GLY B 1 187 ? -7.844 4.48 6.082 1 97.5 187 GLY B C 1
ATOM 4421 O O . GLY B 1 187 ? -7.039 5.023 6.844 1 97.5 187 GLY B O 1
ATOM 4422 N N . GLU B 1 188 ? -7.48 3.916 5.043 1 97.88 188 GLU B N 1
ATOM 4423 C CA . GLU B 1 188 ? -6.234 4.051 4.293 1 97.88 188 GLU B CA 1
ATOM 4424 C C . GLU B 1 188 ? -6.508 4.344 2.82 1 97.88 188 GLU B C 1
ATOM 4426 O O . GLU B 1 188 ? -7.504 3.883 2.264 1 97.88 188 GLU B O 1
ATOM 4431 N N . GLY B 1 189 ? -5.625 5.137 2.166 1 98.38 189 GLY B N 1
ATOM 4432 C CA . GLY B 1 189 ? -5.805 5.461 0.76 1 98.38 189 GLY B CA 1
ATOM 4433 C C . GLY B 1 189 ? -5.055 6.711 0.337 1 98.38 189 GLY B C 1
ATOM 4434 O O . GLY B 1 189 ? -4.605 7.488 1.183 1 98.38 189 GLY B O 1
ATOM 4435 N N . GLY B 1 190 ? -4.898 6.871 -0.892 1 98.81 190 GLY B N 1
ATOM 4436 C CA . GLY B 1 190 ? -4.27 8.047 -1.478 1 98.81 190 GLY B CA 1
ATOM 4437 C C . GLY B 1 190 ? -4.516 8.172 -2.969 1 98.81 190 GLY B C 1
ATOM 4438 O O . GLY B 1 190 ? -5.285 7.402 -3.543 1 98.81 190 GLY B O 1
ATOM 4439 N N . ALA B 1 191 ? -3.959 9.141 -3.543 1 98.94 191 ALA B N 1
ATOM 4440 C CA . ALA B 1 191 ? -4.012 9.359 -4.988 1 98.94 191 ALA B CA 1
ATOM 4441 C C . ALA B 1 191 ? -2.771 10.102 -5.477 1 98.94 191 ALA B C 1
ATOM 4443 O O . ALA B 1 191 ? -2.252 10.977 -4.781 1 98.94 191 ALA B O 1
ATOM 4444 N N . LEU B 1 192 ? -2.346 9.688 -6.59 1 98.94 192 LEU B N 1
ATOM 4445 C CA . LEU B 1 192 ? -1.319 10.43 -7.312 1 98.94 192 LEU B CA 1
ATOM 4446 C C . LEU B 1 192 ? -1.938 11.266 -8.43 1 98.94 192 LEU B C 1
ATOM 4448 O O . LEU B 1 192 ? -2.686 10.75 -9.258 1 98.94 192 LEU B O 1
ATOM 4452 N N . LEU B 1 193 ? -1.716 12.531 -8.336 1 98.94 193 LEU B N 1
ATOM 4453 C CA . LEU B 1 193 ? -2.061 13.445 -9.422 1 98.94 193 LEU B CA 1
ATOM 4454 C C . LEU B 1 193 ? -0.859 13.688 -10.328 1 98.94 193 LEU B C 1
ATOM 4456 O O . LEU B 1 193 ? 0.174 14.188 -9.875 1 98.94 193 LEU B O 1
ATOM 4460 N N . VAL B 1 194 ? -1.005 13.281 -11.547 1 98.94 194 VAL B N 1
ATOM 4461 C CA . VAL B 1 194 ? 0.053 13.5 -12.531 1 98.94 194 VAL B CA 1
ATOM 4462 C C . VAL B 1 194 ? -0.28 14.711 -13.391 1 98.94 194 VAL B C 1
ATOM 4464 O O . VAL B 1 194 ? -1.172 14.656 -14.242 1 98.94 194 VAL B O 1
ATOM 4467 N N . ASN B 1 195 ? 0.502 15.766 -13.195 1 98.81 195 ASN B N 1
ATOM 4468 C CA . ASN B 1 195 ? 0.229 17.016 -13.891 1 98.81 195 ASN B CA 1
ATOM 4469 C C . ASN B 1 195 ? 1.168 17.219 -15.078 1 98.81 195 ASN B C 1
ATOM 4471 O O . ASN B 1 195 ? 0.846 17.938 -16.016 1 98.81 195 ASN B O 1
ATOM 4475 N N . ASP B 1 196 ? 2.359 16.625 -15.047 1 98.56 196 ASP B N 1
ATOM 4476 C CA . ASP B 1 196 ? 3.289 16.578 -16.172 1 98.56 196 ASP B CA 1
ATOM 4477 C C . ASP B 1 196 ? 2.936 15.445 -17.141 1 98.56 196 ASP B C 1
ATOM 4479 O O . ASP B 1 196 ? 3.098 14.273 -16.797 1 98.56 196 ASP B O 1
ATOM 4483 N N . PRO B 1 197 ? 2.488 15.75 -18.297 1 98.19 197 PRO B N 1
ATOM 4484 C CA . PRO B 1 197 ? 2.033 14.727 -19.234 1 98.19 197 PRO B CA 1
ATOM 4485 C C . PRO B 1 197 ? 3.121 13.703 -19.562 1 98.19 197 PRO B C 1
ATOM 4487 O O . PRO B 1 197 ? 2.816 12.539 -19.828 1 98.19 197 PRO B O 1
ATOM 4490 N N . SER B 1 198 ? 4.344 14.086 -19.516 1 98.44 198 SER B N 1
ATOM 4491 C CA . SER B 1 198 ? 5.441 13.203 -19.891 1 98.44 198 SER B CA 1
ATOM 4492 C C . SER B 1 198 ? 5.598 12.055 -18.906 1 98.44 198 SER B C 1
ATOM 4494 O O . SER B 1 198 ? 6.262 11.062 -19.203 1 98.44 198 SER B O 1
ATOM 4496 N N . LEU B 1 199 ? 4.938 12.109 -17.75 1 98.62 199 LEU B N 1
ATOM 4497 C CA . LEU B 1 199 ? 5.098 11.117 -16.688 1 98.62 199 LEU B CA 1
ATOM 4498 C C . LEU B 1 199 ? 3.902 10.172 -16.656 1 98.62 199 LEU B C 1
ATOM 4500 O O . LEU B 1 199 ? 3.92 9.172 -15.93 1 98.62 199 LEU B O 1
ATOM 4504 N N . MET B 1 200 ? 2.871 10.422 -17.438 1 98.12 200 MET B N 1
ATOM 4505 C CA . MET B 1 200 ? 1.576 9.758 -17.312 1 98.12 200 MET B CA 1
ATOM 4506 C C . MET B 1 200 ? 1.685 8.281 -17.641 1 98.12 200 MET B C 1
ATOM 4508 O O . MET B 1 200 ? 1.205 7.43 -16.891 1 98.12 200 MET B O 1
ATOM 4512 N N . GLU B 1 201 ? 2.293 7.934 -18.734 1 96.94 201 GLU B N 1
ATOM 4513 C CA . GLU B 1 201 ? 2.389 6.539 -19.156 1 96.94 201 GLU B CA 1
ATOM 4514 C C . GLU B 1 201 ? 3.203 5.719 -18.156 1 96.94 201 GLU B C 1
ATOM 4516 O O . GLU B 1 201 ? 2.805 4.613 -17.781 1 96.94 201 GLU B O 1
ATOM 4521 N N . ARG B 1 202 ? 4.332 6.246 -17.766 1 98.06 202 ARG B N 1
ATOM 4522 C CA . ARG B 1 202 ? 5.18 5.539 -16.812 1 98.06 202 ARG B CA 1
ATOM 4523 C C . ARG B 1 202 ? 4.477 5.383 -15.461 1 98.06 202 ARG B C 1
ATOM 4525 O O . ARG B 1 202 ? 4.68 4.387 -14.766 1 98.06 202 ARG B O 1
ATOM 4532 N N . ALA B 1 203 ? 3.643 6.387 -15.117 1 98.69 203 ALA B N 1
ATOM 4533 C CA . ALA B 1 203 ? 2.883 6.289 -13.875 1 98.69 203 ALA B CA 1
ATOM 4534 C C . ALA B 1 203 ? 1.969 5.066 -13.891 1 98.69 203 ALA B C 1
ATOM 4536 O O . ALA B 1 203 ? 1.842 4.367 -12.883 1 98.69 203 ALA B O 1
ATOM 4537 N N . GLU B 1 204 ? 1.378 4.766 -15.016 1 97.69 204 GLU B N 1
ATOM 4538 C CA . GLU B 1 204 ? 0.525 3.588 -15.141 1 97.69 204 GLU B CA 1
ATOM 4539 C C . GLU B 1 204 ? 1.333 2.303 -14.984 1 97.69 204 GLU B C 1
ATOM 4541 O O . GLU B 1 204 ? 0.89 1.362 -14.32 1 97.69 204 GLU B O 1
ATOM 4546 N N . ILE B 1 205 ? 2.473 2.287 -15.57 1 97.75 205 ILE B N 1
ATOM 4547 C CA . ILE B 1 205 ? 3.332 1.108 -15.562 1 97.75 205 ILE B CA 1
ATOM 4548 C C . ILE B 1 205 ? 3.82 0.836 -14.141 1 97.75 205 ILE B C 1
ATOM 4550 O O . ILE B 1 205 ? 3.697 -0.284 -13.641 1 97.75 205 ILE B O 1
ATOM 4554 N N . ILE B 1 206 ? 4.293 1.892 -13.43 1 98.25 206 ILE B N 1
ATOM 4555 C CA . ILE B 1 206 ? 4.848 1.769 -12.086 1 98.25 206 ILE B CA 1
ATOM 4556 C C . ILE B 1 206 ? 3.75 1.336 -11.117 1 98.25 206 ILE B C 1
ATOM 4558 O O . ILE B 1 206 ? 3.98 0.498 -10.242 1 98.25 206 ILE B O 1
ATOM 4562 N N . ARG B 1 207 ? 2.557 1.867 -11.297 1 97.75 207 ARG B N 1
ATOM 4563 C CA . ARG B 1 207 ? 1.431 1.61 -10.406 1 97.75 207 ARG B CA 1
ATOM 4564 C C . ARG B 1 207 ? 1.001 0.149 -10.469 1 97.75 207 ARG B C 1
ATOM 4566 O O . ARG B 1 207 ? 0.558 -0.419 -9.469 1 97.75 207 ARG B O 1
ATOM 4573 N N . GLU B 1 208 ? 1.221 -0.447 -11.703 1 94.44 208 GLU B N 1
ATOM 4574 C CA . GLU B 1 208 ? 0.776 -1.814 -11.945 1 94.44 208 GLU B CA 1
ATOM 4575 C C . GLU B 1 208 ? 1.961 -2.771 -12.039 1 94.44 208 GLU B C 1
ATOM 4577 O O . GLU B 1 208 ? 2.094 -3.514 -13.016 1 94.44 208 GLU B O 1
ATOM 4582 N N . LYS B 1 209 ? 2.812 -2.684 -11.031 1 96.5 209 LYS B N 1
ATOM 4583 C CA . LYS B 1 209 ? 3.889 -3.643 -10.789 1 96.5 209 LYS B CA 1
ATOM 4584 C C . LYS B 1 209 ? 4.914 -3.611 -11.922 1 96.5 209 LYS B C 1
ATOM 4586 O O . LYS B 1 209 ? 5.496 -4.641 -12.266 1 96.5 209 LYS B O 1
ATOM 4591 N N . GLY B 1 210 ? 4.961 -2.477 -12.617 1 96.94 210 GLY B N 1
ATOM 4592 C CA . GLY B 1 210 ? 5.969 -2.35 -13.656 1 96.94 210 GLY B CA 1
ATOM 4593 C C . GLY B 1 210 ? 5.582 -3.037 -14.953 1 96.94 210 GLY B C 1
ATOM 4594 O O . GLY B 1 210 ? 6.438 -3.324 -15.789 1 96.94 210 GLY B O 1
ATOM 4595 N N . THR B 1 211 ? 4.301 -3.406 -15.07 1 96.19 211 THR B N 1
ATOM 4596 C CA . THR B 1 211 ? 3.828 -4.102 -16.266 1 96.19 211 THR B CA 1
ATOM 4597 C C . THR B 1 211 ? 3.102 -3.141 -17.188 1 96.19 211 THR B C 1
ATOM 4599 O O . THR B 1 211 ? 2.654 -2.072 -16.766 1 96.19 211 THR B O 1
ATOM 4602 N N . ASN B 1 212 ? 3 -3.506 -18.422 1 93.25 212 ASN B N 1
ATOM 4603 C CA . ASN B 1 212 ? 2.24 -2.709 -19.375 1 93.25 212 ASN B CA 1
ATOM 4604 C C . ASN B 1 212 ? 0.797 -3.195 -19.484 1 93.25 212 ASN B C 1
ATOM 4606 O O . ASN B 1 212 ? 0.242 -3.258 -20.578 1 93.25 212 ASN B O 1
ATOM 4610 N N . ARG B 1 213 ? 0.293 -3.512 -18.391 1 87.19 213 ARG B N 1
ATOM 4611 C CA . ARG B 1 213 ? -1.056 -4.055 -18.281 1 87.19 213 ARG B CA 1
ATOM 4612 C C . ARG B 1 213 ? -2.088 -3.092 -18.859 1 87.19 213 ARG B C 1
ATOM 4614 O O . ARG B 1 213 ? -3.047 -3.516 -19.5 1 87.19 213 ARG B O 1
ATOM 4621 N N . ALA B 1 214 ? -1.89 -1.845 -18.562 1 81.38 214 ALA B N 1
ATOM 4622 C CA . ALA B 1 214 ? -2.824 -0.854 -19.094 1 81.38 214 ALA B CA 1
ATOM 4623 C C . ALA B 1 214 ? -2.875 -0.908 -20.609 1 81.38 214 ALA B C 1
ATOM 4625 O O . ALA B 1 214 ? -3.949 -0.802 -21.203 1 81.38 214 ALA B O 1
ATOM 4626 N N . ARG B 1 215 ? -1.787 -1.12 -21.234 1 79.62 215 ARG B N 1
ATOM 4627 C CA . ARG B 1 215 ? -1.718 -1.244 -22.688 1 79.62 215 ARG B CA 1
ATOM 4628 C C . ARG B 1 215 ? -2.43 -2.506 -23.172 1 79.62 215 ARG B C 1
ATOM 4630 O O . ARG B 1 215 ? -3.074 -2.502 -24.219 1 79.62 215 ARG B O 1
ATOM 4637 N N . PHE B 1 216 ? -2.297 -3.455 -22.406 1 82.94 216 PHE B N 1
ATOM 4638 C CA . PHE B 1 216 ? -2.965 -4.715 -22.703 1 82.94 216 PHE B CA 1
ATOM 4639 C C . PHE B 1 216 ? -4.48 -4.543 -22.688 1 82.94 216 PHE B C 1
ATOM 4641 O O . PHE B 1 216 ? -5.168 -4.949 -23.625 1 82.94 216 PHE B O 1
ATOM 4648 N N . PHE B 1 217 ? -5.016 -3.859 -21.688 1 78.88 217 PHE B N 1
ATOM 4649 C CA . PHE B 1 217 ? -6.453 -3.676 -21.531 1 78.88 217 PHE B CA 1
ATOM 4650 C C . PHE B 1 217 ? -6.996 -2.76 -22.625 1 78.88 217 PHE B C 1
ATOM 4652 O O . PHE B 1 217 ? -8.156 -2.885 -23.031 1 78.88 217 PHE B O 1
ATOM 4659 N N . ARG B 1 218 ? -6.039 -1.857 -23.141 1 79.69 218 ARG B N 1
ATOM 4660 C CA . ARG B 1 218 ? -6.449 -0.969 -24.234 1 79.69 218 ARG B CA 1
ATOM 4661 C C . ARG B 1 218 ? -6.293 -1.649 -25.578 1 79.69 218 ARG B C 1
ATOM 4663 O O . ARG B 1 218 ? -6.523 -1.031 -26.625 1 79.69 218 ARG B O 1
ATOM 4670 N N . GLY B 1 219 ? -5.812 -2.955 -25.578 1 76.44 219 GLY B N 1
ATOM 4671 C CA . GLY B 1 219 ? -5.68 -3.736 -26.797 1 76.44 219 GLY B CA 1
ATOM 4672 C C . GLY B 1 219 ? -4.445 -3.385 -27.594 1 76.44 219 GLY B C 1
ATOM 4673 O O . GLY B 1 219 ? -4.348 -3.725 -28.781 1 76.44 219 GLY B O 1
ATOM 4674 N N . GLN B 1 220 ? -3.533 -2.734 -26.938 1 80.88 220 GLN B N 1
ATOM 4675 C CA . GLN B 1 220 ? -2.352 -2.271 -27.656 1 80.88 220 GLN B CA 1
ATOM 4676 C C . GLN B 1 220 ? -1.278 -3.355 -27.719 1 80.88 220 GLN B C 1
ATOM 4678 O O . GLN B 1 220 ? -0.368 -3.295 -28.547 1 80.88 220 GLN B O 1
ATOM 4683 N N . VAL B 1 221 ? -1.383 -4.406 -26.766 1 76.62 221 VAL B N 1
ATOM 4684 C CA . VAL B 1 221 ? -0.485 -5.555 -26.75 1 76.62 221 VAL B CA 1
ATOM 4685 C C . VAL B 1 221 ? -1.28 -6.828 -26.469 1 76.62 221 VAL B C 1
ATOM 4687 O O . VAL B 1 221 ? -2.359 -6.773 -25.875 1 76.62 221 VAL B O 1
ATOM 4690 N N . ASP B 1 222 ? -0.732 -7.941 -26.859 1 75.38 222 ASP B N 1
ATOM 4691 C CA . ASP B 1 222 ? -1.445 -9.211 -26.734 1 75.38 222 ASP B CA 1
ATOM 4692 C C . ASP B 1 222 ? -1.238 -9.82 -25.344 1 75.38 222 ASP B C 1
ATOM 4694 O O . ASP B 1 222 ? -2.045 -10.633 -24.906 1 75.38 222 ASP B O 1
ATOM 4698 N N . LYS B 1 223 ? -0.136 -9.57 -24.797 1 85.19 223 LYS B N 1
ATOM 4699 C CA . LYS B 1 223 ? 0.209 -9.992 -23.438 1 85.19 223 LYS B CA 1
ATOM 4700 C C . LYS B 1 223 ? 0.975 -8.898 -22.703 1 85.19 223 LYS B C 1
ATOM 4702 O O . LYS B 1 223 ? 1.773 -8.18 -23.312 1 85.19 223 LYS B O 1
ATOM 4707 N N . TYR B 1 224 ? 0.565 -8.75 -21.469 1 82.25 224 TYR B N 1
ATOM 4708 C CA . TYR B 1 224 ? 1.416 -7.801 -20.766 1 82.25 224 TYR B CA 1
ATOM 4709 C C . TYR B 1 224 ? 2.639 -8.5 -20.188 1 82.25 224 TYR B C 1
ATOM 4711 O O . TYR B 1 224 ? 2.637 -9.719 -19.984 1 82.25 224 TYR B O 1
ATOM 4719 N N . THR B 1 225 ? 3.65 -7.711 -20.031 1 92.31 225 THR B N 1
ATOM 4720 C CA . THR B 1 225 ? 4.902 -8.25 -19.516 1 92.31 225 THR B CA 1
ATOM 4721 C C . THR B 1 225 ? 5.598 -7.242 -18.609 1 92.31 225 THR B C 1
ATOM 4723 O O . THR B 1 225 ? 5.125 -6.113 -18.438 1 92.31 225 THR B O 1
ATOM 4726 N N . TRP B 1 226 ? 6.578 -7.738 -17.922 1 97 226 TRP B N 1
ATOM 4727 C CA . TRP B 1 226 ? 7.387 -6.914 -17.031 1 97 226 TRP B CA 1
ATOM 4728 C C . TRP B 1 226 ? 8.312 -6.004 -17.828 1 97 226 TRP B C 1
ATOM 4730 O O . TRP B 1 226 ? 9.211 -6.48 -18.531 1 97 226 TRP B O 1
ATOM 4740 N N . VAL B 1 227 ? 8.078 -4.621 -17.688 1 96.88 227 VAL B N 1
ATOM 4741 C CA . VAL B 1 227 ? 8.828 -3.746 -18.578 1 96.88 227 VAL B CA 1
ATOM 4742 C C . VAL B 1 227 ? 9.617 -2.723 -17.766 1 96.88 227 VAL B C 1
ATOM 4744 O O . VAL B 1 227 ? 10.531 -2.082 -18.281 1 96.88 227 VAL B O 1
ATOM 4747 N N . ASP B 1 228 ? 9.266 -2.525 -16.5 1 96.44 228 ASP B N 1
ATOM 4748 C CA . ASP B 1 228 ? 9.898 -1.524 -15.648 1 96.44 228 ASP B CA 1
ATOM 4749 C C . ASP B 1 228 ? 9.766 -1.89 -14.18 1 96.44 228 ASP B C 1
ATOM 4751 O O . ASP B 1 228 ? 9.164 -2.916 -13.836 1 96.44 228 ASP B O 1
ATOM 4755 N N . VAL B 1 229 ? 10.43 -1.126 -13.328 1 97.06 229 VAL B N 1
ATOM 4756 C CA . VAL B 1 229 ? 10.203 -1.263 -11.891 1 97.06 229 VAL B CA 1
ATOM 4757 C C . VAL B 1 229 ? 8.773 -0.841 -11.555 1 97.06 229 VAL B C 1
ATOM 4759 O O . VAL B 1 229 ? 8.156 -0.078 -12.297 1 97.06 229 VAL B O 1
ATOM 4762 N N . GLY B 1 230 ? 8.297 -1.354 -10.5 1 97.12 230 GLY B N 1
ATOM 4763 C CA . GLY B 1 230 ? 6.98 -0.98 -10.008 1 97.12 230 GLY B CA 1
ATOM 4764 C C . GLY B 1 230 ? 6.598 -1.693 -8.727 1 97.12 230 GLY B C 1
ATOM 4765 O O . GLY B 1 230 ? 7.391 -2.463 -8.18 1 97.12 230 GLY B O 1
ATOM 4766 N N . SER B 1 231 ? 5.539 -1.388 -8.195 1 97.69 231 SER B N 1
ATOM 4767 C CA . SER B 1 231 ? 4.949 -1.982 -7.004 1 97.69 231 SER B CA 1
ATOM 4768 C C . SER B 1 231 ? 3.438 -2.131 -7.148 1 97.69 231 SER B C 1
ATOM 4770 O O . SER B 1 231 ? 2.869 -1.776 -8.18 1 97.69 231 SER B O 1
ATOM 4772 N N . SER B 1 232 ? 2.854 -2.779 -6.164 1 97.25 232 SER B N 1
ATOM 4773 C CA . SER B 1 232 ? 1.398 -2.871 -6.125 1 97.25 232 SER B CA 1
ATOM 4774 C C . SER B 1 232 ? 0.79 -1.689 -5.375 1 97.25 232 SER B C 1
ATOM 4776 O O . SER B 1 232 ? 0.621 -1.741 -4.156 1 97.25 232 SER B O 1
ATOM 4778 N N . TYR B 1 233 ? 0.353 -0.713 -6.148 1 98.06 233 TYR B N 1
ATOM 4779 C CA . TYR B 1 233 ? -0.097 0.521 -5.512 1 98.06 233 TYR B CA 1
ATOM 4780 C C . TYR B 1 233 ? -1.619 0.592 -5.473 1 98.06 233 TYR B C 1
ATOM 4782 O O . TYR B 1 233 ? -2.191 1.428 -4.77 1 98.06 233 TYR B O 1
ATOM 4790 N N . LEU B 1 234 ? -2.318 -0.293 -6.152 1 96.38 234 LEU B N 1
ATOM 4791 C CA . LEU B 1 234 ? -3.766 -0.214 -6.324 1 96.38 234 LEU B CA 1
ATOM 4792 C C . LEU B 1 234 ? -4.484 -0.514 -5.016 1 96.38 234 LEU B C 1
ATOM 4794 O O . LEU B 1 234 ? -4.219 -1.533 -4.375 1 96.38 234 LEU B O 1
ATOM 4798 N N . PRO B 1 235 ? -5.41 0.369 -4.625 1 97.56 235 PRO B N 1
ATOM 4799 C CA . PRO B 1 235 ? -6.336 -0.048 -3.57 1 97.56 235 PRO B CA 1
ATOM 4800 C C . PRO B 1 235 ? -7.457 -0.947 -4.09 1 97.56 235 PRO B C 1
ATOM 4802 O O . PRO B 1 235 ? -7.734 -0.958 -5.293 1 97.56 235 PRO B O 1
ATOM 4805 N N . GLY B 1 236 ? -8.055 -1.751 -3.23 1 98 236 GLY B N 1
ATOM 4806 C CA . GLY B 1 236 ? -9.203 -2.553 -3.615 1 98 236 GLY B CA 1
ATOM 4807 C C . GLY B 1 236 ? -10.469 -1.735 -3.797 1 98 236 GLY B C 1
ATOM 4808 O O . GLY B 1 236 ? -10.539 -0.581 -3.369 1 98 236 GLY B O 1
ATOM 4809 N N . GLU B 1 237 ? -11.484 -2.344 -4.332 1 98.38 237 GLU B N 1
ATOM 4810 C CA . GLU B 1 237 ? -12.727 -1.67 -4.699 1 98.38 237 GLU B CA 1
ATOM 4811 C C . GLU B 1 237 ? -13.531 -1.285 -3.459 1 98.38 237 GLU B C 1
ATOM 4813 O O . GLU B 1 237 ? -14.289 -0.316 -3.484 1 98.38 237 GLU B O 1
ATOM 4818 N N . MET B 1 238 ? -13.375 -1.99 -2.359 1 98.31 238 MET B N 1
ATOM 4819 C CA . MET B 1 238 ? -14.078 -1.607 -1.14 1 98.31 238 MET B CA 1
ATOM 4820 C C . MET B 1 238 ? -13.586 -0.26 -0.625 1 98.31 238 MET B C 1
ATOM 4822 O O . MET B 1 238 ? -14.375 0.562 -0.165 1 98.31 238 MET B O 1
ATOM 4826 N N . ILE B 1 239 ? -12.305 -0.053 -0.741 1 98.69 239 ILE B N 1
ATOM 4827 C CA . ILE B 1 239 ? -11.695 1.21 -0.331 1 98.69 239 ILE B CA 1
ATOM 4828 C C . ILE B 1 239 ? -12.148 2.326 -1.271 1 98.69 239 ILE B C 1
ATOM 4830 O O . ILE B 1 239 ? -12.531 3.41 -0.821 1 98.69 239 ILE B O 1
ATOM 4834 N N . ALA B 1 240 ? -12.094 2.014 -2.568 1 98.88 240 ALA B N 1
ATOM 4835 C CA . ALA B 1 240 ? -12.508 3 -3.564 1 98.88 240 ALA B CA 1
ATOM 4836 C C . ALA B 1 240 ? -13.984 3.365 -3.393 1 98.88 240 ALA B C 1
ATOM 4838 O O . ALA B 1 240 ? -14.359 4.527 -3.564 1 98.88 240 ALA B O 1
ATOM 4839 N N . ALA B 1 241 ? -14.797 2.375 -3.074 1 98.81 241 ALA B N 1
ATOM 4840 C CA . ALA B 1 241 ? -16.219 2.607 -2.881 1 98.81 241 ALA B CA 1
ATOM 4841 C C . ALA B 1 241 ? -16.469 3.539 -1.697 1 98.81 241 ALA B C 1
ATOM 4843 O O . ALA B 1 241 ? -17.25 4.488 -1.799 1 98.81 241 ALA B O 1
ATOM 4844 N N . TYR B 1 242 ? -15.852 3.238 -0.559 1 98.75 242 TYR B N 1
ATOM 4845 C CA . TYR B 1 242 ? -15.961 4.117 0.6 1 98.75 242 TYR B CA 1
ATOM 4846 C C . TYR B 1 242 ? -15.508 5.531 0.259 1 98.75 242 TYR B C 1
ATOM 4848 O O . TYR B 1 242 ? -16.188 6.504 0.6 1 98.75 242 TYR B O 1
ATOM 4856 N N . LEU B 1 243 ? -14.391 5.605 -0.417 1 98.81 243 LEU B N 1
ATOM 4857 C CA . LEU B 1 243 ? -13.805 6.895 -0.766 1 98.81 243 LEU B CA 1
ATOM 4858 C C . LEU B 1 243 ? -14.734 7.684 -1.686 1 98.81 243 LEU B C 1
ATOM 4860 O O . LEU B 1 243 ? -14.859 8.906 -1.549 1 98.81 243 LEU B O 1
ATOM 4864 N N . TYR B 1 244 ? -15.281 6.969 -2.629 1 98.88 244 TYR B N 1
ATOM 4865 C CA . TYR B 1 244 ? -16.156 7.645 -3.58 1 98.88 244 TYR B CA 1
ATOM 4866 C C . TYR B 1 244 ? -17.297 8.367 -2.861 1 98.88 244 TYR B C 1
ATOM 4868 O O . TYR B 1 244 ? -17.609 9.516 -3.182 1 98.88 244 TYR B O 1
ATOM 4876 N N . ALA B 1 245 ? -17.859 7.707 -1.913 1 98.69 245 ALA B N 1
ATOM 4877 C CA . ALA B 1 245 ? -18.922 8.32 -1.115 1 98.69 245 ALA B CA 1
ATOM 4878 C C . ALA B 1 245 ? -18.438 9.586 -0.427 1 98.69 245 ALA B C 1
ATOM 4880 O O . ALA B 1 245 ? -19.141 10.602 -0.396 1 98.69 245 ALA B O 1
ATOM 4881 N N . GLN B 1 246 ? -17.281 9.516 0.125 1 98.69 246 GLN B N 1
ATOM 4882 C CA . GLN B 1 246 ? -16.688 10.648 0.828 1 98.69 246 GLN B CA 1
ATOM 4883 C C . GLN B 1 246 ? -16.375 11.797 -0.135 1 98.69 246 GLN B C 1
ATOM 4885 O O . GLN B 1 246 ? -16.625 12.961 0.181 1 98.69 246 GLN B O 1
ATOM 4890 N N . LEU B 1 247 ? -15.82 11.422 -1.269 1 98.69 247 LEU B N 1
ATOM 4891 C CA . LEU B 1 247 ? -15.461 12.43 -2.262 1 98.69 247 LEU B CA 1
ATOM 4892 C C . LEU B 1 247 ? -16.703 13.172 -2.754 1 98.69 247 LEU B C 1
ATOM 4894 O O . LEU B 1 247 ? -16.672 14.391 -2.949 1 98.69 247 LEU B O 1
ATOM 4898 N N . GLU B 1 248 ? -17.781 12.461 -2.957 1 98.19 248 GLU B N 1
ATOM 4899 C CA . GLU B 1 248 ? -19.031 13.07 -3.412 1 98.19 248 GLU B CA 1
ATOM 4900 C C . GLU B 1 248 ? -19.5 14.156 -2.451 1 98.19 248 GLU B C 1
ATOM 4902 O O . GLU B 1 248 ? -20.125 15.141 -2.869 1 98.19 248 GLU B O 1
ATOM 4907 N N . HIS B 1 249 ? -19.094 14.055 -1.22 1 97.94 249 HIS B N 1
ATOM 4908 C CA . HIS B 1 249 ? -19.594 14.969 -0.195 1 97.94 249 HIS B CA 1
ATOM 4909 C C . HIS B 1 249 ? -18.453 15.797 0.394 1 97.94 249 HIS B C 1
ATOM 4911 O O . HIS B 1 249 ? -18.578 16.328 1.501 1 97.94 249 HIS B O 1
ATOM 4917 N N . GLY B 1 250 ? -17.375 15.852 -0.315 1 97.75 250 GLY B N 1
ATOM 4918 C CA . GLY B 1 250 ? -16.172 16.5 0.181 1 97.75 250 GLY B CA 1
ATOM 4919 C C . GLY B 1 250 ? -16.391 17.969 0.522 1 97.75 250 GLY B C 1
ATOM 4920 O O . GLY B 1 250 ? -15.875 18.453 1.527 1 97.75 250 GLY B O 1
ATOM 4921 N N . GLN B 1 251 ? -17.156 18.656 -0.29 1 96.94 251 GLN B N 1
ATOM 4922 C CA . GLN B 1 251 ? -17.422 20.078 -0.054 1 96.94 251 GLN B CA 1
ATOM 4923 C C . GLN B 1 251 ? -18.234 20.281 1.219 1 96.94 251 GLN B C 1
ATOM 4925 O O . GLN B 1 251 ? -17.984 21.219 1.976 1 96.94 251 GLN B O 1
ATOM 4930 N N . GLU B 1 252 ? -19.188 19.453 1.426 1 97.75 252 GLU B N 1
ATOM 4931 C CA . GLU B 1 252 ? -20 19.516 2.645 1 97.75 252 GLU B CA 1
ATOM 4932 C C . GLU B 1 252 ? -19.141 19.219 3.879 1 97.75 252 GLU B C 1
ATOM 4934 O O . GLU B 1 252 ? -19.281 19.891 4.906 1 97.75 252 GLU B O 1
ATOM 4939 N N . ILE B 1 253 ? -18.328 18.266 3.736 1 98.25 253 ILE B N 1
ATOM 4940 C CA . ILE B 1 253 ? -17.453 17.875 4.844 1 98.25 253 ILE B CA 1
ATOM 4941 C C . ILE B 1 253 ? -16.531 19.031 5.207 1 98.25 253 ILE B C 1
ATOM 4943 O O . ILE B 1 253 ? -16.422 19.406 6.375 1 98.25 253 ILE B O 1
ATOM 4947 N N . ASN B 1 254 ? -15.867 19.578 4.203 1 98.12 254 ASN B N 1
ATOM 4948 C CA . ASN B 1 254 ? -14.984 20.719 4.445 1 98.12 254 ASN B CA 1
ATOM 4949 C C . ASN B 1 254 ? -15.75 21.906 5.016 1 98.12 254 ASN B C 1
ATOM 4951 O O . ASN B 1 254 ? -15.242 22.625 5.883 1 98.12 254 ASN B O 1
ATOM 4955 N N . GLY B 1 255 ? -16.953 22.141 4.504 1 98.25 255 GLY B N 1
ATOM 4956 C CA . GLY B 1 255 ? -17.766 23.25 4.984 1 98.25 255 GLY B CA 1
ATOM 4957 C C . GLY B 1 255 ? -18.078 23.156 6.465 1 98.25 255 GLY B C 1
ATOM 4958 O O . GLY B 1 255 ? -18.016 24.156 7.184 1 98.25 255 GLY B O 1
ATOM 4959 N N . GLU B 1 256 ? -18.5 21.953 6.914 1 98.31 256 GLU B N 1
ATOM 4960 C CA . GLU B 1 256 ? -18.781 21.75 8.328 1 98.31 256 GLU B CA 1
ATOM 4961 C C . GLU B 1 256 ? -17.547 21.969 9.188 1 98.31 256 GLU B C 1
ATOM 4963 O O . GLU B 1 256 ? -17.625 22.609 10.242 1 98.31 256 GLU B O 1
ATOM 4968 N N . ARG B 1 257 ? -16.422 21.5 8.789 1 98.5 257 ARG B N 1
ATOM 4969 C CA . ARG B 1 257 ? -15.172 21.688 9.508 1 98.5 257 ARG B CA 1
ATOM 4970 C C . ARG B 1 257 ? -14.797 23.156 9.594 1 98.5 257 ARG B C 1
ATOM 4972 O O . ARG B 1 257 ? -14.281 23.609 10.609 1 98.5 257 ARG B O 1
ATOM 4979 N N . LEU B 1 258 ? -15.023 23.859 8.5 1 98.62 258 LEU B N 1
ATOM 4980 C CA . LEU B 1 258 ? -14.703 25.281 8.453 1 98.62 258 LEU B CA 1
ATOM 4981 C C . LEU B 1 258 ? -15.523 26.047 9.484 1 98.62 258 LEU B C 1
ATOM 4983 O O . LEU B 1 258 ? -15.047 27.031 10.047 1 98.62 258 LEU B O 1
ATOM 4987 N N . LYS B 1 259 ? -16.766 25.594 9.766 1 98.25 259 LYS B N 1
ATOM 4988 C CA . LYS B 1 259 ? -17.578 26.234 10.789 1 98.25 259 LYS B CA 1
ATOM 4989 C C . LYS B 1 259 ? -16.891 26.188 12.148 1 98.25 259 LYS B C 1
ATOM 4991 O O . LYS B 1 259 ? -16.828 27.203 12.859 1 98.25 259 LYS B O 1
ATOM 4996 N N . TRP B 1 260 ? -16.406 25 12.469 1 98.25 260 TRP B N 1
ATOM 4997 C CA . TRP B 1 260 ? -15.742 24.828 13.766 1 98.25 260 TRP B CA 1
ATOM 4998 C C . TRP B 1 260 ? -14.406 25.562 13.797 1 98.25 260 TRP B C 1
ATOM 5000 O O . TRP B 1 260 ? -14.055 26.188 14.805 1 98.25 260 TRP B O 1
ATOM 5010 N N . TRP B 1 261 ? -13.695 25.469 12.695 1 98.62 261 TRP B N 1
ATOM 5011 C CA . TRP B 1 261 ? -12.43 26.188 12.555 1 98.62 261 TRP B CA 1
ATOM 5012 C C . TRP B 1 261 ? -12.617 27.672 12.789 1 98.62 261 TRP B C 1
ATOM 5014 O O . TRP B 1 261 ? -11.875 28.297 13.555 1 98.62 261 TRP B O 1
ATOM 5024 N N . ASP B 1 262 ? -13.609 28.219 12.195 1 98.31 262 ASP B N 1
ATOM 5025 C CA . ASP B 1 262 ? -13.891 29.641 12.281 1 98.31 262 ASP B CA 1
ATOM 5026 C C . ASP B 1 262 ? -14.305 30.031 13.695 1 98.31 262 ASP B C 1
ATOM 5028 O O . ASP B 1 262 ? -13.984 31.141 14.164 1 98.31 262 ASP B O 1
ATOM 5032 N N . MET B 1 263 ? -15.023 29.172 14.297 1 98 263 MET B N 1
ATOM 5033 C CA . MET B 1 263 ? -15.422 29.438 15.68 1 98 263 MET B CA 1
ATOM 5034 C C . MET B 1 263 ? -14.203 29.547 16.578 1 98 263 MET B C 1
ATOM 5036 O O . MET B 1 263 ? -14.102 30.484 17.375 1 98 263 MET B O 1
ATOM 5040 N N . TYR B 1 264 ? -13.273 28.562 16.516 1 98.5 264 TYR B N 1
ATOM 5041 C CA . TYR B 1 264 ? -12.023 28.641 17.25 1 98.5 264 TYR B CA 1
ATOM 5042 C C . TYR B 1 264 ? -11.297 29.953 16.953 1 98.5 264 TYR B C 1
ATOM 5044 O O . TYR B 1 264 ? -10.852 30.656 17.859 1 98.5 264 TYR B O 1
ATOM 5052 N N . HIS B 1 265 ? -11.234 30.234 15.648 1 98.56 265 HIS B N 1
ATOM 5053 C CA . HIS B 1 265 ? -10.422 31.344 15.164 1 98.56 265 HIS B CA 1
ATOM 5054 C C . HIS B 1 265 ? -10.945 32.688 15.68 1 98.56 265 HIS B C 1
ATOM 5056 O O . HIS B 1 265 ? -10.164 33.562 16.078 1 98.56 265 HIS B O 1
ATOM 5062 N N . ARG B 1 266 ? -12.227 32.844 15.672 1 97.81 266 ARG B N 1
ATOM 5063 C CA . ARG B 1 266 ? -12.844 34.062 16.172 1 97.81 266 ARG B CA 1
ATOM 5064 C C . ARG B 1 266 ? -12.695 34.156 17.688 1 97.81 266 ARG B C 1
ATOM 5066 O O . ARG B 1 266 ? -12.336 35.219 18.219 1 97.81 266 ARG B O 1
ATOM 5073 N N . ALA B 1 267 ? -12.945 33.094 18.344 1 98.12 267 ALA B N 1
ATOM 5074 C CA . ALA B 1 267 ? -12.984 33.094 19.812 1 98.12 267 ALA B CA 1
ATOM 5075 C C . ALA B 1 267 ? -11.594 33.344 20.391 1 98.12 267 ALA B C 1
ATOM 5077 O O . ALA B 1 267 ? -11.477 33.938 21.453 1 98.12 267 ALA B O 1
ATOM 5078 N N . LEU B 1 268 ? -10.531 32.969 19.688 1 98.31 268 LEU B N 1
ATOM 5079 C CA . LEU B 1 268 ? -9.188 33.031 20.266 1 98.31 268 LEU B CA 1
ATOM 5080 C C . LEU B 1 268 ? -8.477 34.312 19.844 1 98.31 268 LEU B C 1
ATOM 5082 O O . LEU B 1 268 ? -7.348 34.562 20.266 1 98.31 268 LEU B O 1
ATOM 5086 N N . ALA B 1 269 ? -9.117 35.156 19.031 1 97.88 269 ALA B N 1
ATOM 5087 C CA . ALA B 1 269 ? -8.516 36.375 18.5 1 97.88 269 ALA B CA 1
ATOM 5088 C C . ALA B 1 269 ? -8.055 37.281 19.625 1 97.88 269 ALA B C 1
ATOM 5090 O O . ALA B 1 269 ? -6.953 37.844 19.562 1 97.88 269 ALA B O 1
ATOM 5091 N N . PRO B 1 270 ? -8.812 37.469 20.688 1 97.25 270 PRO B N 1
ATOM 5092 C CA . PRO B 1 270 ? -8.352 38.344 21.766 1 97.25 270 PRO B CA 1
ATOM 5093 C C . PRO B 1 270 ? -7.09 37.844 22.453 1 97.25 270 PRO B C 1
ATOM 5095 O O . PRO B 1 270 ? -6.238 38.625 22.859 1 97.25 270 PRO B O 1
ATOM 5098 N N . LEU B 1 271 ? -7.035 36.531 22.594 1 97.88 271 LEU B N 1
ATOM 5099 C CA . LEU B 1 271 ? -5.855 35.969 23.234 1 97.88 271 LEU B CA 1
ATOM 5100 C C . LEU B 1 271 ? -4.613 36.188 22.375 1 97.88 271 LEU B C 1
ATOM 5102 O O . LEU B 1 271 ? -3.512 36.375 22.891 1 97.88 271 LEU B O 1
ATOM 5106 N N . GLU B 1 272 ? -4.785 36.094 21.047 1 98.06 272 GLU B N 1
ATOM 5107 C CA . GLU B 1 272 ? -3.674 36.406 20.156 1 98.06 272 GLU B CA 1
ATOM 5108 C C . GLU B 1 272 ? -3.26 37.875 20.266 1 98.06 272 GLU B C 1
ATOM 5110 O O . GLU B 1 272 ? -2.068 38.188 20.297 1 98.06 272 GLU B O 1
ATOM 5115 N N . GLU B 1 273 ? -4.176 38.781 20.375 1 97.88 273 GLU B N 1
ATOM 5116 C CA . GLU B 1 273 ? -3.914 40.188 20.5 1 97.88 273 GLU B CA 1
ATOM 5117 C C . GLU B 1 273 ? -3.137 40.5 21.781 1 97.88 273 GLU B C 1
ATOM 5119 O O . GLU B 1 273 ? -2.316 41.406 21.828 1 97.88 273 GLU B O 1
ATOM 5124 N N . GLN B 1 274 ? -3.381 39.719 22.781 1 97.5 274 GLN B N 1
ATOM 5125 C CA . GLN B 1 274 ? -2.721 39.906 24.078 1 97.5 274 GLN B CA 1
ATOM 5126 C C . GLN B 1 274 ? -1.351 39.219 24.078 1 97.5 274 GLN B C 1
ATOM 5128 O O . GLN B 1 274 ? -0.606 39.344 25.062 1 97.5 274 GLN B O 1
ATOM 5133 N N . GLY B 1 275 ? -1.04 38.531 23.047 1 96.56 275 GLY B N 1
ATOM 5134 C CA . GLY B 1 275 ? 0.261 37.875 22.938 1 96.56 275 GLY B CA 1
ATOM 5135 C C . GLY B 1 275 ? 0.329 36.562 23.656 1 96.56 275 GLY B C 1
ATOM 5136 O O . GLY B 1 275 ? 1.417 36.031 23.891 1 96.56 275 GLY B O 1
ATOM 5137 N N . VAL B 1 276 ? -0.796 36 23.969 1 96.69 276 VAL B N 1
ATOM 5138 C CA . VAL B 1 276 ? -0.864 34.75 24.719 1 96.69 276 VAL B CA 1
ATOM 5139 C C . VAL B 1 276 ? -0.591 33.562 23.781 1 96.69 276 VAL B C 1
ATOM 5141 O O . VAL B 1 276 ? 0.004 32.562 24.188 1 96.69 276 VAL B O 1
ATOM 5144 N N . LEU B 1 277 ? -1.056 33.688 22.594 1 98.25 277 LEU B N 1
ATOM 5145 C CA . LEU B 1 277 ? -0.89 32.656 21.578 1 98.25 277 LEU B CA 1
ATOM 5146 C C . LEU B 1 277 ? -0.945 33.25 20.188 1 98.25 277 LEU B C 1
ATOM 5148 O O . LEU B 1 277 ? -1.226 34.438 20.031 1 98.25 277 LEU B O 1
ATOM 5152 N N . ARG B 1 278 ? -0.504 32.5 19.219 1 98.56 278 ARG B N 1
ATOM 5153 C CA . ARG B 1 278 ? -0.688 32.875 17.812 1 98.56 278 ARG B CA 1
ATOM 5154 C C . ARG B 1 278 ? -1.654 31.891 17.125 1 98.56 278 ARG B C 1
ATOM 5156 O O . ARG B 1 278 ? -1.592 30.688 17.344 1 98.56 278 ARG B O 1
ATOM 5163 N N . ARG B 1 279 ? -2.611 32.438 16.438 1 98.62 279 ARG B N 1
ATOM 5164 C CA . ARG B 1 279 ? -3.574 31.641 15.664 1 98.62 279 ARG B CA 1
ATOM 5165 C C . ARG B 1 279 ? -3.039 31.328 14.273 1 98.62 279 ARG B C 1
ATOM 5167 O O . ARG B 1 279 ? -2.047 31.922 13.836 1 98.62 279 ARG B O 1
ATOM 5174 N N . PRO B 1 280 ? -3.646 30.281 13.547 1 98.44 280 PRO B N 1
ATOM 5175 C CA . PRO B 1 280 ? -3.213 30 12.172 1 98.44 280 PRO B CA 1
ATOM 5176 C C . PRO B 1 280 ? -3.381 31.203 11.242 1 98.44 280 PRO B C 1
ATOM 5178 O O . PRO B 1 280 ? -4.367 31.938 11.352 1 98.44 280 PRO B O 1
ATOM 5181 N N . CYS B 1 281 ? -2.416 31.359 10.367 1 98.19 281 CYS B N 1
ATOM 5182 C CA . CYS B 1 281 ? -2.467 32.406 9.352 1 98.19 281 CYS B CA 1
ATOM 5183 C C . CYS B 1 281 ? -2.885 31.859 8 1 98.19 281 CYS B C 1
ATOM 5185 O O . CYS B 1 281 ? -2.273 30.906 7.504 1 98.19 281 CYS B O 1
ATOM 5187 N N . ILE B 1 282 ? -3.934 32.406 7.434 1 98.5 282 ILE B N 1
ATOM 5188 C CA . ILE B 1 282 ? -4.387 32.031 6.098 1 98.5 282 ILE B CA 1
ATOM 5189 C C . ILE B 1 282 ? -4.156 33.219 5.133 1 98.5 282 ILE B C 1
ATOM 5191 O O .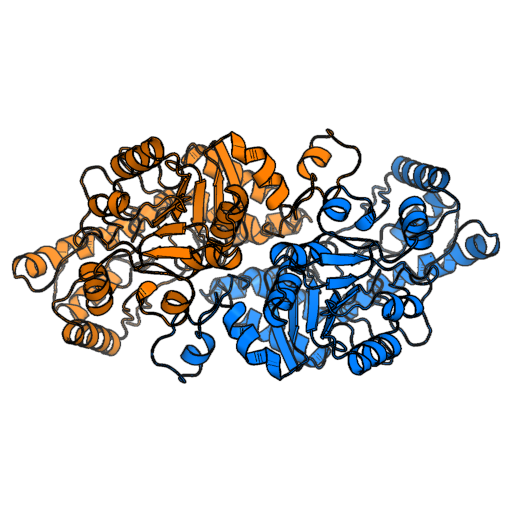 ILE B 1 282 ? -4.918 34.188 5.129 1 98.5 282 ILE B O 1
ATOM 5195 N N . PRO B 1 283 ? -3.123 33.062 4.289 1 98.62 283 PRO B N 1
ATOM 5196 C CA . PRO B 1 283 ? -2.922 34.156 3.312 1 98.62 283 PRO B CA 1
ATOM 5197 C C . PRO B 1 283 ? -4.156 34.406 2.449 1 98.62 283 PRO B C 1
ATOM 5199 O O . PRO B 1 283 ? -4.895 33.469 2.139 1 98.62 283 PRO B O 1
ATOM 5202 N N . GLU B 1 284 ? -4.262 35.594 1.964 1 98 284 GLU B N 1
ATOM 5203 C CA . GLU B 1 284 ? -5.453 36.031 1.243 1 98 284 GLU B CA 1
ATOM 5204 C C . GLU B 1 284 ? -5.645 35.25 -0.042 1 98 284 GLU B C 1
ATOM 5206 O O . GLU B 1 284 ? -6.777 35 -0.47 1 98 284 GLU B O 1
ATOM 5211 N N . HIS B 1 285 ? -4.602 34.812 -0.628 1 98.38 285 HIS B N 1
ATOM 5212 C CA . HIS B 1 285 ? -4.668 34.125 -1.919 1 98.38 285 HIS B CA 1
ATOM 5213 C C . HIS B 1 285 ? -4.789 32.625 -1.744 1 98.38 285 HIS B C 1
ATOM 5215 O O . HIS B 1 285 ? -4.652 31.875 -2.711 1 98.38 285 HIS B O 1
ATOM 5221 N N . CYS B 1 286 ? -5.012 32.188 -0.496 1 98.62 286 CYS B N 1
ATOM 5222 C CA . CYS B 1 286 ? -5.184 30.75 -0.202 1 98.62 286 CYS B CA 1
ATOM 5223 C C . CYS B 1 286 ? -6.59 30.469 0.307 1 98.62 286 CYS B C 1
ATOM 5225 O O . CYS B 1 286 ? -7.184 31.297 1.004 1 98.62 286 CYS B O 1
ATOM 5227 N N . THR B 1 287 ? -7.184 29.406 -0.154 1 98.31 287 THR B N 1
ATOM 5228 C CA . THR B 1 287 ? -8.359 28.797 0.462 1 98.31 287 THR B CA 1
ATOM 5229 C C . THR B 1 287 ? -7.988 27.5 1.164 1 98.31 287 THR B C 1
ATOM 5231 O O . THR B 1 287 ? -7.398 26.609 0.554 1 98.31 287 THR B O 1
ATOM 5234 N N . HIS B 1 288 ? -8.258 27.453 2.445 1 98.62 288 HIS B N 1
ATOM 5235 C CA . HIS B 1 288 ? -7.906 26.25 3.189 1 98.62 288 HIS B CA 1
ATOM 5236 C C . HIS B 1 288 ? -9.133 25.375 3.43 1 98.62 288 HIS B C 1
ATOM 5238 O O . HIS B 1 288 ? -10.258 25.797 3.172 1 98.62 288 HIS B O 1
ATOM 5244 N N . ASN B 1 289 ? -8.961 24.141 3.877 1 98.69 289 ASN B N 1
ATOM 5245 C CA . ASN B 1 289 ? -10.039 23.172 4.004 1 98.69 289 ASN B CA 1
ATOM 5246 C C . ASN B 1 289 ? -10.328 22.844 5.465 1 98.69 289 ASN B C 1
ATOM 5248 O O . ASN B 1 289 ? -10.984 21.844 5.762 1 98.69 289 ASN B O 1
ATOM 5252 N N . ALA B 1 290 ? -9.758 23.578 6.398 1 98.75 290 ALA B N 1
ATOM 5253 C CA . ALA B 1 290 ? -9.945 23.344 7.828 1 98.75 290 ALA B CA 1
ATOM 5254 C C . ALA B 1 290 ? -9.523 21.922 8.219 1 98.75 290 ALA B C 1
ATOM 5256 O O . ALA B 1 290 ? -10.227 21.25 8.977 1 98.75 290 ALA B O 1
ATOM 5257 N N . HIS B 1 291 ? -8.398 21.516 7.684 1 98.69 291 HIS B N 1
ATOM 5258 C CA . HIS B 1 291 ? -7.871 20.203 8.039 1 98.69 291 HIS B CA 1
ATOM 5259 C C . HIS B 1 291 ? -7.562 20.125 9.531 1 98.69 291 HIS B C 1
ATOM 5261 O O . HIS B 1 291 ? -7.785 19.078 10.156 1 98.69 291 HIS B O 1
ATOM 5267 N N . MET B 1 292 ? -7.055 21.188 10.102 1 98.75 292 MET B N 1
ATOM 5268 C CA . MET B 1 292 ? -6.738 21.219 11.531 1 98.75 292 MET B CA 1
ATOM 5269 C C . MET B 1 292 ? -6.754 22.656 12.055 1 98.75 292 MET B C 1
ATOM 5271 O O . MET B 1 292 ? -6.652 23.609 11.273 1 98.75 292 MET B O 1
ATOM 5275 N N . TYR B 1 293 ? -6.984 22.844 13.289 1 98.88 293 TYR B N 1
ATOM 5276 C CA . TYR B 1 293 ? -6.781 24.109 13.984 1 98.88 293 TYR B CA 1
ATOM 5277 C C . TYR B 1 293 ? -5.664 24 15.016 1 98.88 293 TYR B C 1
ATOM 5279 O O . TYR B 1 293 ? -5.738 23.172 15.93 1 98.88 293 TYR B O 1
ATOM 5287 N N . TYR B 1 294 ? -4.676 24.797 14.812 1 98.75 294 TYR B N 1
ATOM 5288 C CA . TYR B 1 294 ? -3.561 24.797 15.75 1 98.75 294 TYR B CA 1
ATOM 5289 C C . TYR B 1 294 ? -3.365 26.172 16.375 1 98.75 294 TYR B C 1
ATOM 5291 O O . TYR B 1 294 ? -3.867 27.172 15.867 1 98.75 294 TYR B O 1
ATOM 5299 N N . VAL B 1 295 ? -2.691 26.219 17.5 1 98.75 295 VAL B N 1
ATOM 5300 C CA . VAL B 1 295 ? -2.197 27.453 18.094 1 98.75 295 VAL B CA 1
ATOM 5301 C C . VAL B 1 295 ? -0.711 27.312 18.422 1 98.75 295 VAL B C 1
ATOM 5303 O O . VAL B 1 295 ? -0.224 26.203 18.656 1 98.75 295 VAL B O 1
ATOM 5306 N N . LEU B 1 296 ? -0.021 28.375 18.297 1 98.69 296 LEU B N 1
ATOM 5307 C CA . LEU B 1 296 ? 1.36 28.453 18.766 1 98.69 296 LEU B CA 1
ATOM 5308 C C . LEU B 1 296 ? 1.442 29.141 20.125 1 98.69 296 LEU B C 1
ATOM 5310 O O . LEU B 1 296 ? 1.022 30.297 20.266 1 98.69 296 LEU B O 1
ATOM 5314 N N . LEU B 1 297 ? 1.959 28.438 21.047 1 98.62 297 LEU B N 1
ATOM 5315 C CA . LEU B 1 297 ? 2.123 28.984 22.375 1 98.62 297 LEU B CA 1
ATOM 5316 C C . LEU B 1 297 ? 3.535 29.531 22.578 1 98.62 297 LEU B C 1
ATOM 5318 O O . LEU B 1 297 ? 4.332 29.547 21.641 1 98.62 297 LEU B O 1
ATOM 5322 N N . ARG B 1 298 ? 3.846 30.062 23.766 1 96.81 298 ARG B N 1
ATOM 5323 C CA . ARG B 1 298 ? 5.074 30.812 23.969 1 96.81 298 ARG B CA 1
ATOM 5324 C C . ARG B 1 298 ? 6.254 29.891 24.25 1 96.81 298 ARG B C 1
ATOM 5326 O O . ARG B 1 298 ? 7.41 30.266 24.031 1 96.81 298 ARG B O 1
ATOM 5333 N N . SER B 1 299 ? 5.918 28.656 24.75 1 97.62 299 SER B N 1
ATOM 5334 C CA . SER B 1 299 ? 6.973 27.703 25.109 1 97.62 299 SER B CA 1
ATOM 5335 C C . SER B 1 299 ? 6.445 26.281 25.141 1 97.62 299 SER B C 1
ATOM 5337 O O . SER B 1 299 ? 5.23 26.062 25.156 1 97.62 299 SER B O 1
ATOM 5339 N N . MET B 1 300 ? 7.402 25.375 25.141 1 97.56 300 MET B N 1
ATOM 5340 C CA . MET B 1 300 ? 7.059 23.969 25.266 1 97.56 300 MET B CA 1
ATOM 5341 C C . MET B 1 300 ? 6.324 23.703 26.578 1 97.56 300 MET B C 1
ATOM 5343 O O . MET B 1 300 ? 5.414 22.875 26.625 1 97.56 300 MET B O 1
ATOM 5347 N N . GLU B 1 301 ? 6.746 24.344 27.609 1 97.94 301 GLU B N 1
ATOM 5348 C CA . GLU B 1 301 ? 6.117 24.188 28.922 1 97.94 301 GLU B CA 1
ATOM 5349 C C . GLU B 1 301 ? 4.648 24.594 28.891 1 97.94 301 GLU B C 1
ATOM 5351 O O . GLU B 1 301 ? 3.787 23.891 29.406 1 97.94 301 GLU B O 1
ATOM 5356 N N . GLU B 1 302 ? 4.398 25.75 28.266 1 97.88 302 GLU B N 1
ATOM 5357 C CA . GLU B 1 302 ? 3.018 26.219 28.172 1 97.88 302 GLU B CA 1
ATOM 5358 C C . GLU B 1 302 ? 2.174 25.266 27.328 1 97.88 302 GLU B C 1
ATOM 5360 O O . GLU B 1 302 ? 1.016 25 27.656 1 97.88 302 GLU B O 1
ATOM 5365 N N . ARG B 1 303 ? 2.762 24.844 26.266 1 98.12 303 ARG B N 1
ATOM 5366 C CA . ARG B 1 303 ? 2.076 23.891 25.406 1 98.12 303 ARG B CA 1
ATOM 5367 C C . ARG B 1 303 ? 1.727 22.609 26.172 1 98.12 303 ARG B C 1
ATOM 5369 O O . ARG B 1 303 ? 0.597 22.125 26.094 1 98.12 303 ARG B O 1
ATOM 5376 N N . THR B 1 304 ? 2.662 22.078 26.906 1 97.81 304 THR B N 1
ATOM 5377 C CA . THR B 1 304 ? 2.469 20.859 27.672 1 97.81 304 THR B CA 1
ATOM 5378 C C . THR B 1 304 ? 1.422 21.062 28.766 1 97.81 304 THR B C 1
ATOM 5380 O O . THR B 1 304 ? 0.581 20.203 29 1 97.81 304 THR B O 1
ATOM 5383 N N . ARG B 1 305 ? 1.488 22.188 29.406 1 98 305 ARG B N 1
ATOM 5384 C CA . ARG B 1 305 ? 0.512 22.516 30.438 1 98 305 ARG B CA 1
ATOM 5385 C C . ARG B 1 305 ? -0.901 22.547 29.859 1 98 305 ARG B C 1
ATOM 5387 O O . ARG B 1 305 ? -1.843 22.062 30.5 1 98 305 ARG B O 1
ATOM 5394 N N . LEU B 1 306 ? -1.049 23.156 28.703 1 98.38 306 LEU B N 1
ATOM 5395 C CA . LEU B 1 306 ? -2.371 23.266 28.078 1 98.38 306 LEU B CA 1
ATOM 5396 C C . LEU B 1 306 ? -2.881 21.875 27.672 1 98.38 306 LEU B C 1
ATOM 5398 O O . LEU B 1 306 ? -4.07 21.594 27.812 1 98.38 306 LEU B O 1
ATOM 5402 N N . ILE B 1 307 ? -2.039 21.016 27.141 1 98.25 307 ILE B N 1
ATOM 5403 C CA . ILE B 1 307 ? -2.414 19.656 26.781 1 98.25 307 ILE B CA 1
ATOM 5404 C C . ILE B 1 307 ? -2.941 18.938 28.031 1 98.25 307 ILE B C 1
ATOM 5406 O O . ILE B 1 307 ? -3.996 18.297 27.969 1 98.25 307 ILE B O 1
ATOM 5410 N N . ASN B 1 308 ? -2.234 19.047 29.094 1 98.12 308 ASN B N 1
ATOM 5411 C CA . ASN B 1 308 ? -2.619 18.375 30.328 1 98.12 308 ASN B CA 1
ATOM 5412 C C . ASN B 1 308 ? -3.928 18.938 30.891 1 98.12 308 ASN B C 1
ATOM 5414 O O . ASN B 1 308 ? -4.77 18.188 31.375 1 98.12 308 ASN B O 1
ATOM 5418 N N . LYS B 1 309 ? -4.039 20.234 30.828 1 98.19 309 LYS B N 1
ATOM 5419 C CA . LYS B 1 309 ? -5.266 20.875 31.297 1 98.19 309 LYS B CA 1
ATOM 5420 C C . LYS B 1 309 ? -6.48 20.359 30.531 1 98.19 309 LYS B C 1
ATOM 5422 O O . LYS B 1 309 ? -7.512 20.047 31.125 1 98.19 309 LYS B O 1
ATOM 5427 N N . LEU B 1 310 ? -6.383 20.344 29.25 1 98.5 310 LEU B N 1
ATOM 5428 C CA . LEU B 1 310 ? -7.469 19.828 28.422 1 98.5 310 LEU B CA 1
ATOM 5429 C C . LEU B 1 310 ? -7.75 18.359 28.734 1 98.5 310 LEU B C 1
ATOM 5431 O O . LEU B 1 310 ? -8.906 17.953 28.812 1 98.5 310 LEU B O 1
ATOM 5435 N N . ALA B 1 311 ? -6.688 17.609 28.906 1 98.12 311 ALA B N 1
ATOM 5436 C CA . ALA B 1 311 ? -6.828 16.188 29.234 1 98.12 311 ALA B CA 1
ATOM 5437 C C . ALA B 1 311 ? -7.605 15.992 30.531 1 98.12 311 ALA B C 1
ATOM 5439 O O . ALA B 1 311 ? -8.375 15.039 30.656 1 98.12 311 ALA B O 1
ATOM 5440 N N . GLU B 1 312 ? -7.387 16.781 31.5 1 97.56 312 GLU B N 1
ATOM 5441 C CA . GLU B 1 312 ? -8.094 16.719 32.781 1 97.56 312 GLU B CA 1
ATOM 5442 C C . GLU B 1 312 ? -9.594 16.906 32.594 1 97.56 312 GLU B C 1
ATOM 5444 O O . GLU B 1 312 ? -10.391 16.469 33.406 1 97.56 312 GLU B O 1
ATOM 5449 N N . HIS B 1 313 ? -9.93 17.547 31.516 1 97.56 313 HIS B N 1
ATOM 5450 C CA . HIS B 1 313 ? -11.344 17.781 31.234 1 97.56 313 HIS B CA 1
ATOM 5451 C C . HIS B 1 313 ? -11.859 16.781 30.203 1 97.56 313 HIS B C 1
ATOM 5453 O O . HIS B 1 313 ? -12.914 17 29.594 1 97.56 313 HIS B O 1
ATOM 5459 N N . GLY B 1 314 ? -11.055 15.766 29.875 1 98 314 GLY B N 1
ATOM 5460 C CA . GLY B 1 314 ? -11.492 14.727 28.953 1 98 314 GLY B CA 1
ATOM 5461 C C . GLY B 1 314 ? -11.336 15.117 27.5 1 98 314 GLY B C 1
ATOM 5462 O O . GLY B 1 314 ? -11.969 14.531 26.625 1 98 314 GLY B O 1
ATOM 5463 N N . ILE B 1 315 ? -10.547 16.156 27.234 1 98.56 315 ILE B N 1
ATOM 5464 C CA . ILE B 1 315 ? -10.336 16.656 25.875 1 98.56 315 ILE B CA 1
ATOM 5465 C C . ILE B 1 315 ? -8.922 16.297 25.406 1 98.56 315 ILE B C 1
ATOM 5467 O O . ILE B 1 315 ? -7.941 16.656 26.062 1 98.56 315 ILE B O 1
ATOM 5471 N N . LYS B 1 316 ? -8.867 15.578 24.297 1 98.19 316 LYS B N 1
ATOM 5472 C CA . LYS B 1 316 ? -7.559 15.188 23.781 1 98.19 316 LYS B CA 1
ATOM 5473 C C . LYS B 1 316 ? -7.02 16.25 22.812 1 98.19 316 LYS B C 1
ATOM 5475 O O . LYS B 1 316 ? -7.691 16.609 21.844 1 98.19 316 LYS B O 1
ATOM 5480 N N . ALA B 1 317 ? -5.914 16.797 23.078 1 98.06 317 ALA B N 1
ATOM 5481 C CA . ALA B 1 317 ? -5.141 17.688 22.234 1 98.06 317 ALA B CA 1
ATOM 5482 C C . ALA B 1 317 ? -3.688 17.234 22.125 1 98.06 317 ALA B C 1
ATOM 5484 O O . ALA B 1 317 ? -3.15 16.641 23.062 1 98.06 317 ALA B O 1
ATOM 5485 N N . VAL B 1 318 ? -3.125 17.516 20.969 1 97.31 318 VAL B N 1
ATOM 5486 C CA . VAL B 1 318 ? -1.798 16.938 20.766 1 97.31 318 VAL B CA 1
ATOM 5487 C C . VAL B 1 318 ? -0.902 17.953 20.062 1 97.31 318 VAL B C 1
ATOM 5489 O O . VAL B 1 318 ? -1.395 18.891 19.422 1 97.31 318 VAL B O 1
ATOM 5492 N N . PHE B 1 319 ? 0.452 17.781 20.297 1 96.69 319 PHE B N 1
ATOM 5493 C CA . PHE B 1 319 ? 1.398 18.453 19.406 1 96.69 319 PHE B CA 1
ATOM 5494 C C . PHE B 1 319 ? 1.38 17.828 18.016 1 96.69 319 PHE B C 1
ATOM 5496 O O . PHE B 1 319 ? 0.466 17.078 17.688 1 96.69 319 PHE B O 1
ATOM 5503 N N . HIS B 1 320 ? 2.293 18.172 17.172 1 96.44 320 HIS B N 1
ATOM 5504 C CA . HIS B 1 320 ? 2.24 17.594 15.828 1 96.44 320 HIS B CA 1
ATOM 5505 C C . HIS B 1 320 ? 3.561 16.922 15.461 1 96.44 320 HIS B C 1
ATOM 5507 O O . HIS B 1 320 ? 3.912 15.891 16.016 1 96.44 320 HIS B O 1
ATOM 5513 N N . TYR B 1 321 ? 4.41 17.453 14.672 1 97 321 TYR B N 1
ATOM 5514 C CA . TYR B 1 321 ? 5.551 16.734 14.117 1 97 321 TYR B CA 1
ATOM 5515 C C . TYR B 1 321 ? 6.797 16.938 14.969 1 97 321 TYR B C 1
ATOM 5517 O O . TYR B 1 321 ? 7.059 18.047 15.438 1 97 321 TYR B O 1
ATOM 5525 N N . ILE B 1 322 ? 7.504 15.875 15.172 1 95.94 322 ILE B N 1
ATOM 5526 C CA . ILE B 1 322 ? 8.914 15.969 15.531 1 95.94 322 ILE B CA 1
ATOM 5527 C C . ILE B 1 322 ? 9.75 16.219 14.273 1 95.94 322 ILE B C 1
ATOM 5529 O O . ILE B 1 322 ? 9.656 15.469 13.305 1 95.94 322 ILE B O 1
ATOM 5533 N N . PRO B 1 323 ? 10.516 17.281 14.344 1 98.06 323 PRO B N 1
ATOM 5534 C CA . PRO B 1 323 ? 11.234 17.625 13.109 1 98.06 323 PRO B CA 1
ATOM 5535 C C . PRO B 1 323 ? 12.078 16.469 12.586 1 98.06 323 PRO B C 1
ATOM 5537 O O . PRO B 1 323 ? 12.758 15.789 13.367 1 98.06 323 PRO B O 1
ATOM 5540 N N . LEU B 1 324 ? 12.055 16.25 11.289 1 98.5 324 LEU B N 1
ATOM 5541 C CA . LEU B 1 324 ? 12.773 15.141 10.664 1 98.5 324 LEU B CA 1
ATOM 5542 C C . LEU B 1 324 ? 14.281 15.367 10.727 1 98.5 324 LEU B C 1
ATOM 5544 O O . LEU B 1 324 ? 15.047 14.414 10.898 1 98.5 324 LEU B O 1
ATOM 5548 N N . HIS B 1 325 ? 14.75 16.641 10.617 1 98.5 325 HIS B N 1
ATOM 5549 C CA . HIS B 1 325 ? 16.172 16.922 10.492 1 98.5 325 HIS B CA 1
ATOM 5550 C C . HIS B 1 325 ? 16.922 16.516 11.766 1 98.5 325 HIS B C 1
ATOM 5552 O O . HIS B 1 325 ? 18.125 16.219 11.711 1 98.5 325 HIS B O 1
ATOM 5558 N N . SER B 1 326 ? 16.219 16.5 12.875 1 97.25 326 SER B N 1
ATOM 5559 C CA . SER B 1 326 ? 16.875 16.188 14.141 1 97.25 326 SER B CA 1
ATOM 5560 C C . SER B 1 326 ? 16.562 14.766 14.594 1 97.25 326 SER B C 1
ATOM 5562 O O . SER B 1 326 ? 16.984 14.344 15.672 1 97.25 326 SER B O 1
ATOM 5564 N N . SER B 1 327 ? 15.758 14.016 13.844 1 97.19 327 SER B N 1
ATOM 5565 C CA . SER B 1 327 ? 15.5 12.609 14.133 1 97.19 327 SER B CA 1
ATOM 5566 C C . SER B 1 327 ? 16.703 11.742 13.781 1 97.19 327 SER B C 1
ATOM 5568 O O . SER B 1 327 ? 17.531 12.125 12.961 1 97.19 327 SER B O 1
ATOM 5570 N N . PRO B 1 328 ? 16.812 10.539 14.375 1 97.19 328 PRO B N 1
ATOM 5571 C CA . PRO B 1 328 ? 17.922 9.648 14.047 1 97.19 328 PRO B CA 1
ATOM 5572 C C . PRO B 1 328 ? 18.016 9.352 12.547 1 97.19 328 PRO B C 1
ATOM 5574 O O . PRO B 1 328 ? 19.094 9.43 11.969 1 97.19 328 PRO B O 1
ATOM 5577 N N . ALA B 1 329 ? 16.953 9.039 11.914 1 97.94 329 ALA B N 1
ATOM 5578 C CA . ALA B 1 329 ? 16.953 8.742 10.484 1 97.94 329 ALA B CA 1
ATOM 5579 C C . ALA B 1 329 ? 17.25 10 9.672 1 97.94 329 ALA B C 1
ATOM 5581 O O . ALA B 1 329 ? 17.953 9.938 8.656 1 97.94 329 ALA B O 1
ATOM 5582 N N . GLY B 1 330 ? 16.656 11.156 10.109 1 98.06 330 GLY B N 1
ATOM 5583 C CA . GLY B 1 330 ? 16.938 12.406 9.422 1 98.06 330 GLY B CA 1
ATOM 5584 C C . GLY B 1 330 ? 18.406 12.789 9.422 1 98.06 330 GLY B C 1
ATOM 5585 O O . GLY B 1 330 ? 18.922 13.281 8.422 1 98.06 330 GLY B O 1
ATOM 5586 N N . MET B 1 331 ? 19.062 12.531 10.547 1 98.12 331 MET B N 1
ATOM 5587 C CA . MET B 1 331 ? 20.484 12.82 10.68 1 98.12 331 MET B CA 1
ATOM 5588 C C . MET B 1 331 ? 21.312 11.859 9.828 1 98.12 331 MET B C 1
ATOM 5590 O O . MET B 1 331 ? 22.375 12.234 9.32 1 98.12 331 MET B O 1
ATOM 5594 N N . ARG B 1 332 ? 20.797 10.672 9.648 1 98.12 332 ARG B N 1
ATOM 5595 C CA . ARG B 1 332 ? 21.516 9.641 8.898 1 98.12 332 ARG B CA 1
ATOM 5596 C C . ARG B 1 332 ? 21.312 9.805 7.398 1 98.12 332 ARG B C 1
ATOM 5598 O O . ARG B 1 332 ? 22.25 9.641 6.617 1 98.12 332 ARG B O 1
ATOM 5605 N N . PHE B 1 333 ? 20.094 10.164 6.973 1 98.12 333 PHE B N 1
ATOM 5606 C CA . PHE B 1 333 ? 19.75 10.047 5.559 1 98.12 333 PHE B CA 1
ATOM 5607 C C . PHE B 1 333 ? 19.703 11.422 4.902 1 98.12 333 PHE B C 1
ATOM 5609 O O . PHE B 1 333 ? 19.734 11.531 3.674 1 98.12 333 PHE B O 1
ATOM 5616 N N . GLY B 1 334 ? 19.562 12.477 5.707 1 98.25 334 GLY B N 1
ATOM 5617 C CA . GLY B 1 334 ? 19.375 13.805 5.148 1 98.25 334 GLY B CA 1
ATOM 5618 C C . GLY B 1 334 ? 20.375 14.82 5.68 1 98.25 334 GLY B C 1
ATOM 5619 O O . GLY B 1 334 ? 21.406 14.453 6.246 1 98.25 334 GLY B O 1
ATOM 5620 N N . ARG B 1 335 ? 20.156 16.078 5.355 1 98.38 335 ARG B N 1
ATOM 5621 C CA . ARG B 1 335 ? 20.938 17.188 5.875 1 98.38 335 ARG B CA 1
ATOM 5622 C C . ARG B 1 335 ? 20.109 18.469 5.918 1 98.38 335 ARG B C 1
ATOM 5624 O O . ARG B 1 335 ? 19.188 18.641 5.129 1 98.38 335 ARG B O 1
ATOM 5631 N N . SER B 1 336 ? 20.547 19.344 6.75 1 98.44 336 SER B N 1
ATOM 5632 C CA . SER B 1 336 ? 19.906 20.641 6.852 1 98.44 336 SER B CA 1
ATOM 5633 C C . SER B 1 336 ? 20.609 21.688 5.992 1 98.44 336 SER B C 1
ATOM 5635 O O . SER B 1 336 ? 21.844 21.703 5.922 1 98.44 336 SER B O 1
ATOM 5637 N N . ALA B 1 337 ? 19.828 22.391 5.297 1 97.81 337 ALA B N 1
ATOM 5638 C CA . ALA B 1 337 ? 20.359 23.547 4.598 1 97.81 337 ALA B CA 1
ATOM 5639 C C . ALA B 1 337 ? 20.328 24.781 5.488 1 97.81 337 ALA B C 1
ATOM 5641 O O . ALA B 1 337 ? 19.5 25.688 5.281 1 97.81 337 ALA B O 1
ATOM 5642 N N . GLY B 1 338 ? 21.141 24.969 6.508 1 96.38 338 GLY B N 1
ATOM 5643 C CA . GLY B 1 338 ? 21.203 26.078 7.438 1 96.38 338 GLY B CA 1
ATOM 5644 C C . GLY B 1 338 ? 20.516 25.781 8.758 1 96.38 338 GLY B C 1
ATOM 5645 O O . GLY B 1 338 ? 20.203 24.641 9.062 1 96.38 338 GLY B O 1
ATOM 5646 N N . ALA B 1 339 ? 20.312 26.828 9.492 1 97.19 339 ALA B N 1
ATOM 5647 C CA . ALA B 1 339 ? 19.641 26.719 10.781 1 97.19 339 ALA B CA 1
ATOM 5648 C C . ALA B 1 339 ? 18.141 26.5 10.602 1 97.19 339 ALA B C 1
ATOM 5650 O O . ALA B 1 339 ? 17.578 26.875 9.57 1 97.19 339 ALA B O 1
ATOM 5651 N N . MET B 1 340 ? 17.531 25.906 11.531 1 98.31 340 MET B N 1
ATOM 5652 C CA . MET B 1 340 ? 16.125 25.547 11.461 1 98.31 340 MET B CA 1
ATOM 5653 C C . MET B 1 340 ? 15.344 26.141 12.633 1 98.31 340 MET B C 1
ATOM 5655 O O . MET B 1 340 ? 14.586 25.453 13.305 1 98.31 340 MET B O 1
ATOM 5659 N N . PRO B 1 341 ? 15.531 27.406 12.945 1 98.44 341 PRO B N 1
ATOM 5660 C CA . PRO B 1 341 ? 14.953 27.969 14.172 1 98.44 341 PRO B CA 1
ATOM 5661 C C . PRO B 1 341 ? 13.43 27.922 14.188 1 98.44 341 PRO B C 1
ATOM 5663 O O . PRO B 1 341 ? 12.828 27.656 15.227 1 98.44 341 PRO B O 1
ATOM 5666 N N . HIS B 1 342 ? 12.805 28.219 13.07 1 98.69 342 HIS B N 1
ATOM 5667 C CA . HIS B 1 342 ? 11.352 28.234 13.039 1 98.69 342 HIS B CA 1
ATOM 5668 C C . HIS B 1 342 ? 10.766 26.828 13.133 1 98.69 342 HIS B C 1
ATOM 5670 O O . HIS B 1 342 ? 9.734 26.625 13.773 1 98.69 342 HIS B O 1
ATOM 5676 N N . THR B 1 343 ? 11.422 25.875 12.453 1 98.75 343 THR B N 1
ATOM 5677 C CA . THR B 1 343 ? 11.016 24.484 12.539 1 98.75 343 THR B CA 1
ATOM 5678 C C . THR B 1 343 ? 11.062 23.984 13.984 1 98.75 343 THR B C 1
ATOM 5680 O O . THR B 1 343 ? 10.109 23.391 14.477 1 98.75 343 THR B O 1
ATOM 5683 N N . ASP B 1 344 ? 12.156 24.281 14.664 1 98.44 344 ASP B N 1
ATOM 5684 C CA . ASP B 1 344 ? 12.352 23.844 16.047 1 98.44 344 ASP B CA 1
ATOM 5685 C C . ASP B 1 344 ? 11.336 24.484 16.984 1 98.44 344 ASP B C 1
ATOM 5687 O O . ASP B 1 344 ? 10.742 23.812 17.828 1 98.44 344 ASP B O 1
ATOM 5691 N N . ARG B 1 345 ? 11.164 25.734 16.781 1 98.25 345 ARG B N 1
ATOM 5692 C CA . ARG B 1 345 ? 10.219 26.453 17.625 1 98.25 345 ARG B CA 1
ATOM 5693 C C . ARG B 1 345 ? 8.797 25.953 17.422 1 98.25 345 ARG B C 1
ATOM 5695 O O . ARG B 1 345 ? 8.055 25.766 18.391 1 98.25 345 ARG B O 1
ATOM 5702 N N . THR B 1 346 ? 8.414 25.812 16.172 1 98.44 346 THR B N 1
ATOM 5703 C CA . THR B 1 346 ? 7.074 25.312 15.867 1 98.44 346 THR B CA 1
ATOM 5704 C C . THR B 1 346 ? 6.844 23.938 16.5 1 98.44 346 THR B C 1
ATOM 5706 O O . THR B 1 346 ? 5.793 23.703 17.109 1 98.44 346 THR B O 1
ATOM 5709 N N . SER B 1 347 ? 7.766 23.016 16.375 1 98 347 SER B N 1
ATOM 5710 C CA . SER B 1 347 ? 7.66 21.688 16.953 1 98 347 SER B CA 1
ATOM 5711 C C . SER B 1 347 ? 7.441 21.75 18.453 1 98 347 SER B C 1
ATOM 5713 O O . SER B 1 347 ? 6.66 20.984 19.016 1 98 347 SER B O 1
ATOM 5715 N N . ASP B 1 348 ? 8.031 22.688 19.109 1 97.56 348 ASP B N 1
ATOM 5716 C CA . ASP B 1 348 ? 8.016 22.781 20.562 1 97.56 348 ASP B CA 1
ATOM 5717 C C . ASP B 1 348 ? 6.723 23.438 21.047 1 97.56 348 ASP B C 1
ATOM 5719 O O . ASP B 1 348 ? 6.277 23.188 22.172 1 97.56 348 ASP B O 1
ATOM 5723 N N . THR B 1 349 ? 6.105 24.281 20.203 1 98.5 349 THR B N 1
ATOM 5724 C CA . THR B 1 349 ? 5.133 25.188 20.781 1 98.5 349 THR B CA 1
ATOM 5725 C C . THR B 1 349 ? 3.75 24.969 20.172 1 98.5 349 THR B C 1
ATOM 5727 O O . THR B 1 349 ? 2.748 25.453 20.703 1 98.5 349 THR B O 1
ATOM 5730 N N . LEU B 1 350 ? 3.646 24.25 19.094 1 98.62 350 LEU B N 1
ATOM 5731 C CA . LEU B 1 350 ? 2.385 24.109 18.375 1 98.62 350 LEU B CA 1
ATOM 5732 C C . LEU B 1 350 ? 1.49 23.078 19.047 1 98.62 350 LEU B C 1
ATOM 5734 O O . LEU B 1 350 ? 1.951 21.984 19.422 1 98.62 350 LEU B O 1
ATOM 5738 N N . LEU B 1 351 ? 0.251 23.438 19.281 1 98.62 351 LEU B N 1
ATOM 5739 C CA . LEU B 1 351 ? -0.787 22.562 19.828 1 98.62 351 LEU B CA 1
ATOM 5740 C C . LEU B 1 351 ? -1.983 22.484 18.875 1 98.62 351 LEU B C 1
ATOM 5742 O O . LEU B 1 351 ? -2.451 23.516 18.375 1 98.62 351 LEU B O 1
ATOM 5746 N N . ARG B 1 352 ? -2.396 21.312 18.578 1 98.81 352 ARG B N 1
ATOM 5747 C CA . ARG B 1 352 ? -3.586 21.109 17.75 1 98.81 352 ARG B CA 1
ATOM 5748 C C . ARG B 1 352 ? -4.812 20.844 18.625 1 98.81 352 ARG B C 1
ATOM 5750 O O . ARG B 1 352 ? -4.797 19.938 19.469 1 98.81 352 ARG B O 1
ATOM 5757 N N . LEU B 1 353 ? -5.828 21.578 18.406 1 98.81 353 LEU B N 1
ATOM 5758 C CA . LEU B 1 353 ? -7.117 21.359 19.062 1 98.81 353 LEU B CA 1
ATOM 5759 C C . LEU B 1 353 ? -7.965 20.359 18.281 1 98.81 353 LEU B C 1
ATOM 5761 O O . LEU B 1 353 ? -7.793 20.219 17.062 1 98.81 353 LEU B O 1
ATOM 5765 N N . PRO B 1 354 ? -8.867 19.641 19 1 98.56 354 PRO B N 1
ATOM 5766 C CA . PRO B 1 354 ? -9.766 18.75 18.266 1 98.56 354 PRO B CA 1
ATOM 5767 C C . PRO B 1 354 ? -10.562 19.469 17.188 1 98.56 354 PRO B C 1
ATOM 5769 O O . PRO B 1 354 ? -11.125 20.547 17.438 1 98.56 354 PRO B O 1
ATOM 5772 N N . LEU B 1 355 ? -10.523 18.969 16.031 1 98.62 355 LEU B N 1
ATOM 5773 C CA . LEU B 1 355 ? -11.32 19.484 14.914 1 98.62 355 LEU B CA 1
ATOM 5774 C C . LEU B 1 355 ? -11.703 18.359 13.961 1 98.62 355 LEU B C 1
ATOM 5776 O O . LEU B 1 355 ? -10.836 17.734 13.352 1 98.62 355 LEU B O 1
ATOM 5780 N N . TYR B 1 356 ? -12.93 18.062 13.852 1 98.06 356 TYR B N 1
ATOM 5781 C CA . TYR B 1 356 ? -13.484 17.047 12.961 1 98.06 356 TYR B CA 1
ATOM 5782 C C . TYR B 1 356 ? -14.945 17.344 12.641 1 98.06 356 TYR B C 1
ATOM 5784 O O . TYR B 1 356 ? -15.555 18.219 13.25 1 98.06 356 TYR B O 1
ATOM 5792 N N . TYR B 1 357 ? -15.477 16.688 11.734 1 97.75 357 TYR B N 1
ATOM 5793 C CA . TYR B 1 357 ? -16.797 16.969 11.18 1 97.75 357 TYR B CA 1
ATOM 5794 C C . TYR B 1 357 ? -17.859 16.984 12.281 1 97.75 357 TYR B C 1
ATOM 5796 O O . TYR B 1 357 ? -18.672 17.922 12.352 1 97.75 357 TYR B O 1
ATOM 5804 N N . ASP B 1 358 ? -17.828 16.078 13.234 1 97.38 358 ASP B N 1
ATOM 5805 C CA . ASP B 1 358 ? -18.906 15.859 14.195 1 97.38 358 ASP B CA 1
ATOM 5806 C C . ASP B 1 358 ? -18.609 16.578 15.508 1 97.38 358 ASP B C 1
ATOM 5808 O O . ASP B 1 358 ? -19.297 16.359 16.516 1 97.38 358 ASP B O 1
ATOM 5812 N N . LEU B 1 359 ? -17.578 17.375 15.57 1 97.62 359 LEU B N 1
ATOM 5813 C CA . LEU B 1 359 ? -17.234 18.062 16.812 1 97.62 359 LEU B CA 1
ATOM 5814 C C . LEU B 1 359 ? -18.406 18.906 17.312 1 97.62 359 LEU B C 1
ATOM 5816 O O . LEU B 1 359 ? -18.719 18.891 18.5 1 97.62 359 LEU B O 1
ATOM 5820 N N . GLY B 1 360 ? -19.047 19.641 16.438 1 96.12 360 GLY B N 1
ATOM 5821 C CA . GLY B 1 360 ? -20.219 20.438 16.75 1 96.12 360 GLY B CA 1
ATOM 5822 C C . GLY B 1 360 ? -19.906 21.703 17.531 1 96.12 360 GLY B C 1
ATOM 5823 O O . GLY B 1 360 ? -18.797 21.844 18.062 1 96.12 360 GLY B O 1
ATOM 5824 N N . GLU B 1 361 ? -20.891 22.5 17.609 1 96.25 361 GLU B N 1
ATOM 5825 C CA . GLU B 1 361 ? -20.766 23.766 18.328 1 96.25 361 GLU B CA 1
ATOM 5826 C C . GLU B 1 361 ? -20.469 23.531 19.812 1 96.25 361 GLU B C 1
ATOM 5828 O O . GLU B 1 361 ? -19.641 24.234 20.391 1 96.25 361 GLU B O 1
ATOM 5833 N N . GLU B 1 362 ? -21.141 22.625 20.391 1 95.94 362 GLU B N 1
ATOM 5834 C CA . GLU B 1 362 ? -20.969 22.328 21.797 1 95.94 362 GLU B CA 1
ATOM 5835 C C . GLU B 1 362 ? -19.562 21.844 22.094 1 95.94 362 GLU B C 1
ATOM 5837 O O . GLU B 1 362 ? -18.969 22.172 23.125 1 95.94 362 GLU B O 1
ATOM 5842 N N . GLY B 1 363 ? -19.062 20.922 21.219 1 97.12 363 GLY B N 1
ATOM 5843 C CA . GLY B 1 363 ? -17.688 20.469 21.375 1 97.12 363 GLY B CA 1
ATOM 5844 C C . GLY B 1 363 ? -16.672 21.594 21.328 1 97.12 363 GLY B C 1
ATOM 5845 O O . GLY B 1 363 ? -15.758 21.656 22.156 1 97.12 363 GLY B O 1
ATOM 5846 N N . CYS B 1 364 ? -16.875 22.531 20.438 1 97.56 364 CYS B N 1
ATOM 5847 C CA . CYS B 1 364 ? -16 23.688 20.312 1 97.56 364 CYS B CA 1
ATOM 5848 C C . CYS B 1 364 ? -16.031 24.547 21.578 1 97.56 364 CYS B C 1
ATOM 5850 O O . CYS B 1 364 ? -14.992 24.969 22.078 1 97.56 364 CYS B O 1
ATOM 5852 N N . ARG B 1 365 ? -17.234 24.766 22.078 1 97.31 365 ARG B N 1
ATOM 5853 C CA . ARG B 1 365 ? -17.391 25.578 23.281 1 97.31 365 ARG B CA 1
ATOM 5854 C C . ARG B 1 365 ? -16.703 24.938 24.469 1 97.31 365 ARG B C 1
ATOM 5856 O O . ARG B 1 365 ? -16.094 25.625 25.297 1 97.31 365 ARG B O 1
ATOM 5863 N N . GLU B 1 366 ? -16.844 23.641 24.531 1 97.38 366 GLU B N 1
ATOM 5864 C CA . GLU B 1 366 ? -16.219 22.922 25.641 1 97.38 366 GLU B CA 1
ATOM 5865 C C . GLU B 1 366 ? -14.688 23.031 25.578 1 97.38 366 GLU B C 1
ATOM 5867 O O . GLU B 1 366 ? -14.023 23.188 26.594 1 97.38 366 GLU B O 1
ATOM 5872 N N . VAL B 1 367 ? -14.133 22.906 24.391 1 98.38 367 VAL B N 1
ATOM 5873 C CA . VAL B 1 367 ? -12.695 23.031 24.203 1 98.38 367 VAL B CA 1
ATOM 5874 C C . VAL B 1 367 ? -12.234 24.422 24.609 1 98.38 367 VAL B C 1
ATOM 5876 O O . VAL B 1 367 ? -11.242 24.578 25.328 1 98.38 367 VAL B O 1
ATOM 5879 N N . LEU B 1 368 ? -12.961 25.453 24.172 1 98.25 368 LEU B N 1
ATOM 5880 C CA . LEU B 1 368 ? -12.609 26.844 24.422 1 98.25 368 LEU B CA 1
ATOM 5881 C C . LEU B 1 368 ? -12.734 27.156 25.922 1 98.25 368 LEU B C 1
ATOM 5883 O O . LEU B 1 368 ? -11.906 27.875 26.469 1 98.25 368 LEU B O 1
ATOM 5887 N N . ARG B 1 369 ? -13.766 26.594 26.547 1 97.38 369 ARG B N 1
ATOM 5888 C CA . ARG B 1 369 ? -13.953 26.797 27.969 1 97.38 369 ARG B CA 1
ATOM 5889 C C . ARG B 1 369 ? -12.852 26.109 28.781 1 97.38 369 ARG B C 1
ATOM 5891 O O . ARG B 1 369 ? -12.195 26.75 29.609 1 97.38 369 ARG B O 1
ATOM 5898 N N . ALA B 1 370 ? -12.648 24.891 28.531 1 97.56 370 ALA B N 1
ATOM 5899 C CA . ALA B 1 370 ? -11.703 24.094 29.297 1 97.56 370 ALA B CA 1
ATOM 5900 C C . ALA B 1 370 ? -10.266 24.562 29.062 1 97.56 370 ALA B C 1
ATOM 5902 O O . ALA B 1 370 ? -9.453 24.578 29.984 1 97.56 370 ALA B O 1
ATOM 5903 N N . GLY B 1 371 ? -9.969 24.891 27.875 1 97.44 371 GLY B N 1
ATOM 5904 C CA . GLY B 1 371 ? -8.594 25.203 27.516 1 97.44 371 GLY B CA 1
ATOM 5905 C C . GLY B 1 371 ? -8.234 26.656 27.75 1 97.44 371 GLY B C 1
ATOM 5906 O O . GLY B 1 371 ? -7.117 26.969 28.156 1 97.44 371 GLY B O 1
ATOM 5907 N N . PHE B 1 372 ? -9.195 27.547 27.562 1 97.5 372 PHE B N 1
ATOM 5908 C CA . PHE B 1 372 ? -8.828 28.953 27.469 1 97.5 372 PHE B CA 1
ATOM 5909 C C . PHE B 1 372 ? -9.711 29.797 28.391 1 97.5 372 PHE B C 1
ATOM 5911 O O . PHE B 1 372 ? -9.539 31.016 28.484 1 97.5 372 PHE B O 1
ATOM 5918 N N . GLY B 1 373 ? -10.641 29.172 29.047 1 96.12 373 GLY B N 1
ATOM 5919 C CA . GLY B 1 373 ? -11.5 29.875 29.984 1 96.12 373 GLY B CA 1
ATOM 5920 C C . GLY B 1 373 ? -12.508 30.781 29.312 1 96.12 373 GLY B C 1
ATOM 5921 O O . GLY B 1 373 ? -12.984 31.75 29.906 1 96.12 373 GLY B O 1
ATOM 5922 N N . LEU B 1 374 ? -12.75 30.5 28.078 1 94.75 374 LEU B N 1
ATOM 592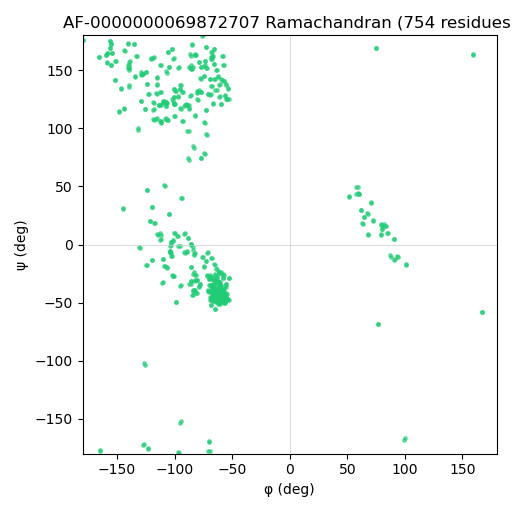3 C CA . LEU B 1 374 ? -13.688 31.328 27.328 1 94.75 374 LEU B CA 1
ATOM 5924 C C . LEU B 1 374 ? -15.117 30.797 27.469 1 94.75 374 LEU B C 1
ATOM 5926 O O . LEU B 1 374 ? -15.391 29.641 27.141 1 94.75 374 LEU B O 1
ATOM 5930 N N . GLU B 1 375 ? -15.969 31.578 27.984 1 90.38 375 GLU B N 1
ATOM 5931 C CA . GLU B 1 375 ? -17.375 31.219 28.172 1 90.38 375 GLU B CA 1
ATOM 5932 C C . GLU B 1 375 ? -18.281 32.031 27.266 1 90.38 375 GLU B C 1
ATOM 5934 O O . GLU B 1 375 ? -17.922 33.156 26.875 1 90.38 375 GLU B O 1
ATOM 5939 N N . GLY B 1 376 ? -19.359 31.531 26.969 1 82.12 376 GLY B N 1
ATOM 5940 C CA . GLY B 1 376 ? -20.375 32.25 26.234 1 82.12 376 GLY B CA 1
ATOM 5941 C C . GLY B 1 376 ? -19.969 32.562 24.812 1 82.12 376 GLY B C 1
ATOM 5942 O O . GLY B 1 376 ? -20.375 33.625 24.266 1 82.12 376 GLY B O 1
ATOM 5943 N N . VAL B 1 377 ? -19.141 31.766 24.312 1 84.56 377 VAL B N 1
ATOM 5944 C CA . VAL B 1 377 ? -18.672 31.969 22.938 1 84.56 377 VAL B CA 1
ATOM 5945 C C . VAL B 1 377 ? -19.828 31.75 21.969 1 84.56 377 VAL B C 1
ATOM 5947 O O . VAL B 1 377 ? -20.531 30.734 22.047 1 84.56 377 VAL B O 1
ATOM 5950 N N . GLU B 1 378 ? -20.141 32.75 21.188 1 77 378 GLU B N 1
ATOM 5951 C CA . GLU B 1 378 ? -21.203 32.656 20.203 1 77 378 GLU B CA 1
ATOM 5952 C C . GLU B 1 378 ? -20.703 32.062 18.891 1 77 378 GLU B C 1
ATOM 5954 O O . GLU B 1 378 ? -19.516 32.219 18.547 1 77 378 GLU B O 1
ATOM 5959 N N . SER B 1 379 ? -21.688 31.344 18.141 1 73.12 379 SER B N 1
ATOM 5960 C CA . SER B 1 379 ? -21.328 30.719 16.875 1 73.12 379 SER B CA 1
ATOM 5961 C C . SER B 1 379 ? -21.156 31.766 15.781 1 73.12 379 SER B C 1
ATOM 5963 O O . SER B 1 379 ? -21.75 32.844 15.844 1 73.12 379 SER B O 1
#